Protein AF-0000000075214329 (afdb_homodimer)

Nearest PDB structures (foldseek):
  7zkg-assembly1_A  TM=9.129E-01  e=2.477E-25  Streptomyces griseofuscus
  1wzn-assembly1_A  TM=8.191E-01  e=3.933E-22  Pyrococcus horikoshii OT3
  6m83-assembly1_A-2  TM=8.795E-01  e=2.218E-19  Streptomyces fradiae
  4oqe-assembly1_A  TM=8.770E-01  e=2.386E-18  Streptomyces fradiae
  3bxo-assembly1_B  TM=8.509E-01  e=4.606E-19  Streptomyces venezuelae

InterPro domains:
  IPR029063 S-adenosyl-L-methionine-dependent methyltransferase superfamily [G3DSA:3.40.50.150] (4-224)
  IPR029063 S-adenosyl-L-methionine-dependent methyltransferase superfamily [SSF53335] (4-245)
  IPR041698 Methyltransferase domain 25 [PF13649] (41-136)

pLDDT: mean 93.02, std 8.93, range [44.44, 98.81]

Foldseek 3Di:
DPLVLVCLVCVCVVCVPVPLLLQLVLVVVLCVVLPNPQWEEEEEQCFLVSNVLNVVLVRHQYEYEHQDPSRVVNNVVVVVVRHDRYHYYHDQLLDDADPAAIQEYEYEDAVLQQDPDLSSSLSNLLRNLVRHDASHKYKYKHFALLCLQPPQAQDWDWDDDDFKIKIWGWHDPDSFKIKTKIWMWGHPPPGTDIRIDIGMTGHDHPVSSV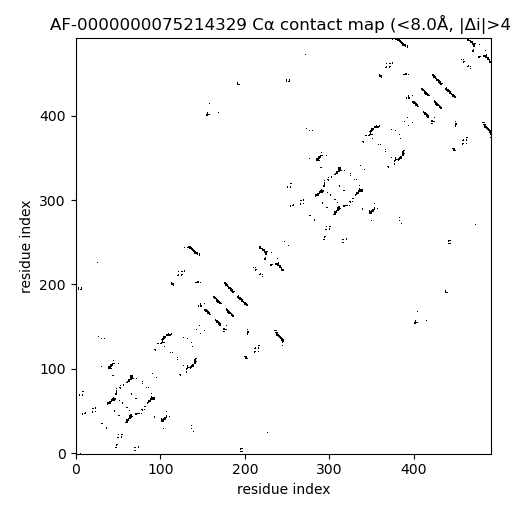VSNVVSQWDPKDKDAPSDRHHDDPNRGMMMIMTTHD/DPLVLVCLVCVCVVCVPVPLLLQLVLVVVLCVVLPNDQWEEEEEQCFLVSNVLNVVLVRHQYEYEHQDPSRVVNNVVVVVVRHDRYHYYHDQLLDDADPAAIQEYEYEDAVLQQDPDLSSSLSNLLRNLNRHDASHKYKYKHFALLCLQPPQAQDWDWDDDDFKIKIWGWHDPDSFKIKTKIWMWGHPPPGTDIRIDIGMTGHDHPVSSVVSNVVSQWDPKDKAAPSDRHHDDPNRGMMMIMTTHD

Organism: NCBI:txid290054

Secondary structure (DSSP, 8-state):
--HHHHHHHHHHHHTTTS-HHHHHHHHHHHHHHTT--S-EEEEET-TTSTTHHHHHHTT-EEEEEES-HHHHHHHHHHHHHH-S-EEEEE-BTTB---SS-EEEEEE-SSGGGG--SHHHHHHHHHHHHHHEEEEEEEEEEEE-HHIIIIIITT-EEEEE-SSEEEEEEEEE-SSSEEEEEEEEEEE-SSSEEEEEEEEEEE---HHHHHHHHHHTT-EEEEEEETTSSSPP-TT-SEEEEEEE--/--HHHHHHHHHHHHTTTS-HHHHHHHHHHHHHHTT--S-EEEEET-TTSTTHHHHHHTT-EEEEEES-HHHHHHHHHHHHHH-S-EEEEE-BTTB---SS-EEEEEE-SSGGGG--SHHHHHHHHHHHHHHEEEEEEEEEEEE-HHIIIIIITT-EEEEE-SSEEEEEEEEE-SSSEEEEEEEEEEE-SSSEEEEEEEEEEE---HHHHHHHHHHTT-EEEEEEETTSSSPP-TT-SEEEEEEE--

Structure (mmCIF, N/CA/C/O backbone):
data_AF-0000000075214329-model_v1
#
loop_
_entity.id
_entity.type
_entity.pdbx_description
1 polymer 'Ubiquinone/menaquinone biosynthesis C-methylase UbiE'
#
loop_
_atom_site.group_PDB
_atom_site.id
_atom_site.type_symbol
_atom_site.label_atom_id
_atom_site.label_alt_id
_atom_site.label_comp_id
_atom_site.label_asym_id
_atom_site.label_entity_id
_atom_site.label_seq_id
_atom_site.pdbx_PDB_ins_code
_atom_site.Cartn_x
_atom_site.Cartn_y
_atom_site.Cartn_z
_atom_site.occupancy
_atom_site.B_iso_or_equiv
_atom_site.auth_seq_id
_atom_site.auth_comp_id
_atom_site.auth_asym_id
_atom_site.auth_atom_id
_atom_site.pdbx_PDB_model_num
ATOM 1 N N . MET A 1 1 ? 22.156 -7.699 -14.664 1 44.44 1 MET A N 1
ATOM 2 C CA . MET A 1 1 ? 21.078 -8.68 -14.711 1 44.44 1 MET A CA 1
ATOM 3 C C . MET A 1 1 ? 19.75 -8.016 -15.047 1 44.44 1 MET A C 1
ATOM 5 O O . MET A 1 1 ? 19.453 -6.926 -14.555 1 44.44 1 MET A O 1
ATOM 9 N N . SER A 1 2 ? 19.078 -8.438 -15.977 1 48.72 2 SER A N 1
ATOM 10 C CA . SER A 1 2 ? 17.797 -7.836 -16.359 1 48.72 2 SER A CA 1
ATOM 11 C C . SER A 1 2 ? 16.828 -7.824 -15.18 1 48.72 2 SER A C 1
ATOM 13 O O . SER A 1 2 ? 16.969 -8.609 -14.242 1 48.72 2 SER A O 1
ATOM 15 N N . SER A 1 3 ? 15.938 -6.777 -15.117 1 51.56 3 SER A N 1
ATOM 16 C CA . SER A 1 3 ? 14.914 -6.656 -14.086 1 51.56 3 SER A CA 1
ATOM 17 C C . SER A 1 3 ? 14.211 -7.992 -13.844 1 51.56 3 SER A C 1
ATOM 19 O O . SER A 1 3 ? 13.953 -8.367 -12.703 1 51.56 3 SER A O 1
ATOM 21 N N . TYR A 1 4 ? 14.141 -8.688 -14.914 1 57.22 4 TYR A N 1
ATOM 22 C CA . TYR A 1 4 ? 13.438 -9.961 -14.812 1 57.22 4 TYR A CA 1
ATOM 23 C C . TYR A 1 4 ? 14.312 -11.023 -14.156 1 57.22 4 TYR A C 1
ATOM 25 O O . TYR A 1 4 ? 13.82 -11.844 -13.383 1 57.22 4 TYR A O 1
ATOM 33 N N . GLN A 1 5 ? 15.648 -11 -14.477 1 60.44 5 GLN A N 1
ATOM 34 C CA . GLN A 1 5 ? 16.562 -11.945 -13.859 1 60.44 5 GLN A CA 1
ATOM 35 C C . GLN A 1 5 ? 16.625 -11.758 -12.352 1 60.44 5 GLN A C 1
ATOM 37 O O . GLN A 1 5 ? 16.609 -12.727 -11.594 1 60.44 5 GLN A O 1
ATOM 42 N N . THR A 1 6 ? 16.641 -10.523 -12.047 1 63.34 6 THR A N 1
ATOM 43 C CA . THR A 1 6 ? 16.703 -10.219 -10.617 1 63.34 6 THR A CA 1
ATOM 44 C C . THR A 1 6 ? 15.422 -10.672 -9.914 1 63.34 6 THR A C 1
ATOM 46 O O . THR A 1 6 ? 15.477 -11.219 -8.812 1 63.34 6 THR A O 1
ATOM 49 N N . PHE A 1 7 ? 14.359 -10.523 -10.656 1 67 7 PHE A N 1
ATOM 50 C CA . PHE A 1 7 ? 13.102 -10.969 -10.07 1 67 7 PHE A CA 1
ATOM 51 C C . PHE A 1 7 ? 13.102 -12.477 -9.852 1 67 7 PHE A C 1
ATOM 53 O O . PHE A 1 7 ? 12.68 -12.953 -8.797 1 67 7 PHE A O 1
ATOM 60 N N . ALA A 1 8 ? 13.633 -13.133 -10.805 1 71.81 8 ALA A N 1
ATOM 61 C CA . ALA A 1 8 ? 13.656 -14.594 -10.711 1 71.81 8 ALA A CA 1
ATOM 62 C C . ALA A 1 8 ? 14.438 -15.047 -9.477 1 71.81 8 ALA A C 1
ATOM 64 O O . ALA A 1 8 ? 14.016 -15.969 -8.773 1 71.81 8 ALA A O 1
ATOM 65 N N . TYR A 1 9 ? 15.453 -14.336 -9.25 1 68.88 9 TYR A N 1
ATOM 66 C CA . TYR A 1 9 ? 16.312 -14.68 -8.117 1 68.88 9 TYR A CA 1
ATOM 67 C C . TYR A 1 9 ? 15.617 -14.344 -6.801 1 68.88 9 TYR A C 1
ATOM 69 O O . TYR A 1 9 ? 15.75 -15.094 -5.824 1 68.88 9 TYR A O 1
ATOM 77 N N . LEU A 1 10 ? 14.836 -13.281 -6.902 1 72.75 10 LEU A N 1
ATOM 78 C CA . LEU A 1 10 ? 14.234 -12.789 -5.668 1 72.75 10 LEU A CA 1
ATOM 79 C C . LEU A 1 10 ? 12.898 -13.469 -5.402 1 72.75 10 LEU A C 1
ATOM 81 O O . LEU A 1 10 ? 12.398 -13.438 -4.277 1 72.75 10 LEU A O 1
ATOM 85 N N . TYR A 1 11 ? 12.398 -14.102 -6.418 1 74.69 11 TYR A N 1
ATOM 86 C CA . TYR A 1 11 ? 11.078 -14.719 -6.359 1 74.69 11 TYR A CA 1
ATOM 87 C C . TYR A 1 11 ? 10.977 -15.664 -5.172 1 74.69 11 TYR A C 1
ATOM 89 O O . TYR A 1 11 ? 9.961 -15.672 -4.465 1 74.69 11 TYR A O 1
ATOM 97 N N . ASP A 1 12 ? 12.023 -16.344 -4.945 1 70.12 12 ASP A N 1
ATOM 98 C CA . ASP A 1 12 ? 12.016 -17.312 -3.854 1 70.12 12 ASP A CA 1
ATOM 99 C C . ASP A 1 12 ? 11.852 -16.625 -2.504 1 70.12 12 ASP A C 1
ATOM 101 O O . ASP A 1 12 ? 11.18 -17.141 -1.609 1 70.12 12 ASP A O 1
ATOM 105 N N . GLU A 1 13 ? 12.477 -15.508 -2.445 1 67.88 13 GLU A N 1
ATOM 106 C CA . GLU A 1 13 ? 12.344 -14.75 -1.203 1 67.88 13 GLU A CA 1
ATOM 107 C C . GLU A 1 13 ? 10.914 -14.258 -1.009 1 67.88 13 GLU A C 1
ATOM 109 O O . GLU A 1 13 ? 10.406 -14.242 0.113 1 67.88 13 GLU A O 1
ATOM 114 N N . LEU A 1 14 ? 10.281 -13.945 -2.117 1 71.12 14 LEU A N 1
ATOM 115 C CA . LEU A 1 14 ? 8.938 -13.383 -2.1 1 71.12 14 LEU A CA 1
ATOM 116 C C . LEU A 1 14 ? 7.898 -14.461 -1.791 1 71.12 14 LEU A C 1
ATOM 118 O O . LEU A 1 14 ? 6.809 -14.156 -1.307 1 71.12 14 LEU A O 1
ATOM 122 N N . THR A 1 15 ? 8.289 -15.703 -1.991 1 75.56 15 THR A N 1
ATOM 123 C CA . THR A 1 15 ? 7.301 -16.766 -1.896 1 75.56 15 THR A CA 1
ATOM 124 C C . THR A 1 15 ? 7.605 -17.688 -0.72 1 75.56 15 THR A C 1
ATOM 126 O O . THR A 1 15 ? 7.219 -18.859 -0.725 1 75.56 15 THR A O 1
ATOM 129 N N . GLN A 1 16 ? 8.328 -17.141 0.187 1 68.31 16 GLN A N 1
ATOM 130 C CA . GLN A 1 16 ? 8.695 -17.922 1.355 1 68.31 16 GLN A CA 1
ATOM 131 C C . GLN A 1 16 ? 7.465 -18.359 2.143 1 68.31 16 GLN A C 1
ATOM 133 O O . GLN A 1 16 ? 7.496 -19.359 2.854 1 68.31 16 GLN A O 1
ATOM 138 N N . ASN A 1 17 ? 6.406 -17.703 1.91 1 72.81 17 ASN A N 1
ATOM 139 C CA . ASN A 1 17 ? 5.215 -18 2.699 1 72.81 17 ASN A CA 1
ATOM 140 C C . ASN A 1 17 ? 4.238 -18.875 1.929 1 72.81 17 ASN A C 1
ATOM 142 O O . ASN A 1 17 ? 3.125 -19.141 2.395 1 72.81 17 ASN A O 1
ATOM 146 N N . VAL A 1 18 ? 4.492 -19.328 0.818 1 84.5 18 VAL A N 1
ATOM 147 C CA . VAL A 1 18 ? 3.623 -20.125 -0.048 1 84.5 18 VAL A CA 1
ATOM 148 C C . VAL A 1 18 ? 3.447 -21.516 0.536 1 84.5 18 VAL A C 1
ATOM 150 O O . VAL A 1 18 ? 2.447 -22.188 0.267 1 84.5 18 VAL A O 1
ATOM 153 N N . GLU A 1 19 ? 4.258 -22.062 1.438 1 88.31 19 GLU A N 1
ATOM 154 C CA . GLU A 1 19 ? 4.184 -23.406 2.031 1 88.31 19 GLU A CA 1
ATOM 155 C C . GLU A 1 19 ? 4.203 -24.484 0.959 1 88.31 19 GLU A C 1
ATOM 157 O O . GLU A 1 19 ? 3.309 -25.328 0.906 1 88.31 19 GLU A O 1
ATOM 162 N N . TYR A 1 20 ? 5.23 -24.641 0.209 1 94.06 20 TYR A N 1
ATOM 163 C CA . TYR A 1 20 ? 5.367 -25.5 -0.959 1 94.06 20 TYR A CA 1
ATOM 164 C C . TYR A 1 20 ? 5.176 -26.969 -0.582 1 94.06 20 TYR A C 1
ATOM 166 O O . TYR A 1 20 ? 4.516 -27.719 -1.303 1 94.06 20 TYR A O 1
ATOM 174 N N . GLU A 1 21 ? 5.738 -27.375 0.53 1 94.69 21 GLU A N 1
ATOM 175 C CA . GLU A 1 21 ? 5.613 -28.75 0.961 1 94.69 21 GLU A CA 1
ATOM 176 C C . GLU A 1 21 ? 4.156 -29.109 1.255 1 94.69 21 GLU A C 1
ATOM 178 O O . GLU A 1 21 ? 3.686 -30.188 0.875 1 94.69 21 GLU A O 1
ATOM 183 N N . LYS A 1 22 ? 3.553 -28.188 1.929 1 95.31 22 LYS A N 1
ATOM 184 C CA . LYS A 1 22 ? 2.145 -28.391 2.25 1 95.31 22 LYS A CA 1
ATOM 185 C C . LYS A 1 22 ? 1.299 -28.484 0.982 1 95.31 22 LYS A C 1
ATOM 187 O O . LYS A 1 22 ? 0.402 -29.328 0.885 1 95.31 22 LYS A O 1
ATOM 192 N N . ARG A 1 23 ? 1.553 -27.656 0.071 1 97.44 23 ARG A N 1
ATOM 193 C CA . ARG A 1 23 ? 0.831 -27.672 -1.198 1 97.44 23 ARG A CA 1
ATOM 194 C C . ARG A 1 23 ? 1.116 -28.938 -1.986 1 97.44 23 ARG A C 1
ATOM 196 O O . ARG A 1 23 ? 0.213 -29.516 -2.604 1 97.44 23 ARG A O 1
ATOM 203 N N . CYS A 1 24 ? 2.332 -29.359 -1.965 1 97.19 24 CYS A N 1
ATOM 204 C CA . CYS A 1 24 ? 2.695 -30.609 -2.623 1 97.19 24 CYS A CA 1
ATOM 205 C C . CYS A 1 24 ? 1.926 -31.781 -2.029 1 97.19 24 CYS A C 1
ATOM 207 O O . CYS A 1 24 ? 1.321 -32.562 -2.76 1 97.19 24 CYS A O 1
ATOM 209 N N . ASP A 1 25 ? 1.919 -31.828 -0.702 1 97.44 25 ASP A N 1
ATOM 210 C CA . ASP A 1 25 ? 1.206 -32.906 -0.03 1 97.44 25 ASP A CA 1
ATOM 211 C C . ASP A 1 25 ? -0.28 -32.906 -0.38 1 97.44 25 ASP A C 1
ATOM 213 O O . ASP A 1 25 ? -0.891 -33.938 -0.58 1 97.44 25 ASP A O 1
ATOM 217 N N . TYR A 1 26 ? -0.789 -31.75 -0.424 1 98.12 26 TYR A N 1
ATOM 218 C CA . TYR A 1 26 ? -2.193 -31.578 -0.77 1 98.12 26 TYR A CA 1
ATOM 219 C C . TYR A 1 26 ? -2.48 -32.094 -2.174 1 98.12 26 TYR A C 1
ATOM 221 O O . TYR A 1 26 ? -3.422 -32.875 -2.377 1 98.12 26 TYR A O 1
ATOM 229 N N . ILE A 1 27 ? -1.69 -31.766 -3.096 1 97.69 27 ILE A N 1
ATOM 230 C CA . ILE A 1 27 ? -1.867 -32.188 -4.484 1 97.69 27 ILE A CA 1
ATOM 231 C C . ILE A 1 27 ? -1.656 -33.688 -4.605 1 97.69 27 ILE A C 1
ATOM 233 O O . ILE A 1 27 ? -2.385 -34.375 -5.332 1 97.69 27 ILE A O 1
ATOM 237 N N . LEU A 1 28 ? -0.701 -34.219 -3.879 1 96.31 28 LEU A N 1
ATOM 238 C CA . LEU A 1 28 ? -0.406 -35.656 -3.92 1 96.31 28 LEU A CA 1
ATOM 239 C C . LEU A 1 28 ? -1.59 -36.469 -3.41 1 96.31 28 LEU A C 1
ATOM 241 O O . LEU A 1 28 ? -1.799 -37.594 -3.84 1 96.31 28 LEU A O 1
ATOM 245 N N . SER A 1 29 ? -2.314 -35.875 -2.514 1 96.75 29 SER A N 1
ATOM 246 C CA . SER A 1 29 ? -3.5 -36.562 -2.033 1 96.75 29 SER A CA 1
ATOM 247 C C . SER A 1 29 ? -4.473 -36.875 -3.172 1 96.75 29 SER A C 1
ATOM 249 O O . SER A 1 29 ? -5.16 -37.875 -3.168 1 96.75 29 SER A O 1
ATOM 251 N N . PHE A 1 30 ? -4.539 -35.969 -4.137 1 95.31 30 PHE A N 1
ATOM 252 C CA . PHE A 1 30 ? -5.391 -36.188 -5.301 1 95.31 30 PHE A CA 1
ATOM 253 C C . PHE A 1 30 ? -4.777 -37.219 -6.234 1 95.31 30 PHE A C 1
ATOM 255 O O . PHE A 1 30 ? -5.496 -38 -6.867 1 95.31 30 PHE A O 1
ATOM 262 N N . PHE A 1 31 ? -3.428 -37.219 -6.352 1 94.06 31 PHE A N 1
ATOM 263 C CA . PHE A 1 31 ? -2.75 -38.219 -7.148 1 94.06 31 PHE A CA 1
ATOM 264 C C . PHE A 1 31 ? -3.061 -39.625 -6.621 1 94.06 31 PHE A C 1
ATOM 266 O O . PHE A 1 31 ? -3.42 -40.531 -7.387 1 94.06 31 PHE A O 1
ATOM 273 N N . GLU A 1 32 ? -2.975 -39.719 -5.34 1 91.62 32 GLU A N 1
ATOM 274 C CA . GLU A 1 32 ? -3.207 -41 -4.688 1 91.62 32 GLU A CA 1
ATOM 275 C C . GLU A 1 32 ? -4.641 -41.5 -4.906 1 91.62 32 GLU A C 1
ATOM 277 O O . GLU A 1 32 ? -4.867 -42.656 -5.215 1 91.62 32 GLU A O 1
ATOM 282 N N . LYS A 1 33 ? -5.535 -40.594 -4.723 1 90.94 33 LYS A N 1
ATOM 283 C CA . LYS A 1 33 ? -6.953 -40.906 -4.879 1 90.94 33 LYS A CA 1
ATOM 284 C C . LYS A 1 33 ? -7.258 -41.375 -6.301 1 90.94 33 LYS A C 1
ATOM 286 O O . LYS A 1 33 ? -8.219 -42.094 -6.531 1 90.94 33 LYS A O 1
ATOM 291 N N . ASN A 1 34 ? -6.414 -40.969 -7.203 1 87.81 34 ASN A N 1
ATOM 292 C CA . ASN A 1 34 ? -6.656 -41.312 -8.602 1 87.81 34 ASN A CA 1
ATOM 293 C C . ASN A 1 34 ? -5.684 -42.375 -9.109 1 87.81 34 ASN A C 1
ATOM 295 O O . ASN A 1 34 ? -5.574 -42.594 -10.312 1 87.81 34 ASN A O 1
ATOM 299 N N . GLY A 1 35 ? -4.852 -42.906 -8.227 1 83.81 35 GLY A N 1
ATOM 300 C CA . GLY A 1 35 ? -3.998 -44.031 -8.539 1 83.81 35 GLY A CA 1
ATOM 301 C C . GLY A 1 35 ? -2.717 -43.656 -9.25 1 83.81 35 GLY A C 1
ATOM 302 O O . GLY A 1 35 ? -2.137 -44.469 -9.977 1 83.81 35 GLY A O 1
ATOM 303 N N . ILE A 1 36 ? -2.4 -42.469 -9.203 1 81.19 36 ILE A N 1
ATOM 304 C CA . ILE A 1 36 ? -1.152 -42 -9.797 1 81.19 36 ILE A CA 1
ATOM 305 C C . ILE A 1 36 ? -0.004 -42.219 -8.812 1 81.19 36 ILE A C 1
ATOM 307 O O . ILE A 1 36 ? 0.015 -41.625 -7.73 1 81.19 36 ILE A O 1
ATOM 311 N N . LYS A 1 37 ? 0.852 -43.125 -9.008 1 76.62 37 LYS A N 1
ATOM 312 C CA . LYS A 1 37 ? 2.002 -43.375 -8.141 1 76.62 37 LYS A CA 1
ATOM 313 C C . LYS A 1 37 ? 3.299 -43.406 -8.953 1 76.62 37 LYS A C 1
ATOM 315 O O . LYS A 1 37 ? 3.387 -44.094 -9.969 1 76.62 37 LYS A O 1
ATOM 320 N N . SER A 1 38 ? 4.184 -42.625 -8.484 1 64 38 SER A N 1
ATOM 321 C CA . SER A 1 38 ? 5.586 -42.656 -8.898 1 64 38 SER A CA 1
ATOM 322 C C . SER A 1 38 ? 5.723 -42.5 -10.406 1 64 38 SER A C 1
ATOM 324 O O . SER A 1 38 ? 6.297 -43.375 -11.07 1 64 38 SER A O 1
ATOM 326 N N . CYS A 1 39 ? 5.367 -41.406 -10.797 1 87.31 39 CYS A N 1
ATOM 327 C CA . CYS A 1 39 ? 5.277 -41.219 -12.234 1 87.31 39 CYS A CA 1
ATOM 328 C C . CYS A 1 39 ? 5.918 -39.875 -12.633 1 87.31 39 CYS A C 1
ATOM 330 O O . CYS A 1 39 ? 6.625 -39.281 -11.836 1 87.31 39 CYS A O 1
ATOM 332 N N . THR A 1 40 ? 5.93 -39.656 -13.922 1 94.56 40 THR A N 1
ATOM 333 C CA . THR A 1 40 ? 6.395 -38.375 -14.484 1 94.56 40 THR A CA 1
ATOM 334 C C . THR A 1 40 ? 5.316 -37.312 -14.367 1 94.56 40 THR A C 1
ATOM 336 O O . THR A 1 40 ? 4.16 -37.531 -14.719 1 94.56 40 THR A O 1
ATOM 339 N N . VAL A 1 41 ? 5.691 -36.188 -13.711 1 96.81 41 VAL A N 1
ATOM 340 C CA . VAL A 1 41 ? 4.793 -35.062 -13.516 1 96.81 41 VAL A CA 1
ATOM 341 C C . VAL A 1 41 ? 5.258 -33.875 -14.352 1 96.81 41 VAL A C 1
ATOM 343 O O . VAL A 1 41 ? 6.43 -33.469 -14.305 1 96.81 41 VAL A O 1
ATOM 346 N N . LEU A 1 42 ? 4.371 -33.375 -15.164 1 98.12 42 LEU A N 1
ATOM 347 C CA . LEU A 1 42 ? 4.617 -32.094 -15.844 1 98.12 42 LEU A CA 1
ATOM 348 C C . LEU A 1 42 ? 4.293 -30.922 -14.93 1 98.12 42 LEU A C 1
ATOM 350 O O . LEU A 1 42 ? 3.164 -30.797 -14.453 1 98.12 42 LEU A O 1
ATOM 354 N N . ASP A 1 43 ? 5.27 -30.156 -14.625 1 98.31 43 ASP A N 1
ATOM 355 C CA . ASP A 1 43 ? 5.09 -28.906 -13.898 1 98.31 43 ASP A CA 1
ATOM 356 C C . ASP A 1 43 ? 4.992 -27.719 -14.852 1 98.31 43 ASP A C 1
ATOM 358 O O . ASP A 1 43 ? 6.008 -27.141 -15.227 1 98.31 43 ASP A O 1
ATOM 362 N N . LEU A 1 44 ? 3.754 -27.406 -15.234 1 98.31 44 LEU A N 1
ATOM 363 C CA . LEU A 1 44 ? 3.457 -26.328 -16.188 1 98.31 44 LEU A CA 1
ATOM 364 C C . LEU A 1 44 ? 3.641 -24.969 -15.531 1 98.31 44 LEU A C 1
ATOM 366 O O . LEU A 1 44 ? 3.096 -24.703 -14.461 1 98.31 44 LEU A O 1
ATOM 370 N N . ALA A 1 45 ? 4.434 -24.062 -16.219 1 97.62 45 ALA A N 1
ATOM 371 C CA . ALA A 1 45 ? 4.824 -22.797 -15.625 1 97.62 45 ALA A CA 1
ATOM 372 C C . ALA A 1 45 ? 5.578 -23.016 -14.312 1 97.62 45 ALA A C 1
ATOM 374 O O . ALA A 1 45 ? 5.207 -22.469 -13.273 1 97.62 45 ALA A O 1
ATOM 375 N N . CYS A 1 46 ? 6.672 -23.688 -14.422 1 96.81 46 CYS A N 1
ATOM 376 C CA . CYS A 1 46 ? 7.348 -24.219 -13.234 1 96.81 46 CYS A CA 1
ATOM 377 C C . CYS A 1 46 ? 8.148 -23.125 -12.539 1 96.81 46 CYS A C 1
ATOM 379 O O . CYS A 1 46 ? 8.586 -23.297 -11.398 1 96.81 46 CYS A O 1
ATOM 381 N N . GLY A 1 47 ? 8.391 -21.984 -13.211 1 93.88 47 GLY A N 1
ATOM 382 C CA . GLY A 1 47 ? 9.18 -20.906 -12.625 1 93.88 47 GLY A CA 1
ATOM 383 C C . GLY A 1 47 ? 10.562 -21.359 -12.203 1 93.88 47 GLY A C 1
ATOM 384 O O . GLY A 1 47 ? 11.297 -21.953 -12.992 1 93.88 47 GLY A O 1
ATOM 385 N N . THR A 1 48 ? 10.883 -21.078 -10.977 1 91.38 48 THR A N 1
ATOM 386 C CA . THR A 1 48 ? 12.203 -21.422 -10.477 1 91.38 48 THR A CA 1
ATOM 387 C C . THR A 1 48 ? 12.234 -22.844 -9.938 1 91.38 48 THR A C 1
ATOM 389 O O . THR A 1 48 ? 13.18 -23.234 -9.25 1 91.38 48 THR A O 1
ATOM 392 N N . GLY A 1 49 ? 11.203 -23.531 -10.125 1 93.81 49 GLY A N 1
ATOM 393 C CA . GLY A 1 49 ? 11.156 -24.938 -9.758 1 93.81 49 GLY A CA 1
ATOM 394 C C . GLY A 1 49 ? 10.773 -25.156 -8.305 1 93.81 49 GLY A C 1
ATOM 395 O O . GLY A 1 49 ? 10.961 -26.25 -7.766 1 93.81 49 GLY A O 1
ATOM 396 N N . SER A 1 50 ? 10.195 -24.188 -7.676 1 92.5 50 SER A N 1
ATOM 397 C CA . SER A 1 50 ? 9.898 -24.266 -6.25 1 92.5 50 SER A CA 1
ATOM 398 C C . SER A 1 50 ? 8.859 -25.359 -5.969 1 92.5 50 SER A C 1
ATOM 400 O O . SER A 1 50 ? 8.992 -26.109 -5 1 92.5 50 SER A O 1
ATOM 402 N N . MET A 1 51 ? 7.906 -25.469 -6.809 1 95 51 MET A N 1
ATOM 403 C CA . MET A 1 51 ? 6.891 -26.5 -6.629 1 95 51 MET A CA 1
ATOM 404 C C . MET A 1 51 ? 7.41 -27.859 -7.094 1 95 51 MET A C 1
ATOM 406 O O . MET A 1 51 ? 6.969 -28.891 -6.598 1 95 51 MET A O 1
ATOM 410 N N . SER A 1 52 ? 8.359 -27.859 -8.008 1 96.25 52 SER A N 1
ATOM 411 C CA . SER A 1 52 ? 8.906 -29.094 -8.57 1 96.25 52 SER A CA 1
ATOM 412 C C . SER A 1 52 ? 9.727 -29.859 -7.535 1 96.25 52 SER A C 1
ATOM 414 O O . SER A 1 52 ? 9.695 -31.078 -7.488 1 96.25 52 SER A O 1
ATOM 416 N N . ILE A 1 53 ? 10.375 -29.156 -6.672 1 94.31 53 ILE A N 1
ATOM 417 C CA . ILE A 1 53 ? 11.391 -29.719 -5.781 1 94.31 53 ILE A CA 1
ATOM 418 C C . ILE A 1 53 ? 10.734 -30.688 -4.801 1 94.31 53 ILE A C 1
ATOM 420 O O . ILE A 1 53 ? 11.172 -31.828 -4.672 1 94.31 53 ILE A O 1
ATOM 424 N N . PRO A 1 54 ? 9.711 -30.25 -4.098 1 94.19 54 PRO A N 1
ATOM 425 C CA . PRO A 1 54 ? 9.117 -31.219 -3.17 1 94.19 54 PRO A CA 1
ATOM 426 C C . PRO A 1 54 ? 8.602 -32.469 -3.875 1 94.19 54 PRO A C 1
ATOM 428 O O . PRO A 1 54 ? 8.664 -33.562 -3.314 1 94.19 54 PRO A O 1
ATOM 431 N N . PHE A 1 55 ? 8.094 -32.406 -5.086 1 94.94 55 PHE A N 1
ATOM 432 C CA . PHE A 1 55 ? 7.66 -33.562 -5.84 1 94.94 55 PHE A CA 1
ATOM 433 C C . PHE A 1 55 ? 8.844 -34.469 -6.145 1 94.94 55 PHE A C 1
ATOM 435 O O . PHE A 1 55 ? 8.75 -35.688 -5.98 1 94.94 55 PHE A O 1
ATOM 442 N N . MET A 1 56 ? 9.883 -33.844 -6.594 1 94.38 56 MET A N 1
ATOM 443 C CA . MET A 1 56 ? 11.078 -34.594 -6.934 1 94.38 56 MET A CA 1
ATOM 444 C C . MET A 1 56 ? 11.625 -35.344 -5.711 1 94.38 56 MET A C 1
ATOM 446 O O . MET A 1 56 ? 12.023 -36.5 -5.805 1 94.38 56 MET A O 1
ATOM 450 N N . LYS A 1 57 ? 11.625 -34.688 -4.605 1 92.44 57 LYS A N 1
ATOM 451 C CA . LYS A 1 57 ? 12.117 -35.25 -3.361 1 92.44 57 LYS A CA 1
ATOM 452 C C . LYS A 1 57 ? 11.258 -36.469 -2.936 1 92.44 57 LYS A C 1
ATOM 454 O O . LYS A 1 57 ? 11.727 -37.344 -2.207 1 92.44 57 LYS A O 1
ATOM 459 N N . LYS A 1 58 ? 10.133 -36.5 -3.412 1 91.88 58 LYS A N 1
ATOM 460 C CA . LYS A 1 58 ? 9.219 -37.562 -3.053 1 91.88 58 LYS A CA 1
ATOM 461 C C . LYS A 1 58 ? 9.242 -38.688 -4.105 1 91.88 58 LYS A C 1
ATOM 463 O O . LYS A 1 58 ? 8.422 -39.594 -4.062 1 91.88 58 LYS A O 1
ATOM 468 N N . GLY A 1 59 ? 10.094 -38.531 -5.102 1 90.88 59 GLY A N 1
ATOM 469 C CA . GLY A 1 59 ? 10.367 -39.656 -5.996 1 90.88 59 GLY A CA 1
ATOM 470 C C . GLY A 1 59 ? 9.766 -39.469 -7.375 1 90.88 59 GLY A C 1
ATOM 471 O O . GLY A 1 59 ? 9.859 -40.375 -8.219 1 90.88 59 GLY A O 1
ATOM 472 N N . TYR A 1 60 ? 9.203 -38.375 -7.664 1 93.94 60 TYR A N 1
ATOM 473 C CA . TYR A 1 60 ? 8.602 -38.125 -8.969 1 93.94 60 TYR A CA 1
ATOM 474 C C . TYR A 1 60 ? 9.633 -37.625 -9.961 1 93.94 60 TYR A C 1
ATOM 476 O O . TYR A 1 60 ? 10.57 -36.906 -9.586 1 93.94 60 TYR A O 1
ATOM 484 N N . ASN A 1 61 ? 9.484 -38.094 -11.18 1 95.56 61 ASN A N 1
ATOM 485 C CA . ASN A 1 61 ? 10.211 -37.469 -12.281 1 95.56 61 ASN A CA 1
ATOM 486 C C . ASN A 1 61 ? 9.516 -36.188 -12.75 1 95.56 61 ASN A C 1
ATOM 488 O O . ASN A 1 61 ? 8.297 -36.188 -12.945 1 95.56 61 ASN A O 1
ATOM 492 N N . ILE A 1 62 ? 10.32 -35.156 -12.945 1 96.69 62 ILE A N 1
ATOM 493 C CA . ILE A 1 62 ? 9.695 -33.875 -13.219 1 96.69 62 ILE A CA 1
ATOM 494 C C . ILE A 1 62 ? 10.078 -33.406 -14.625 1 96.69 62 ILE A C 1
ATOM 496 O O . ILE A 1 62 ? 11.242 -33.469 -15.016 1 96.69 62 ILE A O 1
ATOM 500 N N . ILE A 1 63 ? 9.117 -33 -15.398 1 97.75 63 ILE A N 1
ATOM 501 C CA . ILE A 1 63 ? 9.32 -32.156 -16.562 1 97.75 63 ILE A CA 1
ATOM 502 C C . ILE A 1 63 ? 8.82 -30.734 -16.266 1 97.75 63 ILE A C 1
ATOM 504 O O . ILE A 1 63 ? 7.609 -30.5 -16.188 1 97.75 63 ILE A O 1
ATOM 508 N N . GLY A 1 64 ? 9.734 -29.859 -16.078 1 98.12 64 GLY A N 1
ATOM 509 C CA . GLY A 1 64 ? 9.359 -28.469 -15.867 1 98.12 64 GLY A CA 1
ATOM 510 C C . GLY A 1 64 ? 9.266 -27.688 -17.156 1 98.12 64 GLY A C 1
ATOM 511 O O . GLY A 1 64 ? 10.148 -27.781 -18.016 1 98.12 64 GLY A O 1
ATOM 512 N N . LEU A 1 65 ? 8.219 -26.953 -17.328 1 98.44 65 LEU A N 1
ATOM 513 C CA . LEU A 1 65 ? 8.031 -26.125 -18.516 1 98.44 65 LEU A CA 1
ATOM 514 C C . LEU A 1 65 ? 7.758 -24.688 -18.125 1 98.44 65 LEU A C 1
ATOM 516 O O . LEU A 1 65 ? 6.918 -24.406 -17.266 1 98.44 65 LEU A O 1
ATOM 520 N N . ASP A 1 66 ? 8.492 -23.781 -18.703 1 97.25 66 ASP A N 1
ATOM 521 C CA . ASP A 1 66 ? 8.297 -22.344 -18.5 1 97.25 66 ASP A CA 1
ATOM 522 C C . ASP A 1 66 ? 8.742 -21.562 -19.734 1 97.25 66 ASP A C 1
ATOM 524 O O . ASP A 1 66 ? 9.617 -22 -20.469 1 97.25 66 ASP A O 1
ATOM 528 N N . TYR A 1 67 ? 8.133 -20.391 -19.844 1 95.81 67 TYR A N 1
ATOM 529 C CA . TYR A 1 67 ? 8.453 -19.562 -21 1 95.81 67 TYR A CA 1
ATOM 530 C C . TYR A 1 67 ? 9.711 -18.75 -20.75 1 95.81 67 TYR A C 1
ATOM 532 O O . TYR A 1 67 ? 10.383 -18.328 -21.703 1 95.81 67 TYR A O 1
ATOM 540 N N . SER A 1 68 ? 10.031 -18.453 -19.531 1 91.94 68 SER A N 1
ATOM 541 C CA . SER A 1 68 ? 11.141 -17.594 -19.156 1 91.94 68 SER A CA 1
ATOM 542 C C . SER A 1 68 ? 12.445 -18.375 -19.047 1 91.94 68 SER A C 1
ATOM 544 O O . SER A 1 68 ? 12.586 -19.219 -18.156 1 91.94 68 SER A O 1
ATOM 546 N N . GLU A 1 69 ? 13.414 -17.984 -19.875 1 92.25 69 GLU A N 1
ATOM 547 C CA . GLU A 1 69 ? 14.727 -18.625 -19.812 1 92.25 69 GLU A CA 1
ATOM 548 C C . GLU A 1 69 ? 15.414 -18.344 -18.484 1 92.25 69 GLU A C 1
ATOM 550 O O . GLU A 1 69 ? 16.109 -19.219 -17.938 1 92.25 69 GLU A O 1
ATOM 555 N N . GLU A 1 70 ? 15.227 -17.188 -18 1 88.31 70 GLU A N 1
ATOM 556 C CA . GLU A 1 70 ? 15.836 -16.812 -16.734 1 88.31 70 GLU A CA 1
ATOM 557 C C . GLU A 1 70 ? 15.297 -17.656 -15.578 1 88.31 70 GLU A C 1
ATOM 559 O O . GLU A 1 70 ? 16.062 -18.094 -14.711 1 88.31 70 GLU A O 1
ATOM 564 N N . MET A 1 71 ? 14.016 -17.844 -15.555 1 91.19 71 MET A N 1
ATOM 565 C CA . MET A 1 71 ? 13.414 -18.703 -14.539 1 91.19 71 MET A CA 1
ATOM 566 C C . MET A 1 71 ? 13.945 -20.125 -14.648 1 91.19 71 MET A C 1
ATOM 568 O O . MET A 1 71 ? 14.297 -20.75 -13.641 1 91.19 71 MET A O 1
ATOM 572 N N . LEU A 1 72 ? 14.078 -20.594 -15.852 1 94.5 72 LEU A N 1
ATOM 573 C CA . LEU A 1 72 ? 14.508 -21.969 -16.078 1 94.5 72 LEU A CA 1
ATOM 574 C C . LEU A 1 72 ? 15.969 -22.156 -15.68 1 94.5 72 LEU A C 1
ATOM 576 O O . LEU A 1 72 ? 16.359 -23.219 -15.211 1 94.5 72 LEU A O 1
ATOM 580 N N . GLU A 1 73 ? 16.75 -21.141 -15.859 1 91.81 73 GLU A N 1
ATOM 581 C CA . GLU A 1 73 ? 18.141 -21.219 -15.43 1 91.81 73 GLU A CA 1
ATOM 582 C C . GLU A 1 73 ? 18.234 -21.422 -13.922 1 91.81 73 GLU A C 1
ATOM 584 O O . GLU A 1 73 ? 19.016 -22.25 -13.453 1 91.81 73 GLU A O 1
ATOM 589 N N . ILE A 1 74 ? 17.484 -20.703 -13.242 1 90.56 74 ILE A N 1
ATOM 590 C CA . ILE A 1 74 ? 17.453 -20.844 -11.797 1 90.56 74 ILE A CA 1
ATOM 591 C C . ILE A 1 74 ? 16.906 -22.219 -11.43 1 90.56 74 ILE A C 1
ATOM 593 O O . ILE A 1 74 ? 17.438 -22.906 -10.562 1 90.56 74 ILE A O 1
ATOM 597 N N . ALA A 1 75 ? 15.828 -22.594 -12.094 1 93.5 75 ALA A N 1
ATOM 598 C CA . ALA A 1 75 ? 15.219 -23.891 -11.836 1 93.5 75 ALA A CA 1
ATOM 599 C C . ALA A 1 75 ? 16.234 -25.016 -12.062 1 93.5 75 ALA A C 1
ATOM 601 O O . ALA A 1 75 ? 16.312 -25.953 -11.273 1 93.5 75 ALA A O 1
ATOM 602 N N . SER A 1 76 ? 16.969 -24.891 -13.109 1 94.81 76 SER A N 1
ATOM 603 C CA . SER A 1 76 ? 17.969 -25.906 -13.453 1 94.81 76 SER A CA 1
ATOM 604 C C . SER A 1 76 ? 18.969 -26.094 -12.32 1 94.81 76 SER A C 1
ATOM 606 O O . SER A 1 76 ? 19.266 -27.219 -11.93 1 94.81 76 SER A O 1
ATOM 608 N N . ASN A 1 77 ? 19.453 -25.047 -11.797 1 91.75 77 ASN A N 1
ATOM 609 C CA . ASN A 1 77 ? 20.422 -25.109 -10.703 1 91.75 77 ASN A CA 1
ATOM 610 C C . ASN A 1 77 ? 19.812 -25.703 -9.445 1 91.75 77 ASN A C 1
ATOM 612 O O . ASN A 1 77 ? 20.422 -26.562 -8.797 1 91.75 77 ASN A O 1
ATOM 616 N N . ARG A 1 78 ? 18.641 -25.344 -9.148 1 90.31 78 ARG A N 1
ATOM 617 C CA . ARG A 1 78 ? 17.969 -25.812 -7.941 1 90.31 78 ARG A CA 1
ATOM 618 C C . ARG A 1 78 ? 17.641 -27.297 -8.039 1 90.31 78 ARG A C 1
ATOM 620 O O . ARG A 1 78 ? 17.844 -28.047 -7.078 1 90.31 78 ARG A O 1
ATOM 627 N N . LEU A 1 79 ? 17.109 -27.641 -9.156 1 93.12 79 LEU A N 1
ATOM 628 C CA . LEU A 1 79 ? 16.703 -29.031 -9.344 1 93.12 79 LEU A CA 1
ATOM 629 C C . LEU A 1 79 ? 17.922 -29.953 -9.406 1 93.12 79 LEU A C 1
ATOM 631 O O . LEU A 1 79 ? 17.891 -31.062 -8.875 1 93.12 79 LEU A O 1
ATOM 635 N N . PHE A 1 80 ? 18.953 -29.438 -10 1 92.31 80 PHE A N 1
ATOM 636 C CA . PHE A 1 80 ? 20.188 -30.219 -10.07 1 92.31 80 PHE A CA 1
ATOM 637 C C . PHE A 1 80 ? 20.719 -30.5 -8.672 1 92.31 80 PHE A C 1
ATOM 639 O O . PHE A 1 80 ? 21.219 -31.594 -8.406 1 92.31 80 PHE A O 1
ATOM 646 N N . GLU A 1 81 ? 20.578 -29.547 -7.832 1 91.38 81 GLU A N 1
ATOM 647 C CA . GLU A 1 81 ? 21.031 -29.719 -6.453 1 91.38 81 GLU A CA 1
ATOM 648 C C . GLU A 1 81 ? 20.156 -30.703 -5.695 1 91.38 81 GLU A C 1
ATOM 650 O O . GLU A 1 81 ? 20.641 -31.406 -4.797 1 91.38 81 GLU A O 1
ATOM 655 N N . ALA A 1 82 ? 18.969 -30.734 -6.105 1 88.75 82 ALA A N 1
ATOM 656 C CA . ALA A 1 82 ? 18.016 -31.578 -5.402 1 88.75 82 ALA A CA 1
ATOM 657 C C . ALA A 1 82 ? 18.078 -33.031 -5.91 1 88.75 82 ALA A C 1
ATOM 659 O O . ALA A 1 82 ? 17.734 -33.969 -5.18 1 88.75 82 ALA A O 1
ATOM 660 N N . GLY A 1 83 ? 18.344 -33.156 -7.168 1 87.62 83 GLY A N 1
ATOM 661 C CA . GLY A 1 83 ? 18.406 -34.5 -7.75 1 87.62 83 GLY A CA 1
ATOM 662 C C . GLY A 1 83 ? 18.562 -34.469 -9.258 1 87.62 83 GLY A C 1
ATOM 663 O O . GLY A 1 83 ? 18.906 -33.438 -9.844 1 87.62 83 GLY A O 1
ATOM 664 N N . ASN A 1 84 ? 18.344 -35.688 -9.836 1 81.69 84 ASN A N 1
ATOM 665 C CA . ASN A 1 84 ? 18.625 -35.812 -11.266 1 81.69 84 ASN A CA 1
ATOM 666 C C . ASN A 1 84 ? 17.391 -36.219 -12.055 1 81.69 84 ASN A C 1
ATOM 668 O O . ASN A 1 84 ? 17.438 -36.312 -13.281 1 81.69 84 ASN A O 1
ATOM 672 N N . ASN A 1 85 ? 16.359 -36.344 -11.508 1 88.81 85 ASN A N 1
ATOM 673 C CA . ASN A 1 85 ? 15.164 -36.812 -12.195 1 88.81 85 ASN A CA 1
ATOM 674 C C . ASN A 1 85 ? 14.297 -35.656 -12.688 1 88.81 85 ASN A C 1
ATOM 676 O O . ASN A 1 85 ? 13.141 -35.531 -12.289 1 88.81 85 ASN A O 1
ATOM 680 N N . PHE A 1 86 ? 14.914 -34.875 -13.547 1 95.31 86 PHE A N 1
ATOM 681 C CA . PHE A 1 86 ? 14.117 -33.781 -14.062 1 95.31 86 PHE A CA 1
ATOM 682 C C . PHE A 1 86 ? 14.578 -33.375 -15.461 1 95.31 86 PHE A C 1
ATOM 684 O O . PHE A 1 86 ? 15.688 -33.75 -15.875 1 95.31 86 PHE A O 1
ATOM 691 N N . SER A 1 87 ? 13.781 -32.844 -16.234 1 96.44 87 SER A N 1
ATOM 692 C CA . SER A 1 87 ? 14.062 -32.125 -17.469 1 96.44 87 SER A CA 1
ATOM 693 C C . SER A 1 87 ? 13.32 -30.812 -17.547 1 96.44 87 SER A C 1
ATOM 695 O O . SER A 1 87 ? 12.281 -30.641 -16.906 1 96.44 87 SER A O 1
ATOM 697 N N . LEU A 1 88 ? 13.891 -29.891 -18.281 1 97.56 88 LEU A N 1
ATOM 698 C CA . LEU A 1 88 ? 13.289 -28.578 -18.422 1 97.56 88 LEU A CA 1
ATOM 699 C C . LEU A 1 88 ? 13.023 -28.25 -19.891 1 97.56 88 LEU A C 1
ATOM 701 O O . LEU A 1 88 ? 13.836 -28.578 -20.75 1 97.56 88 LEU A O 1
ATOM 705 N N . LEU A 1 89 ? 11.93 -27.656 -20.094 1 97.62 89 LEU A N 1
ATOM 706 C CA . LEU A 1 89 ? 11.5 -27.281 -21.438 1 97.62 89 LEU A CA 1
ATOM 707 C C . LEU A 1 89 ? 11.07 -25.828 -21.484 1 97.62 89 LEU A C 1
ATOM 709 O O . LEU A 1 89 ? 10.258 -25.375 -20.672 1 97.62 89 LEU A O 1
ATOM 713 N N . LYS A 1 90 ? 11.641 -25.062 -22.438 1 97.69 90 LYS A N 1
ATOM 714 C CA . LYS A 1 90 ? 11.195 -23.688 -22.656 1 97.69 90 LYS A CA 1
ATOM 715 C C . LYS A 1 90 ? 10.055 -23.641 -23.656 1 97.69 90 LYS A C 1
ATOM 717 O O . LYS A 1 90 ? 10.25 -23.953 -24.844 1 97.69 90 LYS A O 1
ATOM 722 N N . ALA A 1 91 ? 8.906 -23.25 -23.188 1 97.5 91 ALA A N 1
ATOM 723 C CA . ALA A 1 91 ? 7.742 -23.141 -24.078 1 97.5 91 ALA A CA 1
ATOM 724 C C . ALA A 1 91 ? 6.633 -22.328 -23.406 1 97.5 91 ALA A C 1
ATOM 726 O O . ALA A 1 91 ? 6.66 -22.094 -22.203 1 97.5 91 ALA A O 1
ATOM 727 N N . LYS A 1 92 ? 5.723 -21.859 -24.234 1 96.81 92 LYS A N 1
ATOM 728 C CA . LYS A 1 92 ? 4.473 -21.281 -23.734 1 96.81 92 LYS A CA 1
ATOM 729 C C . LYS A 1 92 ? 3.469 -22.391 -23.406 1 96.81 92 LYS A C 1
ATOM 731 O O . LYS A 1 92 ? 3.363 -23.391 -24.125 1 96.81 92 LYS A O 1
ATOM 736 N N . MET A 1 93 ? 2.775 -22.172 -22.344 1 97.38 93 MET A N 1
ATOM 737 C CA . MET A 1 93 ? 1.863 -23.219 -21.906 1 97.38 93 MET A CA 1
ATOM 738 C C . MET A 1 93 ? 0.754 -23.438 -22.938 1 97.38 93 MET A C 1
ATOM 740 O O . MET A 1 93 ? 0.189 -24.531 -23.016 1 97.38 93 MET A O 1
ATOM 744 N N . GLN A 1 94 ? 0.512 -22.328 -23.734 1 97.62 94 GLN A N 1
ATOM 745 C CA . GLN A 1 94 ? -0.537 -22.469 -24.75 1 97.62 94 GLN A CA 1
ATOM 746 C C . GLN A 1 94 ? 0.032 -22.984 -26.062 1 97.62 94 GLN A C 1
ATOM 748 O O . GLN A 1 94 ? -0.708 -23.172 -27.031 1 97.62 94 GLN A O 1
ATOM 753 N N . GLU A 1 95 ? 1.341 -23.172 -26.109 1 97.38 95 GLU A N 1
ATOM 754 C CA . GLU A 1 95 ? 2.012 -23.641 -27.312 1 97.38 95 GLU A CA 1
ATOM 755 C C . GLU A 1 95 ? 3.121 -24.625 -26.984 1 97.38 95 GLU A C 1
ATOM 757 O O . GLU A 1 95 ? 4.305 -24.312 -27.125 1 97.38 95 GLU A O 1
ATOM 762 N N . PHE A 1 96 ? 2.77 -25.828 -26.641 1 97.69 96 PHE A N 1
ATOM 763 C CA . PHE A 1 96 ? 3.795 -26.828 -26.375 1 97.69 96 PHE A CA 1
ATOM 764 C C . PHE A 1 96 ? 3.299 -28.219 -26.75 1 97.69 96 PHE A C 1
ATOM 766 O O . PHE A 1 96 ? 2.098 -28.438 -26.922 1 97.69 96 PHE A O 1
ATOM 773 N N . GLU A 1 97 ? 4.273 -29.078 -26.984 1 96.31 97 GLU A N 1
ATOM 774 C CA . GLU A 1 97 ? 4.051 -30.5 -27.188 1 96.31 97 GLU A CA 1
ATOM 775 C C . GLU A 1 97 ? 5.133 -31.344 -26.516 1 96.31 97 GLU A C 1
ATOM 777 O O . GLU A 1 97 ? 6.309 -30.969 -26.531 1 96.31 97 GLU A O 1
ATOM 782 N N . LEU A 1 98 ? 4.656 -32.375 -25.938 1 96.69 98 LEU A N 1
ATOM 783 C CA . LEU A 1 98 ? 5.625 -33.281 -25.328 1 96.69 98 LEU A CA 1
ATOM 784 C C . LEU A 1 98 ? 5.891 -34.5 -26.234 1 96.69 98 LEU A C 1
ATOM 786 O O . LEU A 1 98 ? 4.977 -35 -26.906 1 96.69 98 LEU A O 1
ATOM 790 N N . SER A 1 99 ? 7.098 -34.969 -26.219 1 93.38 99 SER A N 1
ATOM 791 C CA . SER A 1 99 ? 7.453 -36.156 -26.984 1 93.38 99 SER A CA 1
ATOM 792 C C . SER A 1 99 ? 6.844 -37.406 -26.391 1 93.38 99 SER A C 1
ATOM 794 O O . SER A 1 99 ? 6.492 -38.344 -27.109 1 93.38 99 SER A O 1
ATOM 796 N N . GLU A 1 100 ? 6.801 -37.5 -25.109 1 94.69 100 GLU A N 1
ATOM 797 C CA . GLU A 1 100 ? 6.184 -38.594 -24.359 1 94.69 100 GLU A CA 1
ATOM 798 C C . GLU A 1 100 ? 5.117 -38.094 -23.406 1 94.69 100 GLU A C 1
ATOM 800 O O . GLU A 1 100 ? 5.293 -37.031 -22.781 1 94.69 100 GLU A O 1
ATOM 805 N N . LYS A 1 101 ? 4.105 -38.875 -23.328 1 95.94 101 LYS A N 1
ATOM 806 C CA . LYS A 1 101 ? 3.014 -38.5 -22.438 1 95.94 101 LYS A CA 1
ATOM 807 C C . LYS A 1 101 ? 3.398 -38.688 -20.969 1 95.94 101 LYS A C 1
ATOM 809 O O . LYS A 1 101 ? 4.32 -39.438 -20.656 1 95.94 101 LYS A O 1
ATOM 814 N N . VAL A 1 102 ? 2.68 -38.031 -20.094 1 96.69 102 VAL A N 1
ATOM 815 C CA . VAL A 1 102 ? 2.969 -38.062 -18.656 1 96.69 102 VAL A CA 1
ATOM 816 C C . VAL A 1 102 ? 1.727 -38.531 -17.891 1 96.69 102 VAL A C 1
ATOM 818 O O . VAL A 1 102 ? 0.631 -38.594 -18.453 1 96.69 102 VAL A O 1
ATOM 821 N N . ASP A 1 103 ? 1.94 -38.781 -16.609 1 94.56 103 ASP A N 1
ATOM 822 C CA . ASP A 1 103 ? 0.853 -39.344 -15.789 1 94.56 103 ASP A CA 1
ATOM 823 C C . ASP A 1 103 ? 0.083 -38.219 -15.094 1 94.56 103 ASP A C 1
ATOM 825 O O . ASP A 1 103 ? -1.081 -38.375 -14.727 1 94.56 103 ASP A O 1
ATOM 829 N N . ALA A 1 104 ? 0.776 -37.125 -14.852 1 97 104 ALA A N 1
ATOM 830 C CA . ALA A 1 104 ? 0.128 -36.031 -14.156 1 97 104 ALA A CA 1
ATOM 831 C C . ALA A 1 104 ? 0.706 -34.688 -14.594 1 97 104 ALA A C 1
ATOM 833 O O . ALA A 1 104 ? 1.844 -34.625 -15.07 1 97 104 ALA A O 1
ATOM 834 N N . CYS A 1 105 ? -0.108 -33.688 -14.477 1 97.94 105 CYS A N 1
ATOM 835 C CA . CYS A 1 105 ? 0.3 -32.312 -14.719 1 97.94 105 CYS A CA 1
ATOM 836 C C . CYS A 1 105 ? -0.155 -31.391 -13.586 1 97.94 105 CYS A C 1
ATOM 838 O O . CYS A 1 105 ? -1.273 -31.516 -13.086 1 97.94 105 CYS A O 1
ATOM 840 N N . ILE A 1 106 ? 0.753 -30.531 -13.156 1 98.5 106 ILE A N 1
ATOM 841 C CA . ILE A 1 106 ? 0.392 -29.5 -12.188 1 98.5 106 ILE A CA 1
ATOM 842 C C . ILE A 1 106 ? 0.664 -28.125 -12.781 1 98.5 106 ILE A C 1
ATOM 844 O O . ILE A 1 106 ? 1.533 -27.969 -13.641 1 98.5 106 ILE A O 1
ATOM 848 N N . CYS A 1 107 ? -0.061 -27.172 -12.383 1 98.69 107 CYS A N 1
ATOM 849 C CA . CYS A 1 107 ? 0.096 -25.75 -12.711 1 98.69 107 CYS A CA 1
ATOM 850 C C . CYS A 1 107 ? -0.301 -24.875 -11.531 1 98.69 107 CYS A C 1
ATOM 852 O O . CYS A 1 107 ? -1.479 -24.562 -11.359 1 98.69 107 CYS A O 1
ATOM 854 N N . CYS A 1 108 ? 0.715 -24.438 -10.836 1 97.12 108 CYS A N 1
ATOM 855 C CA . CYS A 1 108 ? 0.45 -23.891 -9.516 1 97.12 108 CYS A CA 1
ATOM 856 C C . CYS A 1 108 ? 0.751 -22.391 -9.477 1 97.12 108 CYS A C 1
ATOM 858 O O . CYS A 1 108 ? 1.373 -21.859 -10.391 1 97.12 108 CYS A O 1
ATOM 860 N N . LEU A 1 109 ? 0.244 -21.797 -8.414 1 94.56 109 LEU A N 1
ATOM 861 C CA . LEU A 1 109 ? 0.499 -20.406 -8.039 1 94.56 109 LEU A CA 1
ATOM 862 C C . LEU A 1 109 ? -0.07 -19.453 -9.086 1 94.56 109 LEU A C 1
ATOM 864 O O . LEU A 1 109 ? 0.637 -18.562 -9.57 1 94.56 109 LEU A O 1
ATOM 868 N N . ASP A 1 110 ? -1.283 -19.766 -9.453 1 96.5 110 ASP A N 1
ATOM 869 C CA . ASP A 1 110 ? -2.188 -18.922 -10.227 1 96.5 110 ASP A CA 1
ATOM 870 C C . ASP A 1 110 ? -1.619 -18.641 -11.617 1 96.5 110 ASP A C 1
ATOM 872 O O . ASP A 1 110 ? -1.849 -17.562 -12.18 1 96.5 110 ASP A O 1
ATOM 876 N N . SER A 1 111 ? -0.893 -19.562 -12.172 1 97.69 111 SER A N 1
ATOM 877 C CA . SER A 1 111 ? -0.265 -19.359 -13.477 1 97.69 111 SER A CA 1
ATOM 878 C C . SER A 1 111 ? -1.31 -19.219 -14.578 1 97.69 111 SER A C 1
ATOM 880 O O . SER A 1 111 ? -1.104 -18.484 -15.547 1 97.69 111 SER A O 1
ATOM 882 N N . ILE A 1 112 ? -2.447 -19.922 -14.484 1 98.44 112 ILE A N 1
ATOM 883 C CA . ILE A 1 112 ? -3.51 -19.828 -15.477 1 98.44 112 ILE A CA 1
ATOM 884 C C . ILE A 1 112 ? -4.031 -18.391 -15.547 1 98.44 112 ILE A C 1
ATOM 886 O O . ILE A 1 112 ? -4.426 -17.922 -16.625 1 98.44 112 ILE A O 1
ATOM 890 N N . ASN A 1 113 ? -4 -17.703 -14.438 1 98.44 113 ASN A N 1
ATOM 891 C CA . ASN A 1 113 ? -4.496 -16.328 -14.391 1 98.44 113 ASN A CA 1
ATOM 892 C C . ASN A 1 113 ? -3.643 -15.398 -15.242 1 98.44 113 ASN A C 1
ATOM 894 O O . ASN A 1 113 ? -4.059 -14.281 -15.547 1 98.44 113 ASN A O 1
ATOM 898 N N . HIS A 1 114 ? -2.467 -15.812 -15.625 1 97.38 114 HIS A N 1
ATOM 899 C CA . HIS A 1 114 ? -1.587 -14.992 -16.453 1 97.38 114 HIS A CA 1
ATOM 900 C C . HIS A 1 114 ? -1.984 -15.055 -17.922 1 97.38 114 HIS A C 1
ATOM 902 O O . HIS A 1 114 ? -1.479 -14.289 -18.734 1 97.38 114 HIS A O 1
ATOM 908 N N . LEU A 1 115 ? -2.844 -15.977 -18.25 1 97.31 115 LEU A N 1
ATOM 909 C CA . LEU A 1 115 ? -3.41 -16.031 -19.594 1 97.31 115 LEU A CA 1
ATOM 910 C C . LEU A 1 115 ? -4.574 -15.055 -19.719 1 97.31 115 LEU A C 1
ATOM 912 O O . LEU A 1 115 ? -5.609 -15.219 -19.078 1 97.31 115 LEU A O 1
ATOM 916 N N . ASN A 1 116 ? -4.516 -14.133 -20.609 1 93.38 116 ASN A N 1
ATOM 917 C CA . ASN A 1 116 ? -5.43 -12.992 -20.578 1 93.38 116 ASN A CA 1
ATOM 918 C C . ASN A 1 116 ? -6.566 -13.164 -21.578 1 93.38 116 ASN A C 1
ATOM 920 O O . ASN A 1 116 ? -7.328 -12.227 -21.828 1 93.38 116 ASN A O 1
ATOM 924 N N . ASN A 1 117 ? -6.586 -14.336 -22.156 1 94.12 117 ASN A N 1
ATOM 925 C CA . ASN A 1 117 ? -7.719 -14.562 -23.047 1 94.12 117 ASN A CA 1
ATOM 926 C C . ASN A 1 117 ? -8.141 -16.031 -23.062 1 94.12 117 ASN A C 1
ATOM 928 O O . ASN A 1 117 ? -7.336 -16.906 -22.766 1 94.12 117 ASN A O 1
ATOM 932 N N . ILE A 1 118 ? -9.328 -16.156 -23.609 1 95.44 118 ILE A N 1
ATOM 933 C CA . ILE A 1 118 ? -10 -17.453 -23.547 1 95.44 118 ILE A CA 1
ATOM 934 C C . ILE A 1 118 ? -9.297 -18.438 -24.469 1 95.44 118 ILE A C 1
ATOM 936 O O . ILE A 1 118 ? -9.164 -19.625 -24.141 1 95.44 118 ILE A O 1
ATOM 940 N N . ASP A 1 119 ? -8.867 -18.031 -25.594 1 97.5 119 ASP A N 1
ATOM 941 C CA . ASP A 1 119 ? -8.219 -18.906 -26.562 1 97.5 119 ASP A CA 1
ATOM 942 C C . ASP A 1 119 ? -6.953 -19.531 -25.969 1 97.5 119 ASP A C 1
ATOM 944 O O . ASP A 1 119 ? -6.691 -20.719 -26.172 1 97.5 119 ASP A O 1
ATOM 948 N N . ASP A 1 120 ? -6.242 -18.719 -25.328 1 98.12 120 ASP A N 1
ATOM 949 C CA . ASP A 1 120 ? -5.004 -19.203 -24.719 1 98.12 120 ASP A CA 1
ATOM 950 C C . ASP A 1 120 ? -5.293 -20.219 -23.609 1 98.12 120 ASP A C 1
ATOM 952 O O . ASP A 1 120 ? -4.578 -21.203 -23.469 1 98.12 120 ASP A O 1
ATOM 956 N N . VAL A 1 121 ? -6.301 -19.969 -22.828 1 98.56 121 VAL A N 1
ATOM 957 C CA . VAL A 1 121 ? -6.668 -20.891 -21.75 1 98.56 121 VAL A CA 1
ATOM 958 C C . VAL A 1 121 ? -7.094 -22.234 -22.344 1 98.56 121 VAL A C 1
ATOM 960 O O . VAL A 1 121 ? -6.602 -23.281 -21.938 1 98.56 121 VAL A O 1
ATOM 963 N N . GLN A 1 122 ? -7.887 -22.141 -23.312 1 98.38 122 GLN A N 1
ATOM 964 C CA . GLN A 1 122 ? -8.383 -23.359 -23.938 1 98.38 122 GLN A CA 1
ATOM 965 C C . GLN A 1 122 ? -7.25 -24.125 -24.609 1 98.38 122 GLN A C 1
ATOM 967 O O . GLN A 1 122 ? -7.191 -25.359 -24.531 1 98.38 122 GLN A O 1
ATOM 972 N N . ALA A 1 123 ? -6.398 -23.422 -25.297 1 98.56 123 ALA A N 1
ATOM 973 C CA . ALA A 1 123 ? -5.246 -24.062 -25.922 1 98.56 123 ALA A CA 1
ATOM 974 C C . ALA A 1 123 ? -4.375 -24.766 -24.875 1 98.56 123 ALA A C 1
ATOM 976 O O . ALA A 1 123 ? -3.885 -25.875 -25.109 1 98.56 123 ALA A O 1
ATOM 977 N N . THR A 1 124 ? -4.168 -24.078 -23.766 1 98.81 124 THR A N 1
ATOM 978 C CA . THR A 1 124 ? -3.379 -24.656 -22.688 1 98.81 124 THR A CA 1
ATOM 979 C C . THR A 1 124 ? -4.016 -25.953 -22.172 1 98.81 124 THR A C 1
ATOM 981 O O . THR A 1 124 ? -3.338 -26.969 -22.047 1 98.81 124 THR A O 1
ATOM 984 N N . PHE A 1 125 ? -5.316 -25.922 -21.906 1 98.75 125 PHE A N 1
ATOM 985 C CA . PHE A 1 125 ? -6.016 -27.109 -21.406 1 98.75 125 PHE A CA 1
ATOM 986 C C . PHE A 1 125 ? -5.93 -28.25 -22.422 1 98.75 125 PHE A C 1
ATOM 988 O O . PHE A 1 125 ? -5.723 -29.406 -22.047 1 98.75 125 PHE A O 1
ATOM 995 N N . LYS A 1 126 ? -6.035 -27.906 -23.688 1 98.38 126 LYS A N 1
ATOM 996 C CA . LYS A 1 126 ? -5.938 -28.906 -24.75 1 98.38 126 LYS A CA 1
ATOM 997 C C . LYS A 1 126 ? -4.539 -29.516 -24.797 1 98.38 126 LYS A C 1
ATOM 999 O O . LYS A 1 126 ? -4.391 -30.734 -24.906 1 98.38 126 LYS A O 1
ATOM 1004 N N . ASN A 1 127 ? -3.58 -28.672 -24.734 1 98.62 127 ASN A N 1
ATOM 1005 C CA . ASN A 1 127 ? -2.203 -29.156 -24.734 1 98.62 127 ASN A CA 1
ATOM 1006 C C . ASN A 1 127 ? -1.933 -30.078 -23.547 1 98.62 127 ASN A C 1
ATOM 1008 O O . ASN A 1 127 ? -1.258 -31.094 -23.703 1 98.62 127 ASN A O 1
ATOM 1012 N N . VAL A 1 128 ? -2.42 -29.719 -22.406 1 98.62 128 VAL A N 1
ATOM 1013 C CA . VAL A 1 128 ? -2.246 -30.562 -21.219 1 98.62 128 VAL A CA 1
ATOM 1014 C C . VAL A 1 128 ? -2.945 -31.891 -21.438 1 98.62 128 VAL A C 1
ATOM 1016 O O . VAL A 1 128 ? -2.363 -32.969 -21.172 1 98.62 128 VAL A O 1
ATOM 1019 N N . TYR A 1 129 ? -4.172 -31.812 -21.891 1 98.25 129 TYR A N 1
ATOM 1020 C CA . TYR A 1 129 ? -4.926 -33.031 -22.141 1 98.25 129 TYR A CA 1
ATOM 1021 C C . TYR A 1 129 ? -4.156 -33.969 -23.078 1 98.25 129 TYR A C 1
ATOM 1023 O O . TYR A 1 129 ? -4.02 -35.156 -22.797 1 98.25 129 TYR A O 1
ATOM 1031 N N . ASP A 1 130 ? -3.641 -33.406 -24.141 1 97.81 130 ASP A N 1
ATOM 1032 C CA . ASP A 1 130 ? -2.928 -34.188 -25.156 1 97.81 130 ASP A CA 1
ATOM 1033 C C . ASP A 1 130 ? -1.63 -34.75 -24.594 1 97.81 130 ASP A C 1
ATOM 1035 O O . ASP A 1 130 ? -1.105 -35.75 -25.109 1 97.81 130 ASP A O 1
ATOM 1039 N N . SER A 1 131 ? -1.149 -34.188 -23.562 1 97.75 131 SER A N 1
ATOM 1040 C CA . SER A 1 131 ? 0.138 -34.594 -22.984 1 97.75 131 SER A CA 1
ATOM 1041 C C . SER A 1 131 ? -0.033 -35.656 -21.906 1 97.75 131 SER A C 1
ATOM 1043 O O . SER A 1 131 ? 0.947 -36.25 -21.453 1 97.75 131 SER A O 1
ATOM 1045 N N . LEU A 1 132 ? -1.227 -35.875 -21.5 1 96.81 132 LEU A N 1
ATOM 1046 C CA . LEU A 1 132 ? -1.49 -36.781 -20.406 1 96.81 132 LEU A CA 1
ATOM 1047 C C . LEU A 1 132 ? -1.753 -38.188 -20.953 1 96.81 132 LEU A C 1
ATOM 1049 O O . LEU A 1 132 ? -2.389 -38.375 -21.984 1 96.81 132 LEU A O 1
ATOM 1053 N N . ASN A 1 133 ? -1.305 -39.219 -20.281 1 95.31 133 ASN A N 1
ATOM 1054 C CA . ASN A 1 133 ? -1.75 -40.594 -20.484 1 95.31 133 ASN A CA 1
ATOM 1055 C C . ASN A 1 133 ? -3.225 -40.781 -20.125 1 95.31 133 ASN A C 1
ATOM 1057 O O . ASN A 1 133 ? -3.797 -39.938 -19.422 1 95.31 133 ASN A O 1
ATOM 1061 N N . ASN A 1 134 ? -3.76 -41.875 -20.688 1 93.62 134 ASN A N 1
ATOM 1062 C CA . ASN A 1 134 ? -5.086 -42.25 -20.188 1 93.62 134 ASN A CA 1
ATOM 1063 C C . ASN A 1 134 ? -5.094 -42.438 -18.688 1 93.62 134 ASN A C 1
ATOM 1065 O O . ASN A 1 134 ? -4.164 -43.031 -18.125 1 93.62 134 ASN A O 1
ATOM 1069 N N . ASN A 1 135 ? -6.09 -41.875 -18.047 1 92.31 135 ASN A N 1
ATOM 1070 C CA . ASN A 1 135 ? -6.266 -41.875 -16.594 1 92.31 135 ASN A CA 1
ATOM 1071 C C . ASN A 1 135 ? -5.332 -40.906 -15.914 1 92.31 135 ASN A C 1
ATOM 1073 O O . ASN A 1 135 ? -5.148 -40.938 -14.695 1 92.31 135 ASN A O 1
ATOM 1077 N N . GLY A 1 136 ? -4.668 -40.094 -16.703 1 95.19 136 GLY A N 1
ATOM 1078 C CA . GLY A 1 136 ? -3.838 -39.031 -16.141 1 95.19 136 GLY A CA 1
ATOM 1079 C C . GLY A 1 136 ? -4.641 -37.969 -15.438 1 95.19 136 GLY A C 1
ATOM 1080 O O . GLY A 1 136 ? -5.852 -37.844 -15.633 1 95.19 136 GLY A O 1
ATOM 1081 N N . VAL A 1 137 ? -3.977 -37.188 -14.547 1 96.12 137 VAL A N 1
ATOM 1082 C CA . VAL A 1 137 ? -4.656 -36.188 -13.727 1 96.12 137 VAL A CA 1
ATOM 1083 C C . VAL A 1 137 ? -4.016 -34.812 -13.953 1 96.12 137 VAL A C 1
ATOM 1085 O O . VAL A 1 137 ? -2.795 -34.719 -14.102 1 96.12 137 VAL A O 1
ATOM 1088 N N . PHE A 1 138 ? -4.797 -33.812 -14.023 1 98 138 PHE A N 1
ATOM 1089 C CA . PHE A 1 138 ? -4.383 -32.438 -14.086 1 98 138 PHE A CA 1
ATOM 1090 C C . PHE A 1 138 ? -4.875 -31.656 -12.867 1 98 138 PHE A C 1
ATOM 1092 O O . PHE A 1 138 ? -6.082 -31.578 -12.625 1 98 138 PHE A O 1
ATOM 1099 N N . VAL A 1 139 ? -3.955 -31.125 -12.047 1 98.44 139 VAL A N 1
ATOM 1100 C CA . VAL A 1 139 ? -4.293 -30.312 -10.883 1 98.44 139 VAL A CA 1
ATOM 1101 C C . VAL A 1 139 ? -3.711 -28.906 -11.031 1 98.44 139 VAL A C 1
ATOM 1103 O O . VAL A 1 139 ? -2.512 -28.75 -11.266 1 98.44 139 VAL A O 1
ATOM 1106 N N . PHE A 1 140 ? -4.527 -27.922 -10.961 1 98.75 140 PHE A N 1
ATOM 1107 C CA . PHE A 1 140 ? -4.039 -26.547 -11.016 1 98.75 140 PHE A CA 1
ATOM 1108 C C . PHE A 1 140 ? -4.84 -25.641 -10.086 1 98.75 140 PHE A C 1
ATOM 1110 O O . PHE A 1 140 ? -5.938 -26 -9.656 1 98.75 140 PHE A O 1
ATOM 1117 N N . ASP A 1 141 ? -4.203 -24.516 -9.727 1 98.69 141 ASP A N 1
ATOM 1118 C CA . ASP A 1 141 ? -4.91 -23.547 -8.898 1 98.69 141 ASP A CA 1
ATOM 1119 C C . ASP A 1 141 ? -5.078 -22.219 -9.633 1 98.69 141 ASP A C 1
ATOM 1121 O O . ASP A 1 141 ? -4.371 -21.938 -10.602 1 98.69 141 ASP A O 1
ATOM 1125 N N . VAL A 1 142 ? -6.086 -21.438 -9.164 1 98.69 142 VAL A N 1
ATOM 1126 C CA . VAL A 1 142 ? -6.328 -20.109 -9.719 1 98.69 142 VAL A CA 1
ATOM 1127 C C . VAL A 1 142 ? -6.746 -19.156 -8.602 1 98.69 142 VAL A C 1
ATOM 1129 O O . VAL A 1 142 ? -7.387 -19.578 -7.629 1 98.69 142 VAL A O 1
ATOM 1132 N N . ASN A 1 143 ? -6.32 -17.938 -8.75 1 98.31 143 ASN A N 1
ATOM 1133 C CA . ASN A 1 143 ? -6.992 -16.875 -8 1 98.31 143 ASN A CA 1
ATOM 1134 C C . ASN A 1 143 ? -8.414 -16.641 -8.508 1 98.31 143 ASN A C 1
ATOM 1136 O O . ASN A 1 143 ? -8.656 -16.672 -9.719 1 98.31 143 ASN A O 1
ATOM 1140 N N . THR A 1 144 ? -9.328 -16.375 -7.645 1 98.5 144 THR A N 1
ATOM 1141 C CA . THR A 1 144 ? -10.742 -16.281 -8 1 98.5 144 THR A CA 1
ATOM 1142 C C . THR A 1 144 ? -11.102 -14.875 -8.438 1 98.5 144 THR A C 1
ATOM 1144 O O . THR A 1 144 ? -10.328 -13.938 -8.234 1 98.5 144 THR A O 1
ATOM 1147 N N . VAL A 1 145 ? -12.305 -14.82 -9.016 1 98.25 145 VAL A N 1
ATOM 1148 C CA . VAL A 1 145 ? -12.852 -13.523 -9.375 1 98.25 145 VAL A CA 1
ATOM 1149 C C . VAL A 1 145 ? -13.055 -12.68 -8.117 1 98.25 145 VAL A C 1
ATOM 1151 O O . VAL A 1 145 ? -12.766 -11.477 -8.117 1 98.25 145 VAL A O 1
ATOM 1154 N N . TYR A 1 146 ? -13.508 -13.305 -7.02 1 97.81 146 TYR A N 1
ATOM 1155 C CA . TYR A 1 146 ? -13.664 -12.625 -5.742 1 97.81 146 TYR A CA 1
ATOM 1156 C C . TYR A 1 146 ? -12.344 -12 -5.289 1 97.81 146 TYR A C 1
ATOM 1158 O O . TYR A 1 146 ? -12.312 -10.844 -4.883 1 97.81 146 TYR A O 1
ATOM 1166 N N . LYS A 1 147 ? -11.305 -12.719 -5.328 1 98.06 147 LYS A N 1
ATOM 1167 C CA . LYS A 1 147 ? -10 -12.219 -4.902 1 98.06 147 LYS A CA 1
ATOM 1168 C C . LYS A 1 147 ? -9.586 -11 -5.719 1 98.06 147 LYS A C 1
ATOM 1170 O O . LYS A 1 147 ? -9.125 -10 -5.16 1 98.06 147 LYS A O 1
ATOM 1175 N N . HIS A 1 148 ? -9.734 -11.133 -7.055 1 98.06 148 HIS A N 1
ATOM 1176 C CA . HIS A 1 148 ? -9.32 -10.031 -7.922 1 98.06 148 HIS A CA 1
ATOM 1177 C C . HIS A 1 148 ? -10.164 -8.789 -7.668 1 98.06 148 HIS A C 1
ATOM 1179 O O . HIS A 1 148 ? -9.633 -7.676 -7.625 1 98.06 148 HIS A O 1
ATOM 1185 N N . ASN A 1 149 ? -11.453 -9 -7.449 1 96.94 149 ASN A N 1
ATOM 1186 C CA . ASN A 1 149 ? -12.391 -7.883 -7.398 1 96.94 149 ASN A CA 1
ATOM 1187 C C . ASN A 1 149 ? -12.445 -7.258 -6.008 1 96.94 149 ASN A C 1
ATOM 1189 O O . ASN A 1 149 ? -12.695 -6.059 -5.871 1 96.94 149 ASN A O 1
ATOM 1193 N N . GLU A 1 150 ? -12.266 -8.094 -4.965 1 95.62 150 GLU A N 1
ATOM 1194 C CA . GLU A 1 150 ? -12.547 -7.617 -3.617 1 95.62 150 GLU A CA 1
ATOM 1195 C C . GLU A 1 150 ? -11.273 -7.52 -2.785 1 95.62 150 GLU A C 1
ATOM 1197 O O . GLU A 1 150 ? -11.172 -6.688 -1.882 1 95.62 150 GLU A O 1
ATOM 1202 N N . VAL A 1 151 ? -10.406 -8.398 -3.021 1 95.81 151 VAL A N 1
ATOM 1203 C CA . VAL A 1 151 ? -9.219 -8.461 -2.174 1 95.81 151 VAL A CA 1
ATOM 1204 C C . VAL A 1 151 ? -8.086 -7.664 -2.816 1 95.81 151 VAL A C 1
ATOM 1206 O O . VAL A 1 151 ? -7.562 -6.719 -2.219 1 95.81 151 VAL A O 1
ATOM 1209 N N . LEU A 1 152 ? -7.672 -8.047 -4.086 1 96.94 152 LEU A N 1
ATOM 1210 C CA . LEU A 1 152 ? -6.633 -7.285 -4.777 1 96.94 152 LEU A CA 1
ATOM 1211 C C . LEU A 1 152 ? -7.145 -5.906 -5.176 1 96.94 152 LEU A C 1
ATOM 1213 O O . LEU A 1 152 ? -6.676 -4.891 -4.652 1 96.94 152 LEU A O 1
ATOM 1217 N N . ALA A 1 153 ? -8.125 -5.891 -6.125 1 95.75 153 ALA A N 1
ATOM 1218 C CA . ALA A 1 153 ? -8.781 -4.629 -6.461 1 95.75 153 ALA A CA 1
ATOM 1219 C C . ALA A 1 153 ? -7.766 -3.502 -6.605 1 95.75 153 ALA A C 1
ATOM 1221 O O . ALA A 1 153 ? -6.793 -3.625 -7.352 1 95.75 153 ALA A O 1
ATOM 1222 N N . ASP A 1 154 ? -7.871 -2.436 -5.914 1 95.81 154 ASP A N 1
ATOM 1223 C CA . ASP A 1 154 ? -6.934 -1.319 -5.945 1 95.81 154 ASP A CA 1
ATOM 1224 C C . ASP A 1 154 ? -6.074 -1.292 -4.684 1 95.81 154 ASP A C 1
ATOM 1226 O O . ASP A 1 154 ? -5.496 -0.258 -4.34 1 95.81 154 ASP A O 1
ATOM 1230 N N . ASN A 1 155 ? -6.082 -2.426 -4.008 1 95.44 155 ASN A N 1
ATOM 1231 C CA . ASN A 1 155 ? -5.406 -2.445 -2.715 1 95.44 155 ASN A CA 1
ATOM 1232 C C . ASN A 1 155 ? -3.906 -2.676 -2.869 1 95.44 155 ASN A C 1
ATOM 1234 O O . ASN A 1 155 ? -3.457 -3.209 -3.885 1 95.44 155 ASN A O 1
ATOM 1238 N N . THR A 1 156 ? -3.191 -2.229 -1.903 1 97.06 156 THR A N 1
ATOM 1239 C CA . THR A 1 156 ? -1.744 -2.393 -1.824 1 97.06 156 THR A CA 1
ATOM 1240 C C . THR A 1 156 ? -1.358 -3.189 -0.582 1 97.06 156 THR A C 1
ATOM 1242 O O . THR A 1 156 ? -1.924 -2.984 0.494 1 97.06 156 THR A O 1
ATOM 1245 N N . PHE A 1 157 ? -0.464 -4.09 -0.777 1 93.5 157 PHE A N 1
ATOM 1246 C CA . PHE A 1 157 ? 0.085 -4.875 0.323 1 93.5 157 PHE A CA 1
ATOM 1247 C C . PHE A 1 157 ? 1.584 -4.633 0.464 1 93.5 157 PHE A C 1
ATOM 1249 O O . PHE A 1 157 ? 2.277 -4.402 -0.529 1 93.5 157 PHE A O 1
ATOM 1256 N N . VAL A 1 158 ? 2.047 -4.641 1.696 1 94.94 158 VAL A N 1
ATOM 1257 C CA . VAL A 1 158 ? 3.465 -4.41 1.956 1 94.94 158 VAL A CA 1
ATOM 1258 C C . VAL A 1 158 ? 4.02 -5.535 2.828 1 94.94 158 VAL A C 1
ATOM 1260 O O . VAL A 1 158 ? 3.355 -5.992 3.762 1 94.94 158 VAL A O 1
ATOM 1263 N N . PHE A 1 159 ? 5.172 -5.957 2.486 1 90.19 159 PHE A N 1
ATOM 1264 C CA . PHE A 1 159 ? 5.926 -6.926 3.271 1 90.19 159 PHE A CA 1
ATOM 1265 C C . PHE A 1 159 ? 7.289 -6.367 3.662 1 90.19 159 PHE A C 1
ATOM 1267 O O . PHE A 1 159 ? 8.164 -6.188 2.807 1 90.19 159 PHE A O 1
ATOM 1274 N N . ASP A 1 160 ? 7.449 -6.023 4.859 1 92.38 160 ASP A N 1
ATOM 1275 C CA . ASP A 1 160 ? 8.688 -5.484 5.422 1 92.38 160 ASP A CA 1
ATOM 1276 C C . ASP A 1 160 ? 9.492 -6.578 6.117 1 92.38 160 ASP A C 1
ATOM 1278 O O . ASP A 1 160 ? 9.242 -6.895 7.281 1 92.38 160 ASP A O 1
ATOM 1282 N N . GLU A 1 161 ? 10.461 -7.109 5.449 1 87.5 161 GLU A N 1
ATOM 1283 C CA . GLU A 1 161 ? 11.289 -8.203 5.953 1 87.5 161 GLU A CA 1
ATOM 1284 C C . GLU A 1 161 ? 12.703 -7.727 6.273 1 87.5 161 GLU A C 1
ATOM 1286 O O . GLU A 1 161 ? 13.055 -6.582 5.988 1 87.5 161 GLU A O 1
ATOM 1291 N N . ASP A 1 162 ? 13.492 -8.539 6.871 1 87.44 162 ASP A N 1
ATOM 1292 C CA . ASP A 1 162 ? 14.828 -8.148 7.316 1 87.44 162 ASP A CA 1
ATOM 1293 C C . ASP A 1 162 ? 15.711 -7.758 6.133 1 87.44 162 ASP A C 1
ATOM 1295 O O . ASP A 1 162 ? 16.469 -6.789 6.207 1 87.44 162 ASP A O 1
ATOM 1299 N N . ASP A 1 163 ? 15.602 -8.469 5.059 1 87.75 163 ASP A N 1
ATOM 1300 C CA . ASP A 1 163 ? 16.562 -8.281 3.984 1 87.75 163 ASP A CA 1
ATOM 1301 C C . ASP A 1 163 ? 15.898 -7.715 2.734 1 87.75 163 ASP A C 1
ATOM 1303 O O . ASP A 1 163 ? 16.562 -7.434 1.737 1 87.75 163 ASP A O 1
ATOM 1307 N N . TYR A 1 164 ? 14.617 -7.535 2.83 1 88.81 164 TYR A N 1
ATOM 1308 C CA . TYR A 1 164 ? 13.961 -6.945 1.666 1 88.81 164 TYR A CA 1
ATOM 1309 C C . TYR A 1 164 ? 12.648 -6.273 2.059 1 88.81 164 TYR A C 1
ATOM 1311 O O . TYR A 1 164 ? 12.102 -6.551 3.127 1 88.81 164 TYR A O 1
ATOM 1319 N N . TYR A 1 165 ? 12.219 -5.297 1.276 1 93.38 165 TYR A N 1
ATOM 1320 C CA . TYR A 1 165 ? 10.945 -4.598 1.351 1 93.38 165 TYR A CA 1
ATOM 1321 C C . TYR A 1 165 ? 10.164 -4.738 0.047 1 93.38 165 TYR A C 1
ATOM 1323 O O . TYR A 1 165 ? 10.648 -4.352 -1.019 1 93.38 165 TYR A O 1
ATOM 1331 N N . LEU A 1 166 ? 8.969 -5.391 0.162 1 92.44 166 LEU A N 1
ATOM 1332 C CA . LEU A 1 166 ? 8.18 -5.641 -1.04 1 92.44 166 LEU A CA 1
ATOM 1333 C C . LEU A 1 166 ? 6.879 -4.844 -1.015 1 92.44 166 LEU A C 1
ATOM 1335 O O . LEU A 1 166 ? 6.156 -4.855 -0.016 1 92.44 166 LEU A O 1
ATOM 1339 N N . VAL A 1 167 ? 6.652 -4.176 -2.061 1 95.69 167 VAL A N 1
ATOM 1340 C CA . VAL A 1 167 ? 5.375 -3.51 -2.283 1 95.69 167 VAL A CA 1
ATOM 1341 C C . VAL A 1 167 ? 4.605 -4.227 -3.391 1 95.69 167 VAL A C 1
ATOM 1343 O O . VAL A 1 167 ? 5.082 -4.32 -4.523 1 95.69 167 VAL A O 1
ATOM 1346 N N . TRP A 1 168 ? 3.471 -4.746 -2.98 1 94 168 TRP A N 1
ATOM 1347 C CA . TRP A 1 168 ? 2.521 -5.367 -3.9 1 94 168 TRP A CA 1
ATOM 1348 C C . TRP A 1 168 ? 1.318 -4.461 -4.137 1 94 168 TRP A C 1
ATOM 1350 O O . TRP A 1 168 ? 0.344 -4.504 -3.379 1 94 168 TRP A O 1
ATOM 1360 N N . ASP A 1 169 ? 1.471 -3.709 -5.219 1 96.81 169 ASP A N 1
ATOM 1361 C CA . ASP A 1 169 ? 0.432 -2.738 -5.559 1 96.81 169 ASP A CA 1
ATOM 1362 C C . ASP A 1 169 ? -0.477 -3.271 -6.664 1 96.81 169 ASP A C 1
ATOM 1364 O O . ASP A 1 169 ? -0.009 -3.918 -7.602 1 96.81 169 ASP A O 1
ATOM 1368 N N . ASN A 1 170 ? -1.768 -3.072 -6.492 1 97.44 170 ASN A N 1
ATOM 1369 C CA . ASN A 1 170 ? -2.729 -3.547 -7.48 1 97.44 170 ASN A CA 1
ATOM 1370 C C . ASN A 1 170 ? -3.586 -2.406 -8.023 1 97.44 170 ASN A C 1
ATOM 1372 O O . ASN A 1 170 ? -3.912 -1.469 -7.293 1 97.44 170 ASN A O 1
ATOM 1376 N N . GLU A 1 171 ? -3.881 -2.48 -9.242 1 97.56 171 GLU A N 1
ATOM 1377 C CA . GLU A 1 171 ? -4.828 -1.597 -9.914 1 97.56 171 GLU A CA 1
ATOM 1378 C C . GLU A 1 171 ? -5.914 -2.395 -10.633 1 97.56 171 GLU A C 1
ATOM 1380 O O . GLU A 1 171 ? -5.617 -3.191 -11.523 1 97.56 171 GLU A O 1
ATOM 1385 N N . ALA A 1 172 ? -7.125 -2.141 -10.281 1 97.62 172 ALA A N 1
ATOM 1386 C CA . ALA A 1 172 ? -8.227 -2.803 -10.977 1 97.62 172 ALA A CA 1
ATOM 1387 C C . ALA A 1 172 ? -8.359 -2.289 -12.406 1 97.62 172 ALA A C 1
ATOM 1389 O O . ALA A 1 172 ? -8.523 -1.088 -12.633 1 97.62 172 ALA A O 1
ATOM 1390 N N . VAL A 1 173 ? -8.234 -3.137 -13.383 1 97.38 173 VAL A N 1
ATOM 1391 C CA . VAL A 1 173 ? -8.43 -2.809 -14.797 1 97.38 173 VAL A CA 1
ATOM 1392 C C . VAL A 1 173 ? -9.906 -2.939 -15.156 1 97.38 173 VAL A C 1
ATOM 1394 O O . VAL A 1 173 ? -10.461 -2.09 -15.859 1 97.38 173 VAL A O 1
ATOM 1397 N N . ASP A 1 174 ? -10.508 -3.994 -14.727 1 96.12 174 ASP A N 1
ATOM 1398 C CA . ASP A 1 174 ? -11.945 -4.258 -14.82 1 96.12 174 ASP A CA 1
ATOM 1399 C C . ASP A 1 174 ? -12.398 -5.207 -13.719 1 96.12 174 ASP A C 1
ATOM 1401 O O . ASP A 1 174 ? -11.734 -5.332 -12.68 1 96.12 174 ASP A O 1
ATOM 1405 N N . ASP A 1 175 ? -13.531 -5.844 -13.938 1 94.94 175 ASP A N 1
ATOM 1406 C CA . ASP A 1 175 ? -14.148 -6.602 -12.852 1 94.94 175 ASP A CA 1
ATOM 1407 C C . ASP A 1 175 ? -13.414 -7.922 -12.617 1 94.94 175 ASP A C 1
ATOM 1409 O O . ASP A 1 175 ? -13.656 -8.609 -11.625 1 94.94 175 ASP A O 1
ATOM 1413 N N . ARG A 1 176 ? -12.492 -8.336 -13.469 1 95.88 176 ARG A N 1
ATOM 1414 C CA . ARG A 1 176 ? -11.828 -9.617 -13.258 1 95.88 176 ARG A CA 1
ATOM 1415 C C . ARG A 1 176 ? -10.32 -9.5 -13.469 1 95.88 176 ARG A C 1
ATOM 1417 O O . ARG A 1 176 ? -9.562 -10.391 -13.102 1 95.88 176 ARG A O 1
ATOM 1424 N N . THR A 1 177 ? -9.922 -8.383 -14.086 1 98 177 THR A N 1
ATOM 1425 C CA . THR A 1 177 ? -8.508 -8.211 -14.422 1 98 177 THR A CA 1
ATOM 1426 C C . THR A 1 177 ? -7.863 -7.16 -13.516 1 98 177 THR A C 1
ATOM 1428 O O . THR A 1 177 ? -8.438 -6.098 -13.281 1 98 177 THR A O 1
ATOM 1431 N N . VAL A 1 178 ? -6.703 -7.508 -12.992 1 98.12 178 VAL A N 1
ATOM 1432 C CA . VAL A 1 178 ? -5.926 -6.582 -12.172 1 98.12 178 VAL A CA 1
ATOM 1433 C C . VAL A 1 178 ? -4.527 -6.418 -12.766 1 98.12 178 VAL A C 1
ATOM 1435 O O . VAL A 1 178 ? -3.957 -7.375 -13.297 1 98.12 178 VAL A O 1
ATOM 1438 N N . ARG A 1 179 ? -4.074 -5.223 -12.805 1 98.12 179 ARG A N 1
ATOM 1439 C CA . ARG A 1 179 ? -2.658 -4.949 -13.039 1 98.12 179 ARG A CA 1
ATOM 1440 C C . ARG A 1 179 ? -1.876 -4.965 -11.727 1 98.12 179 ARG A C 1
ATOM 1442 O O . ARG A 1 179 ? -2.248 -4.285 -10.773 1 98.12 179 ARG A O 1
ATOM 1449 N N . ILE A 1 180 ? -0.87 -5.781 -11.641 1 95.31 180 ILE A N 1
ATOM 1450 C CA . ILE A 1 180 ? -0.068 -5.953 -10.438 1 95.31 180 ILE A CA 1
ATOM 1451 C C . ILE A 1 180 ? 1.298 -5.301 -10.625 1 95.31 180 ILE A C 1
ATOM 1453 O O . ILE A 1 180 ? 1.985 -5.555 -11.617 1 95.31 180 ILE A O 1
ATOM 1457 N N . LEU A 1 181 ? 1.632 -4.398 -9.805 1 95.31 181 LEU A N 1
ATOM 1458 C CA . LEU A 1 181 ? 2.934 -3.742 -9.758 1 95.31 181 LEU A CA 1
ATOM 1459 C C . LEU A 1 181 ? 3.719 -4.172 -8.523 1 95.31 181 LEU A C 1
ATOM 1461 O O . LEU A 1 181 ? 3.303 -3.9 -7.395 1 95.31 181 LEU A O 1
ATOM 1465 N N . LEU A 1 182 ? 4.852 -4.809 -8.734 1 92.31 182 LEU A N 1
ATOM 1466 C CA . LEU A 1 182 ? 5.711 -5.25 -7.645 1 92.31 182 LEU A CA 1
ATOM 1467 C C . LEU A 1 182 ? 6.992 -4.43 -7.594 1 92.31 182 LEU A C 1
ATOM 1469 O O . LEU A 1 182 ? 7.699 -4.305 -8.594 1 92.31 182 LEU A O 1
ATOM 1473 N N . ASP A 1 183 ? 7.23 -3.803 -6.523 1 93.94 183 ASP A N 1
ATOM 1474 C CA . ASP A 1 183 ? 8.5 -3.131 -6.25 1 93.94 183 ASP A CA 1
ATOM 1475 C C . ASP A 1 183 ? 9.203 -3.756 -5.051 1 93.94 183 ASP A C 1
ATOM 1477 O O . ASP A 1 183 ? 8.656 -3.779 -3.945 1 93.94 183 ASP A O 1
ATOM 1481 N N . MET A 1 184 ? 10.391 -4.227 -5.32 1 91.81 184 MET A N 1
ATOM 1482 C CA . MET A 1 184 ? 11.18 -4.859 -4.27 1 91.81 184 MET A CA 1
ATOM 1483 C C . MET A 1 184 ? 12.453 -4.07 -3.992 1 91.81 184 MET A C 1
ATOM 1485 O O . MET A 1 184 ? 13.172 -3.699 -4.922 1 91.81 184 MET A O 1
ATOM 1489 N N . PHE A 1 185 ? 12.656 -3.74 -2.811 1 94.12 185 PHE A N 1
ATOM 1490 C CA . PHE A 1 185 ? 13.891 -3.119 -2.35 1 94.12 185 PHE A CA 1
ATOM 1491 C C . PHE A 1 185 ? 14.727 -4.105 -1.544 1 94.12 185 PHE A C 1
ATOM 1493 O O . PHE A 1 185 ? 14.367 -4.465 -0.423 1 94.12 185 PHE A O 1
ATOM 1500 N N . LEU A 1 186 ? 15.828 -4.516 -2.123 1 90.88 186 LEU A N 1
ATOM 1501 C CA . LEU A 1 186 ? 16.703 -5.52 -1.516 1 90.88 186 LEU A CA 1
ATOM 1502 C C . LEU A 1 186 ? 17.875 -4.855 -0.81 1 90.88 186 LEU A C 1
ATOM 1504 O O . LEU A 1 186 ? 18.625 -4.082 -1.421 1 90.88 186 LEU A O 1
ATOM 1508 N N . PHE A 1 187 ? 18.016 -5.16 0.439 1 92.81 187 PHE A N 1
ATOM 1509 C CA . PHE A 1 187 ? 19.156 -4.641 1.186 1 92.81 187 PHE A CA 1
ATOM 1510 C C . PHE A 1 187 ? 20.453 -5.238 0.672 1 92.81 187 PHE A C 1
ATOM 1512 O O . PHE A 1 187 ? 20.594 -6.461 0.581 1 92.81 187 PHE A O 1
ATOM 1519 N N . ASN A 1 188 ? 21.391 -4.434 0.309 1 92.38 188 ASN A N 1
ATOM 1520 C CA . ASN A 1 188 ? 22.641 -4.93 -0.28 1 92.38 188 ASN A CA 1
ATOM 1521 C C . ASN A 1 188 ? 23.812 -4.797 0.686 1 92.38 188 ASN A C 1
ATOM 1523 O O . ASN A 1 188 ? 24.969 -4.844 0.271 1 92.38 188 ASN A O 1
ATOM 1527 N N . GLY A 1 189 ? 23.547 -4.609 1.93 1 92.56 189 GLY A N 1
ATOM 1528 C CA . GLY A 1 189 ? 24.578 -4.453 2.949 1 92.56 189 GLY A CA 1
ATOM 1529 C C . GLY A 1 189 ? 24.75 -3.014 3.393 1 92.56 189 GLY A C 1
ATOM 1530 O O . GLY A 1 189 ? 25.234 -2.756 4.5 1 92.56 189 GLY A O 1
ATOM 1531 N N . GLU A 1 190 ? 24.469 -2.084 2.621 1 92.88 190 GLU A N 1
ATOM 1532 C CA . GLU A 1 190 ? 24.625 -0.665 2.926 1 92.88 190 GLU A CA 1
ATOM 1533 C C . GLU A 1 190 ? 23.344 0.11 2.613 1 92.88 190 GLU A C 1
ATOM 1535 O O . GLU A 1 190 ? 22.938 0.974 3.389 1 92.88 190 GLU A O 1
ATOM 1540 N N . ASN A 1 191 ? 22.875 -0.149 1.493 1 95.94 191 ASN A N 1
ATOM 1541 C CA . ASN A 1 191 ? 21.641 0.466 0.985 1 95.94 191 ASN A CA 1
ATOM 1542 C C . ASN A 1 191 ? 20.781 -0.546 0.244 1 95.94 191 ASN A C 1
ATOM 1544 O O . ASN A 1 191 ? 20.875 -1.75 0.487 1 95.94 191 ASN A O 1
ATOM 1548 N N . TYR A 1 192 ? 19.766 -0.006 -0.485 1 95.12 192 TYR A N 1
ATOM 1549 C CA . TYR A 1 192 ? 18.812 -0.919 -1.099 1 95.12 192 TYR A CA 1
ATOM 1550 C C . TYR A 1 192 ? 18.875 -0.833 -2.619 1 95.12 192 TYR A C 1
ATOM 1552 O O . TYR A 1 192 ? 18.984 0.259 -3.182 1 95.12 192 TYR A O 1
ATOM 1560 N N . ASP A 1 193 ? 18.844 -1.982 -3.232 1 92.88 193 ASP A N 1
ATOM 1561 C CA . ASP A 1 193 ? 18.641 -2.061 -4.676 1 92.88 193 ASP A CA 1
ATOM 1562 C C . ASP A 1 193 ? 17.172 -2.297 -5.02 1 92.88 193 ASP A C 1
ATOM 1564 O O . ASP A 1 193 ? 16.516 -3.127 -4.395 1 92.88 193 ASP A O 1
ATOM 1568 N N . ARG A 1 194 ? 16.688 -1.497 -5.992 1 92.94 194 ARG A N 1
ATOM 1569 C CA . ARG A 1 194 ? 15.281 -1.621 -6.363 1 92.94 194 ARG A CA 1
ATOM 1570 C C . ARG A 1 194 ? 15.109 -2.516 -7.586 1 92.94 194 ARG A C 1
ATOM 1572 O O . ARG A 1 194 ? 15.883 -2.414 -8.547 1 92.94 194 ARG A O 1
ATOM 1579 N N . PHE A 1 195 ? 14.156 -3.416 -7.516 1 88 195 PHE A N 1
ATOM 1580 C CA . PHE A 1 195 ? 13.688 -4.219 -8.641 1 88 195 PHE A CA 1
ATOM 1581 C C . PHE A 1 195 ? 12.18 -4.078 -8.812 1 88 195 PHE A C 1
ATOM 1583 O O . PHE A 1 195 ? 11.43 -4.094 -7.832 1 88 195 PHE A O 1
ATOM 1590 N N . SER A 1 196 ? 11.773 -3.875 -10.016 1 90.69 196 SER A N 1
ATOM 1591 C CA . SER A 1 196 ? 10.352 -3.684 -10.273 1 90.69 196 SER A CA 1
ATOM 1592 C C . SER A 1 196 ? 9.844 -4.637 -11.352 1 90.69 196 SER A C 1
ATOM 1594 O O . SER A 1 196 ? 10.578 -4.961 -12.289 1 90.69 196 SER A O 1
ATOM 1596 N N . GLU A 1 197 ? 8.672 -5.133 -11.18 1 87.56 197 GLU A N 1
ATOM 1597 C CA . GLU A 1 197 ? 7.961 -5.957 -12.148 1 87.56 197 GLU A CA 1
ATOM 1598 C C . GLU A 1 197 ? 6.504 -5.527 -12.281 1 87.56 197 GLU A C 1
ATOM 1600 O O . GLU A 1 197 ? 5.906 -5.031 -11.32 1 87.56 197 GLU A O 1
ATOM 1605 N N . GLU A 1 198 ? 6.023 -5.637 -13.438 1 92.56 198 GLU A N 1
ATOM 1606 C CA . GLU A 1 198 ? 4.621 -5.34 -13.695 1 92.56 198 GLU A CA 1
ATOM 1607 C C . GLU A 1 198 ? 4.004 -6.359 -14.648 1 92.56 198 GLU A C 1
ATOM 1609 O O . GLU A 1 198 ? 4.629 -6.758 -15.633 1 92.56 198 GLU A O 1
ATOM 1614 N N . PHE A 1 199 ? 2.836 -6.816 -14.281 1 92.56 199 PHE A N 1
ATOM 1615 C CA . PHE A 1 199 ? 2.104 -7.73 -15.148 1 92.56 199 PHE A CA 1
ATOM 1616 C C . PHE A 1 199 ? 0.609 -7.672 -14.859 1 92.56 199 PHE A C 1
ATOM 1618 O O . PHE A 1 199 ? 0.186 -7.07 -13.875 1 92.56 199 PHE A O 1
ATOM 1625 N N . GLU A 1 200 ? -0.186 -8.305 -15.75 1 96.69 200 GLU A N 1
ATOM 1626 C CA . GLU A 1 200 ? -1.632 -8.383 -15.57 1 96.69 200 GLU A CA 1
ATOM 1627 C C . GLU A 1 200 ? -2.08 -9.82 -15.328 1 96.69 200 GLU A C 1
ATOM 1629 O O . GLU A 1 200 ? -1.519 -10.758 -15.898 1 96.69 200 GLU A O 1
ATOM 1634 N N . GLU A 1 201 ? -3.045 -9.977 -14.477 1 97.62 201 GLU A N 1
ATOM 1635 C CA . GLU A 1 201 ? -3.73 -11.25 -14.273 1 97.62 201 GLU A CA 1
ATOM 1636 C C . GLU A 1 201 ? -5.227 -11.117 -14.539 1 97.62 201 GLU A C 1
ATOM 1638 O O . GLU A 1 201 ? -5.836 -10.102 -14.203 1 97.62 201 GLU A O 1
ATOM 1643 N N . THR A 1 202 ? -5.762 -12.148 -15.109 1 98.44 202 THR A N 1
ATOM 1644 C CA . THR A 1 202 ? -7.199 -12.227 -15.344 1 98.44 202 THR A CA 1
ATOM 1645 C C . THR A 1 202 ? -7.797 -13.438 -14.648 1 98.44 202 THR A C 1
ATOM 1647 O O . THR A 1 202 ? -7.301 -14.562 -14.797 1 98.44 202 THR A O 1
ATOM 1650 N N . ALA A 1 203 ? -8.867 -13.172 -13.875 1 98.38 203 ALA A N 1
ATOM 1651 C CA . ALA A 1 203 ? -9.562 -14.266 -13.203 1 98.38 203 ALA A CA 1
ATOM 1652 C C . ALA A 1 203 ? -10.727 -14.773 -14.039 1 98.38 203 ALA A C 1
ATOM 1654 O O . ALA A 1 203 ? -11.391 -14 -14.734 1 98.38 203 ALA A O 1
ATOM 1655 N N . TYR A 1 204 ? -10.961 -16.016 -13.992 1 98.44 204 TYR A N 1
ATOM 1656 C CA . TYR A 1 204 ? -12.055 -16.688 -14.703 1 98.44 204 TYR A CA 1
ATOM 1657 C C . TYR A 1 204 ? -12.977 -17.406 -13.727 1 98.44 204 TYR A C 1
ATOM 1659 O O . TYR A 1 204 ? -12.523 -17.906 -12.688 1 98.44 204 TYR A O 1
ATOM 1667 N N . SER A 1 205 ? -14.242 -17.469 -14.047 1 97.88 205 SER A N 1
ATOM 1668 C CA . SER A 1 205 ? -15.195 -18.141 -13.156 1 97.88 205 SER A CA 1
ATOM 1669 C C . SER A 1 205 ? -15.008 -19.641 -13.172 1 97.88 205 SER A C 1
ATOM 1671 O O . SER A 1 205 ? -14.438 -20.203 -14.117 1 97.88 205 SER A O 1
ATOM 1673 N N . VAL A 1 206 ? -15.539 -20.266 -12.102 1 98.31 206 VAL A N 1
ATOM 1674 C CA . VAL A 1 206 ? -15.508 -21.719 -12.016 1 98.31 206 VAL A CA 1
ATOM 1675 C C . VAL A 1 206 ? -16.234 -22.328 -13.211 1 98.31 206 VAL A C 1
ATOM 1677 O O . VAL A 1 206 ? -15.781 -23.297 -13.797 1 98.31 206 VAL A O 1
ATOM 1680 N N . GLU A 1 207 ? -17.328 -21.734 -13.609 1 98 207 GLU A N 1
ATOM 1681 C CA . GLU A 1 207 ? -18.125 -22.219 -14.727 1 98 207 GLU A CA 1
ATOM 1682 C C . GLU A 1 207 ? -17.344 -22.125 -16.047 1 98 207 GLU A C 1
ATOM 1684 O O . GLU A 1 207 ? -17.359 -23.062 -16.844 1 98 207 GLU A O 1
ATOM 1689 N N . GLU A 1 208 ? -16.75 -21.062 -16.266 1 98.31 208 GLU A N 1
ATOM 1690 C CA . GLU A 1 208 ? -15.945 -20.875 -17.469 1 98.31 208 GLU A CA 1
ATOM 1691 C C . GLU A 1 208 ? -14.836 -21.922 -17.562 1 98.31 208 GLU A C 1
ATOM 1693 O O . GLU A 1 208 ? -14.719 -22.625 -18.562 1 98.31 208 GLU A O 1
ATOM 1698 N N . LEU A 1 209 ? -14.078 -22.016 -16.531 1 98.69 209 LEU A N 1
ATOM 1699 C CA . LEU A 1 209 ? -12.953 -22.938 -16.516 1 98.69 209 LEU A CA 1
ATOM 1700 C C . LEU A 1 209 ? -13.422 -24.375 -16.688 1 98.69 209 LEU A C 1
ATOM 1702 O O . LEU A 1 209 ? -12.82 -25.141 -17.453 1 98.69 209 LEU A O 1
ATOM 1706 N N . SER A 1 210 ? -14.5 -24.719 -16 1 98.44 210 SER A N 1
ATOM 1707 C CA . SER A 1 210 ? -15.039 -26.078 -16.109 1 98.44 210 SER A CA 1
ATOM 1708 C C . SER A 1 210 ? -15.492 -26.359 -17.547 1 98.44 210 SER A C 1
ATOM 1710 O O . SER A 1 210 ? -15.25 -27.453 -18.062 1 98.44 210 SER A O 1
ATOM 1712 N N . THR A 1 211 ? -16.109 -25.391 -18.141 1 98.31 211 THR A N 1
ATOM 1713 C CA . THR A 1 211 ? -16.578 -25.547 -19.516 1 98.31 211 THR A CA 1
ATOM 1714 C C . THR A 1 211 ? -15.398 -25.75 -20.469 1 98.31 211 THR A C 1
ATOM 1716 O O . THR A 1 211 ? -15.438 -26.641 -21.328 1 98.31 211 THR A O 1
ATOM 1719 N N . TRP A 1 212 ? -14.383 -24.984 -20.328 1 98.5 212 TRP A N 1
ATOM 1720 C CA . TRP A 1 212 ? -13.227 -25.062 -21.219 1 98.5 212 TRP A CA 1
ATOM 1721 C C . TRP A 1 212 ? -12.453 -26.359 -21 1 98.5 212 TRP A C 1
ATOM 1723 O O . TRP A 1 212 ? -11.898 -26.922 -21.953 1 98.5 212 TRP A O 1
ATOM 1733 N N . LEU A 1 213 ? -12.406 -26.812 -19.766 1 98.69 213 LEU A N 1
ATOM 1734 C CA . LEU A 1 213 ? -11.82 -28.109 -19.469 1 98.69 213 LEU A CA 1
ATOM 1735 C C . LEU A 1 213 ? -12.594 -29.234 -20.156 1 98.69 213 LEU A C 1
ATOM 1737 O O . LEU A 1 213 ? -12 -30.125 -20.781 1 98.69 213 LEU A O 1
ATOM 1741 N N . LYS A 1 214 ? -13.906 -29.172 -20.078 1 98 214 LYS A N 1
ATOM 1742 C CA . LYS A 1 214 ? -14.75 -30.172 -20.719 1 98 214 LYS A CA 1
ATOM 1743 C C . LYS A 1 214 ? -14.562 -30.156 -22.234 1 98 214 LYS A C 1
ATOM 1745 O O . LYS A 1 214 ? -14.492 -31.203 -22.875 1 98 214 LYS A O 1
ATOM 1750 N N . ASN A 1 215 ? -14.484 -29 -22.75 1 97.69 215 ASN A N 1
ATOM 1751 C CA . ASN A 1 215 ? -14.273 -28.844 -24.172 1 97.69 215 ASN A CA 1
ATOM 1752 C C . ASN A 1 215 ? -12.961 -29.484 -24.609 1 97.69 215 ASN A C 1
ATOM 1754 O O . ASN A 1 215 ? -12.82 -29.906 -25.766 1 97.69 215 ASN A O 1
ATOM 1758 N N . SER A 1 216 ? -12.031 -29.531 -23.734 1 97.56 216 SER A N 1
ATOM 1759 C CA . SER A 1 216 ? -10.719 -30.094 -24.047 1 97.56 216 SER A CA 1
ATOM 1760 C C . SER A 1 216 ? -10.703 -31.609 -23.859 1 97.56 216 SER A C 1
ATOM 1762 O O . SER A 1 216 ? -9.711 -32.281 -24.172 1 97.56 216 SER A O 1
ATOM 1764 N N . GLY A 1 217 ? -11.711 -32.156 -23.219 1 97.56 217 GLY A N 1
ATOM 1765 C CA . GLY A 1 217 ? -11.836 -33.594 -23.109 1 97.56 217 GLY A CA 1
ATOM 1766 C C . GLY A 1 217 ? -11.812 -34.094 -21.688 1 97.56 217 GLY A C 1
ATOM 1767 O O . GLY A 1 217 ? -12.078 -35.281 -21.438 1 97.56 217 GLY A O 1
ATOM 1768 N N . PHE A 1 218 ? -11.578 -33.25 -20.734 1 98.06 218 PHE A N 1
ATOM 1769 C CA . PHE A 1 218 ? -11.508 -33.688 -19.344 1 98.06 218 PHE A CA 1
ATOM 1770 C C . PHE A 1 218 ? -12.891 -34.031 -18.812 1 98.06 218 PHE A C 1
ATOM 1772 O O . PHE A 1 218 ? -13.891 -33.438 -19.234 1 98.06 218 PHE A O 1
ATOM 1779 N N . VAL A 1 219 ? -12.805 -35 -17.906 1 92.81 219 VAL A N 1
ATOM 1780 C CA . VAL A 1 219 ? -14.047 -35.375 -17.25 1 92.81 219 VAL A CA 1
ATOM 1781 C C . VAL A 1 219 ? -13.844 -35.438 -15.734 1 92.81 219 VAL A C 1
ATOM 1783 O O . VAL A 1 219 ? -12.719 -35.25 -15.25 1 92.81 219 VAL A O 1
ATOM 1786 N N . ASN A 1 220 ? -14.922 -35.531 -14.922 1 90.56 220 ASN A N 1
ATOM 1787 C CA . ASN A 1 220 ? -14.875 -35.625 -13.461 1 90.56 220 ASN A CA 1
ATOM 1788 C C . ASN A 1 220 ? -14.117 -34.438 -12.852 1 90.56 220 ASN A C 1
ATOM 1790 O O . ASN A 1 220 ? -13.18 -34.625 -12.07 1 90.56 220 ASN A O 1
ATOM 1794 N N . ILE A 1 221 ? -14.508 -33.312 -13.328 1 97 221 ILE A N 1
ATOM 1795 C CA . ILE A 1 221 ? -13.859 -32.094 -12.852 1 97 221 ILE A CA 1
ATOM 1796 C C . ILE A 1 221 ? -14.352 -31.766 -11.445 1 97 221 ILE A C 1
ATOM 1798 O O . ILE A 1 221 ? -15.547 -31.562 -11.234 1 97 221 ILE A O 1
ATOM 1802 N N . LYS A 1 222 ? -13.414 -31.734 -10.477 1 97.69 222 LYS A N 1
ATOM 1803 C CA . LYS A 1 222 ? -13.703 -31.344 -9.102 1 97.69 222 LYS A CA 1
ATOM 1804 C C . LYS A 1 222 ? -12.984 -30.047 -8.742 1 97.69 222 LYS A C 1
ATOM 1806 O O . LYS A 1 222 ? -11.852 -29.812 -9.164 1 97.69 222 LYS A O 1
ATOM 1811 N N . VAL A 1 223 ? -13.672 -29.25 -7.969 1 98.62 223 VAL A N 1
ATOM 1812 C CA . VAL A 1 223 ? -13.125 -27.953 -7.566 1 98.62 223 VAL A CA 1
ATOM 1813 C C . VAL A 1 223 ? -13.172 -27.828 -6.047 1 98.62 223 VAL A C 1
ATOM 1815 O O . VAL A 1 223 ? -14.188 -28.125 -5.422 1 98.62 223 VAL A O 1
ATOM 1818 N N . TYR A 1 224 ? -12.016 -27.391 -5.477 1 98.56 224 TYR A N 1
ATOM 1819 C CA . TYR A 1 224 ? -11.906 -27.312 -4.023 1 98.56 224 TYR A CA 1
ATOM 1820 C C . TYR A 1 224 ? -11.391 -25.938 -3.59 1 98.56 224 TYR A C 1
ATOM 1822 O O . TYR A 1 224 ? -10.594 -25.312 -4.301 1 98.56 224 TYR A O 1
ATOM 1830 N N . ASP A 1 225 ? -11.828 -25.531 -2.375 1 98.31 225 ASP A N 1
ATOM 1831 C CA . ASP A 1 225 ? -11.227 -24.375 -1.714 1 98.31 225 ASP A CA 1
ATOM 1832 C C . ASP A 1 225 ? -9.781 -24.672 -1.322 1 98.31 225 ASP A C 1
ATOM 1834 O O . ASP A 1 225 ? -9.43 -25.812 -1.026 1 98.31 225 ASP A O 1
ATOM 1838 N N . GLU A 1 226 ? -9.008 -23.672 -1.299 1 96.69 226 GLU A N 1
ATOM 1839 C CA . GLU A 1 226 ? -7.562 -23.797 -1.142 1 96.69 226 GLU A CA 1
ATOM 1840 C C . GLU A 1 226 ? -7.215 -24.641 0.085 1 96.69 226 GLU A C 1
ATOM 1842 O O . GLU A 1 226 ? -7.645 -24.328 1.198 1 96.69 226 GLU A O 1
ATOM 1847 N N . LEU A 1 227 ? -6.402 -25.641 -0.223 1 96.62 227 LEU A N 1
ATOM 1848 C CA . LEU A 1 227 ? -5.789 -26.516 0.777 1 96.62 227 LEU A CA 1
ATOM 1849 C C . LEU A 1 227 ? -6.848 -27.125 1.683 1 96.62 227 LEU A C 1
ATOM 1851 O O . LEU A 1 227 ? -6.668 -27.203 2.9 1 96.62 227 LEU A O 1
ATOM 1855 N N . SER A 1 228 ? -7.883 -27.484 1.119 1 97.31 228 SER A N 1
ATOM 1856 C CA . SER A 1 228 ? -8.992 -28.156 1.773 1 97.31 228 SER A CA 1
ATOM 1857 C C . SER A 1 228 ? -9.719 -29.094 0.805 1 97.31 228 SER A C 1
ATOM 1859 O O . SER A 1 228 ? -9.305 -29.234 -0.349 1 97.31 228 SER A O 1
ATOM 1861 N N . TYR A 1 229 ? -10.727 -29.781 1.303 1 97.38 229 TYR A N 1
ATOM 1862 C CA . TYR A 1 229 ? -11.57 -30.625 0.457 1 97.38 229 TYR A CA 1
ATOM 1863 C C . TYR A 1 229 ? -12.992 -30.094 0.403 1 97.38 229 TYR A C 1
ATOM 1865 O O . TYR A 1 229 ? -13.922 -30.812 0.037 1 97.38 229 TYR A O 1
ATOM 1873 N N . ASP A 1 230 ? -13.078 -28.812 0.785 1 97.69 230 ASP A N 1
ATOM 1874 C CA . ASP A 1 230 ? -14.383 -28.172 0.795 1 97.69 230 ASP A CA 1
ATOM 1875 C C . ASP A 1 230 ? -14.727 -27.609 -0.582 1 97.69 230 ASP A C 1
ATOM 1877 O O . ASP A 1 230 ? -13.836 -27.234 -1.352 1 97.69 230 ASP A O 1
ATOM 1881 N N . GLU A 1 231 ? -15.977 -27.531 -0.818 1 97.44 231 GLU A N 1
ATOM 1882 C CA . GLU A 1 231 ? -16.438 -26.859 -2.031 1 97.44 231 GLU A CA 1
ATOM 1883 C C . GLU A 1 231 ? -16.141 -25.359 -1.992 1 97.44 231 GLU A C 1
ATOM 1885 O O . GLU A 1 231 ? -16.016 -24.781 -0.915 1 97.44 231 GLU A O 1
ATOM 1890 N N . PRO A 1 232 ? -15.992 -24.766 -3.188 1 97.81 232 PRO A N 1
ATOM 1891 C CA . PRO A 1 232 ? -15.758 -23.312 -3.24 1 97.81 232 PRO A CA 1
ATOM 1892 C C . PRO A 1 232 ? -16.859 -22.516 -2.551 1 97.81 232 PRO A C 1
ATOM 1894 O O . PRO A 1 232 ? -18.031 -22.875 -2.639 1 97.81 232 PRO A O 1
ATOM 1897 N N . LYS A 1 233 ? -16.469 -21.391 -1.821 1 96.75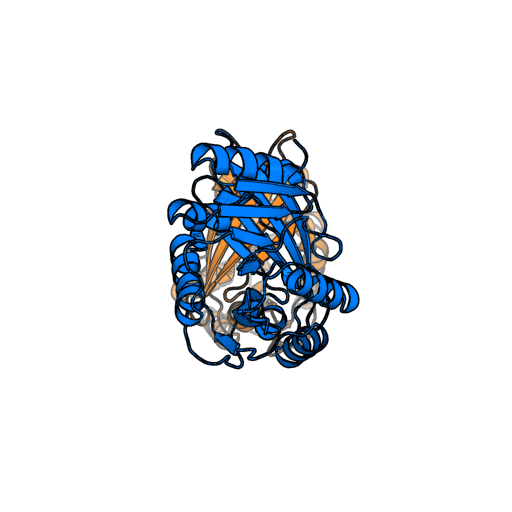 233 LYS A N 1
ATOM 1898 C CA . LYS A 1 233 ? -17.375 -20.391 -1.27 1 96.75 233 LYS A CA 1
ATOM 1899 C C . LYS A 1 233 ? -17.344 -19.109 -2.09 1 96.75 233 LYS A C 1
ATOM 1901 O O . LYS A 1 233 ? -16.469 -18.938 -2.951 1 96.75 233 LYS A O 1
ATOM 1906 N N . ASN A 1 234 ? -18.234 -18.266 -1.79 1 96.56 234 ASN A N 1
ATOM 1907 C CA . ASN A 1 234 ? -18.312 -17.016 -2.529 1 96.56 234 ASN A CA 1
ATOM 1908 C C . ASN A 1 234 ? -17.094 -16.141 -2.293 1 96.56 234 ASN A C 1
ATOM 1910 O O . ASN A 1 234 ? -16.734 -15.328 -3.143 1 96.56 234 ASN A O 1
ATOM 1914 N N . ASP A 1 235 ? -16.484 -16.344 -1.194 1 96.88 235 ASP A N 1
ATOM 1915 C CA . ASP A 1 235 ? -15.352 -15.5 -0.858 1 96.88 235 ASP A CA 1
ATOM 1916 C C . ASP A 1 235 ? -14.047 -16.297 -0.887 1 96.88 235 ASP A C 1
ATOM 1918 O O . ASP A 1 235 ? -13.047 -15.883 -0.298 1 96.88 235 ASP A O 1
ATOM 1922 N N . SER A 1 236 ? -14.109 -17.469 -1.528 1 98.19 236 SER A N 1
ATOM 1923 C CA . SER A 1 236 ? -12.852 -18.203 -1.724 1 98.19 236 SER A CA 1
ATOM 1924 C C . SER A 1 236 ? -11.867 -17.375 -2.547 1 98.19 236 SER A C 1
ATOM 1926 O O . SER A 1 236 ? -12.227 -16.812 -3.578 1 98.19 236 SER A O 1
ATOM 1928 N N . GLU A 1 237 ? -10.648 -17.391 -2.127 1 97.94 237 GLU A N 1
ATOM 1929 C CA . GLU A 1 237 ? -9.656 -16.547 -2.791 1 97.94 237 GLU A CA 1
ATOM 1930 C C . GLU A 1 237 ? -8.828 -17.359 -3.787 1 97.94 237 GLU A C 1
ATOM 1932 O O . GLU A 1 237 ? -8.312 -16.812 -4.762 1 97.94 237 GLU A O 1
ATOM 1937 N N . ARG A 1 238 ? -8.641 -18.578 -3.537 1 98.19 238 ARG A N 1
ATOM 1938 C CA . ARG A 1 238 ? -7.91 -19.5 -4.395 1 98.19 238 ARG A CA 1
ATOM 1939 C C . ARG A 1 238 ? -8.617 -20.859 -4.473 1 98.19 238 ARG A C 1
ATOM 1941 O O . ARG A 1 238 ? -9.117 -21.359 -3.465 1 98.19 238 ARG A O 1
ATOM 1948 N N . LEU A 1 239 ? -8.711 -21.359 -5.645 1 98.81 239 LEU A N 1
ATOM 1949 C CA . LEU A 1 239 ? -9.367 -22.641 -5.867 1 98.81 239 LEU A CA 1
ATOM 1950 C C . LEU A 1 239 ? -8.414 -23.625 -6.539 1 98.81 239 LEU A C 1
ATOM 1952 O O . LEU A 1 239 ? -7.539 -23.234 -7.305 1 98.81 239 LEU A O 1
ATOM 1956 N N . TYR A 1 240 ? -8.578 -24.875 -6.258 1 98.75 240 TYR A N 1
ATOM 1957 C CA . TYR A 1 240 ? -7.871 -25.953 -6.926 1 98.75 240 TYR A CA 1
ATOM 1958 C C . TYR A 1 240 ? -8.812 -26.766 -7.812 1 98.75 240 TYR A C 1
ATOM 1960 O O . TYR A 1 240 ? -9.914 -27.125 -7.387 1 98.75 240 TYR A O 1
ATOM 1968 N N . PHE A 1 241 ? -8.445 -27 -9 1 98.75 241 PHE A N 1
ATOM 1969 C CA . PHE A 1 241 ? -9.148 -27.859 -9.938 1 98.75 241 PHE A CA 1
ATOM 1970 C C . PHE A 1 241 ? -8.438 -29.203 -10.086 1 98.75 241 PHE A C 1
ATOM 1972 O O . PHE A 1 241 ? -7.219 -29.25 -10.242 1 98.75 241 PHE A O 1
ATOM 1979 N N . VAL A 1 242 ? -9.195 -30.25 -9.984 1 98.06 242 VAL A N 1
ATOM 1980 C CA . VAL A 1 242 ? -8.711 -31.609 -10.188 1 98.06 242 VAL A CA 1
ATOM 1981 C C . VAL A 1 242 ? -9.477 -32.281 -11.336 1 98.06 242 VAL A C 1
ATOM 1983 O O . VAL A 1 242 ? -10.688 -32.469 -11.25 1 98.06 242 VAL A O 1
ATOM 1986 N N . CYS A 1 243 ? -8.773 -32.562 -12.398 1 97.19 243 CYS A N 1
ATOM 1987 C CA . CYS A 1 243 ? -9.359 -33.062 -13.633 1 97.19 243 CYS A CA 1
ATOM 1988 C C . CYS A 1 243 ? -8.719 -34.375 -14.055 1 97.19 243 CYS A C 1
ATOM 1990 O O . CYS A 1 243 ? -7.512 -34.562 -13.875 1 97.19 243 CYS A O 1
ATOM 1992 N N . LYS A 1 244 ? -9.523 -35.219 -14.695 1 95.38 244 LYS A N 1
ATOM 1993 C CA . LYS A 1 244 ? -9.016 -36.5 -15.125 1 95.38 244 LYS A CA 1
ATOM 1994 C C . LYS A 1 244 ? -9.227 -36.719 -16.625 1 95.38 244 LYS A C 1
ATOM 1996 O O . LYS A 1 244 ? -10.242 -36.281 -17.188 1 95.38 244 LYS A O 1
ATOM 2001 N N . LYS A 1 245 ? -8.211 -37.281 -17.188 1 94.5 245 LYS A N 1
ATOM 2002 C CA . LYS A 1 245 ? -8.352 -37.781 -18.547 1 94.5 245 LYS A CA 1
ATOM 2003 C C . LYS A 1 245 ? -8.828 -39.25 -18.547 1 94.5 245 LYS A C 1
ATOM 2005 O O . LYS A 1 245 ? -8.273 -40.062 -17.828 1 94.5 245 LYS A O 1
ATOM 2010 N N . VAL A 1 246 ? -9.898 -39.5 -19.281 1 87.56 246 VAL A N 1
ATOM 2011 C CA . VAL A 1 246 ? -10.359 -40.875 -19.422 1 87.56 246 VAL A CA 1
ATOM 2012 C C . VAL A 1 246 ? -10.117 -41.375 -20.844 1 87.56 246 VAL A C 1
ATOM 2014 O O . VAL A 1 246 ? -10.141 -40.562 -21.797 1 87.56 246 VAL A O 1
ATOM 2017 N N . MET B 1 1 ? 22.75 11.305 10.227 1 44.44 1 MET B N 1
ATOM 2018 C CA . MET B 1 1 ? 21.531 12.07 10.484 1 44.44 1 MET B CA 1
ATOM 2019 C C . MET B 1 1 ? 20.453 11.172 11.062 1 44.44 1 MET B C 1
ATOM 2021 O O . MET B 1 1 ? 20.266 10.039 10.617 1 44.44 1 MET B O 1
ATOM 2025 N N . SER B 1 2 ? 19.906 11.461 12.109 1 48.59 2 SER B N 1
ATOM 2026 C CA . SER B 1 2 ? 18.859 10.641 12.711 1 48.59 2 SER B CA 1
ATOM 2027 C C . SER B 1 2 ? 17.703 10.422 11.734 1 48.59 2 SER B C 1
ATOM 2029 O O . SER B 1 2 ? 17.516 11.203 10.797 1 48.59 2 SER B O 1
ATOM 2031 N N . SER B 1 3 ? 17.031 9.242 11.82 1 51.38 3 SER B N 1
ATOM 2032 C CA . SER B 1 3 ? 15.875 8.906 10.992 1 51.38 3 SER B CA 1
ATOM 2033 C C . SER B 1 3 ? 14.906 10.078 10.914 1 51.38 3 SER B C 1
ATOM 2035 O O . SER B 1 3 ? 14.367 10.375 9.836 1 51.38 3 SER B O 1
ATOM 2037 N N . TYR B 1 4 ? 14.891 10.773 11.977 1 57.03 4 TYR B N 1
ATOM 2038 C CA . TYR B 1 4 ? 13.953 11.891 12.039 1 57.03 4 TYR B CA 1
ATOM 2039 C C . TYR B 1 4 ? 14.477 13.078 11.242 1 57.03 4 TYR B C 1
ATOM 2041 O O . TYR B 1 4 ? 13.703 13.781 10.578 1 57.03 4 TYR B O 1
ATOM 2049 N N . GLN B 1 5 ? 15.828 13.305 11.312 1 60.25 5 GLN B N 1
ATOM 2050 C CA . GLN B 1 5 ? 16.422 14.398 10.547 1 60.25 5 GLN B CA 1
ATOM 2051 C C . GLN B 1 5 ? 16.234 14.195 9.047 1 60.25 5 GLN B C 1
ATOM 2053 O O . GLN B 1 5 ? 15.891 15.133 8.32 1 60.25 5 GLN B O 1
ATOM 2058 N N . THR B 1 6 ? 16.422 12.984 8.727 1 63.38 6 THR B N 1
ATOM 2059 C CA . THR B 1 6 ? 16.281 12.656 7.312 1 63.38 6 THR B CA 1
ATOM 2060 C C . THR B 1 6 ? 14.836 12.852 6.859 1 63.38 6 THR B C 1
ATOM 2062 O O . THR B 1 6 ? 14.586 13.375 5.77 1 63.38 6 THR B O 1
ATOM 2065 N N . PHE B 1 7 ? 13.977 12.523 7.773 1 67.06 7 PHE B N 1
ATOM 2066 C CA . PHE B 1 7 ? 12.57 12.703 7.438 1 67.06 7 PHE B CA 1
ATOM 2067 C C . PHE B 1 7 ? 12.25 14.18 7.246 1 67.06 7 PHE B C 1
ATOM 2069 O O . PHE B 1 7 ? 11.547 14.547 6.305 1 67.06 7 PHE B O 1
ATOM 2076 N N . ALA B 1 8 ? 12.82 14.945 8.094 1 71.75 8 ALA B N 1
ATOM 2077 C CA . ALA B 1 8 ? 12.555 16.375 8.008 1 71.75 8 ALA B CA 1
ATOM 2078 C C . ALA B 1 8 ? 12.984 16.938 6.66 1 71.75 8 ALA B C 1
ATOM 2080 O O . ALA B 1 8 ? 12.281 17.75 6.059 1 71.75 8 ALA B O 1
ATOM 2081 N N . TYR B 1 9 ? 14.055 16.422 6.242 1 69 9 TYR B N 1
ATOM 2082 C CA . TYR B 1 9 ? 14.594 16.891 4.969 1 69 9 TYR B CA 1
ATOM 2083 C C . TYR B 1 9 ? 13.742 16.391 3.803 1 69 9 TYR B C 1
ATOM 2085 O O . TYR B 1 9 ? 13.539 17.125 2.828 1 69 9 TYR B O 1
ATOM 2093 N N . LEU B 1 10 ? 13.211 15.203 4.047 1 72.94 10 LEU B N 1
ATOM 2094 C CA . LEU B 1 10 ? 12.484 14.578 2.949 1 72.94 10 LEU B CA 1
ATOM 2095 C C . LEU B 1 10 ? 11.016 15 2.951 1 72.94 10 LEU B C 1
ATOM 2097 O O . LEU B 1 10 ? 10.328 14.859 1.94 1 72.94 10 LEU B O 1
ATOM 2101 N N . TYR B 1 11 ? 10.617 15.562 4.039 1 74.81 11 TYR B N 1
ATOM 2102 C CA . TYR B 1 11 ? 9.219 15.938 4.238 1 74.81 11 TYR B CA 1
ATOM 2103 C C . TYR B 1 11 ? 8.727 16.828 3.109 1 74.81 11 TYR B C 1
ATOM 2105 O O . TYR B 1 11 ? 7.621 16.656 2.602 1 74.81 11 TYR B O 1
ATOM 2113 N N . ASP B 1 12 ? 9.578 17.688 2.715 1 70.44 12 ASP B N 1
ATOM 2114 C CA . ASP B 1 12 ? 9.195 18.625 1.663 1 70.44 12 ASP B CA 1
ATOM 2115 C C . ASP B 1 12 ? 8.922 17.891 0.352 1 70.44 12 ASP B C 1
ATOM 2117 O O . ASP B 1 12 ? 8.008 18.266 -0.394 1 70.44 12 ASP B O 1
ATOM 2121 N N . GLU B 1 13 ? 9.711 16.906 0.164 1 67.94 13 GLU B N 1
ATOM 2122 C CA . GLU B 1 13 ? 9.492 16.109 -1.046 1 67.94 13 GLU B CA 1
ATOM 2123 C C . GLU B 1 13 ? 8.164 15.359 -0.983 1 67.94 13 GLU B C 1
ATOM 2125 O O . GLU B 1 13 ? 7.469 15.234 -1.992 1 67.94 13 GLU B O 1
ATOM 2130 N N . LEU B 1 14 ? 7.809 14.961 0.216 1 71.56 14 LEU B N 1
ATOM 2131 C CA . LEU B 1 1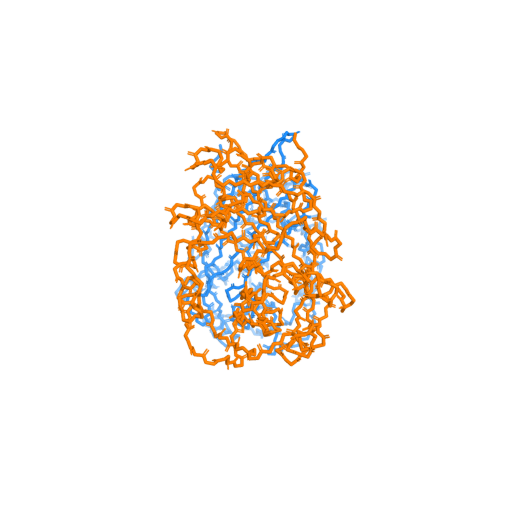4 ? 6.609 14.164 0.436 1 71.56 14 LEU B CA 1
ATOM 2132 C C . LEU B 1 14 ? 5.355 15.023 0.346 1 71.56 14 LEU B C 1
ATOM 2134 O O . LEU B 1 14 ? 4.266 14.523 0.066 1 71.56 14 LEU B O 1
ATOM 2138 N N . THR B 1 15 ? 5.539 16.328 0.494 1 75.62 15 THR B N 1
ATOM 2139 C CA . THR B 1 15 ? 4.367 17.188 0.604 1 75.62 15 THR B CA 1
ATOM 2140 C C . THR B 1 15 ? 4.273 18.125 -0.593 1 75.62 15 THR B C 1
ATOM 2142 O O . THR B 1 15 ? 3.684 19.203 -0.499 1 75.62 15 THR B O 1
ATOM 2145 N N . GLN B 1 16 ? 4.906 17.688 -1.628 1 68.56 16 GLN B N 1
ATOM 2146 C CA . GLN B 1 16 ? 4.902 18.516 -2.832 1 68.56 16 GLN B CA 1
ATOM 2147 C C . GLN B 1 16 ? 3.486 18.688 -3.369 1 68.56 16 GLN B C 1
ATOM 2149 O O . GLN B 1 16 ? 3.199 19.672 -4.059 1 68.56 16 GLN B O 1
ATOM 2154 N N . ASN B 1 17 ? 2.621 17.875 -2.953 1 72.94 17 ASN B N 1
ATOM 2155 C CA . ASN B 1 17 ? 1.271 17.938 -3.502 1 72.94 17 ASN B CA 1
ATOM 2156 C C . ASN B 1 17 ? 0.307 18.625 -2.539 1 72.94 17 ASN B C 1
ATOM 2158 O O . ASN B 1 17 ? -0.903 18.641 -2.775 1 72.94 17 ASN B O 1
ATOM 2162 N N . VAL B 1 18 ? 0.705 19.156 -1.512 1 84.94 18 VAL B N 1
ATOM 2163 C CA . VAL B 1 18 ? -0.116 19.781 -0.479 1 84.94 18 VAL B CA 1
ATOM 2164 C C . VAL B 1 18 ? -0.662 21.109 -0.989 1 84.94 18 VAL B C 1
ATOM 2166 O O . VAL B 1 18 ? -1.693 21.578 -0.511 1 84.94 18 VAL B O 1
ATOM 2169 N N . GLU B 1 19 ? -0.166 21.797 -2.01 1 88.06 19 GLU B N 1
ATOM 2170 C CA . GLU B 1 19 ? -0.601 23.078 -2.555 1 88.06 19 GLU B CA 1
ATOM 2171 C C . GLU B 1 19 ? -0.587 24.172 -1.484 1 88.06 19 GLU B C 1
ATOM 2173 O O . GLU B 1 19 ? -1.6 24.844 -1.255 1 88.06 19 GLU B O 1
ATOM 2178 N N . TYR B 1 20 ? 0.513 24.516 -0.955 1 94.25 20 TYR B N 1
ATOM 2179 C CA . TYR B 1 20 ? 0.702 25.406 0.181 1 94.25 20 TYR B CA 1
ATOM 2180 C C . TYR B 1 20 ? 0.17 26.797 -0.13 1 94.25 20 TYR B C 1
ATOM 2182 O O . TYR B 1 20 ? -0.47 27.438 0.715 1 94.25 20 TYR B O 1
ATOM 2190 N N . GLU B 1 21 ? 0.431 27.281 -1.326 1 94.81 21 GLU B N 1
ATOM 2191 C CA . GLU B 1 21 ? -0.035 28.609 -1.704 1 94.81 21 GLU B CA 1
ATOM 2192 C C . GLU B 1 21 ? -1.56 28.688 -1.709 1 94.81 21 GLU B C 1
ATOM 2194 O O . GLU B 1 21 ? -2.143 29.656 -1.234 1 94.81 21 GLU B O 1
ATOM 2199 N N . LYS B 1 22 ? -2.098 27.641 -2.266 1 95.5 22 LYS B N 1
ATOM 2200 C CA . LYS B 1 22 ? -3.557 27.578 -2.311 1 95.5 22 LYS B CA 1
ATOM 2201 C C . LYS B 1 22 ? -4.148 27.531 -0.904 1 95.5 22 LYS B C 1
ATOM 2203 O O . LYS B 1 22 ? -5.152 28.188 -0.628 1 95.5 22 LYS B O 1
ATOM 2208 N N . ARG B 1 23 ? -3.572 26.797 -0.058 1 97.5 23 ARG B N 1
ATOM 2209 C CA . ARG B 1 23 ? -4.027 26.688 1.325 1 97.5 23 ARG B CA 1
ATOM 2210 C C . ARG B 1 23 ? -3.844 28.016 2.062 1 97.5 23 ARG B C 1
ATOM 2212 O O . ARG B 1 23 ? -4.703 28.422 2.85 1 97.5 23 ARG B O 1
ATOM 2219 N N . CYS B 1 24 ? -2.754 28.656 1.809 1 97.19 24 CYS B N 1
ATOM 2220 C CA . CYS B 1 24 ? -2.512 29.969 2.404 1 97.19 24 CYS B CA 1
ATOM 2221 C C . CYS B 1 24 ? -3.586 30.969 1.983 1 97.19 24 CYS B C 1
ATOM 2223 O O . CYS B 1 24 ? -4.172 31.641 2.828 1 97.19 24 CYS B O 1
ATOM 2225 N N . ASP B 1 25 ? -3.865 30.984 0.684 1 97.44 25 ASP B N 1
ATOM 2226 C CA . ASP B 1 25 ? -4.883 31.891 0.174 1 97.44 25 ASP B CA 1
ATOM 2227 C C . ASP B 1 25 ? -6.246 31.609 0.799 1 97.44 25 ASP B C 1
ATOM 2229 O O . ASP B 1 25 ? -6.996 32.531 1.123 1 97.44 25 ASP B O 1
ATOM 2233 N N . TYR B 1 26 ? -6.512 30.391 0.923 1 98.19 26 TYR B N 1
ATOM 2234 C CA . TYR B 1 26 ? -7.77 29.953 1.526 1 98.19 26 TYR B CA 1
ATOM 2235 C C . TYR B 1 26 ? -7.875 30.453 2.967 1 98.19 26 TYR B C 1
ATOM 2237 O O . TYR B 1 26 ? -8.891 31.031 3.355 1 98.19 26 TYR B O 1
ATOM 2245 N N . ILE B 1 27 ? -6.875 30.297 3.711 1 97.69 27 ILE B N 1
ATOM 2246 C CA . ILE B 1 27 ? -6.855 30.703 5.113 1 97.69 27 ILE B CA 1
ATOM 2247 C C . ILE B 1 27 ? -6.914 32.219 5.215 1 97.69 27 ILE B C 1
ATOM 2249 O O . ILE B 1 27 ? -7.609 32.781 6.074 1 97.69 27 ILE B O 1
ATOM 2253 N N . LEU B 1 28 ? -6.238 32.906 4.336 1 96.31 28 LEU B N 1
ATOM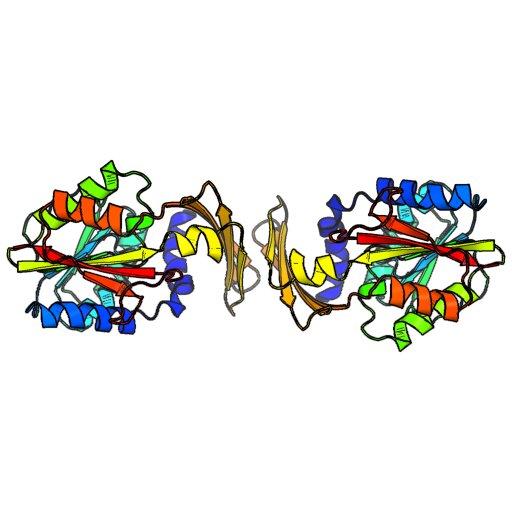 2254 C CA . LEU B 1 28 ? -6.211 34.375 4.344 1 96.31 28 LEU B CA 1
ATOM 2255 C C . LEU B 1 28 ? -7.602 34.938 4.078 1 96.31 28 LEU B C 1
ATOM 2257 O O . LEU B 1 28 ? -7.938 36.031 4.559 1 96.31 28 LEU B O 1
ATOM 2261 N N . SER B 1 29 ? -8.375 34.188 3.318 1 96.81 29 SER B N 1
ATOM 2262 C CA . SER B 1 29 ? -9.742 34.656 3.082 1 96.81 29 SER B CA 1
ATOM 2263 C C . SER B 1 29 ? -10.516 34.781 4.391 1 96.81 29 SER B C 1
ATOM 2265 O O . SER B 1 29 ? -11.367 35.656 4.531 1 96.81 29 SER B O 1
ATOM 2267 N N . PHE B 1 30 ? -10.219 33.906 5.34 1 95.44 30 PHE B N 1
ATOM 2268 C CA . PHE B 1 30 ? -10.859 33.969 6.645 1 95.44 30 PHE B CA 1
ATOM 2269 C C . PHE B 1 30 ? -10.289 35.125 7.461 1 95.44 30 PHE B C 1
ATOM 2271 O O . PHE B 1 30 ? -11.008 35.781 8.234 1 95.44 30 PHE B O 1
ATOM 2278 N N . PHE B 1 31 ? -8.969 35.375 7.301 1 94.12 31 PHE B N 1
ATOM 2279 C CA . PHE B 1 31 ? -8.352 36.531 7.969 1 94.12 31 PHE B CA 1
ATOM 2280 C C . PHE B 1 31 ? -9.016 37.812 7.531 1 94.12 31 PHE B C 1
ATOM 2282 O O . PHE B 1 31 ? -9.391 38.656 8.367 1 94.12 31 PHE B O 1
ATOM 2289 N N . GLU B 1 32 ? -9.203 37.906 6.281 1 91.81 32 GLU B N 1
ATOM 2290 C CA . GLU B 1 32 ? -9.797 39.125 5.707 1 91.81 32 GLU B CA 1
ATOM 2291 C C . GLU B 1 32 ? -11.227 39.312 6.195 1 91.81 32 GLU B C 1
ATOM 2293 O O . GLU B 1 32 ? -11.617 40.438 6.559 1 91.81 32 GLU B O 1
ATOM 2298 N N . LYS B 1 33 ? -11.938 38.281 6.172 1 90.38 33 LYS B N 1
ATOM 2299 C CA . LYS B 1 33 ? -13.336 38.312 6.594 1 90.38 33 LYS B CA 1
ATOM 2300 C C . LYS B 1 33 ? -13.453 38.75 8.055 1 90.38 33 LYS B C 1
ATOM 2302 O O . LYS B 1 33 ? -14.477 39.281 8.477 1 90.38 33 LYS B O 1
ATOM 2307 N N . ASN B 1 34 ? -12.398 38.531 8.766 1 87.88 34 ASN B N 1
ATOM 2308 C CA . ASN B 1 34 ? -12.438 38.844 10.195 1 87.88 34 ASN B CA 1
ATOM 2309 C C . ASN B 1 34 ? -11.602 40.062 10.523 1 87.88 34 ASN B C 1
ATOM 2311 O O . ASN B 1 34 ? -11.312 40.344 11.688 1 87.88 34 ASN B O 1
ATOM 2315 N N . GLY B 1 35 ? -11.078 40.719 9.516 1 83.94 35 GLY B N 1
ATOM 2316 C CA . GLY B 1 35 ? -10.422 42 9.68 1 83.94 35 GLY B CA 1
ATOM 2317 C C . GLY B 1 35 ? -8.977 41.875 10.125 1 83.94 35 GLY B C 1
ATOM 2318 O O . GLY B 1 35 ? -8.43 42.812 10.734 1 83.94 35 GLY B O 1
ATOM 2319 N N . ILE B 1 36 ? -8.461 40.781 10.008 1 81.31 36 ILE B N 1
ATOM 2320 C CA . ILE B 1 36 ? -7.059 40.594 10.344 1 81.31 36 ILE B CA 1
ATOM 2321 C C . ILE B 1 36 ? -6.18 41 9.18 1 81.31 36 ILE B C 1
ATOM 2323 O O . ILE B 1 36 ? -6.242 40.438 8.094 1 81.31 36 ILE B O 1
ATOM 2327 N N . LYS B 1 37 ? -5.566 42.094 9.266 1 75.62 37 LYS B N 1
ATOM 2328 C CA . LYS B 1 37 ? -4.66 42.562 8.227 1 75.62 37 LYS B CA 1
ATOM 2329 C C . LYS B 1 37 ? -3.258 42.781 8.789 1 75.62 37 LYS B C 1
ATOM 2331 O O . LYS B 1 37 ? -3.094 43.406 9.836 1 75.62 37 LYS B O 1
ATOM 2336 N N . SER B 1 38 ? -2.279 42.25 8.117 1 63.94 38 SER B N 1
ATOM 2337 C CA . SER B 1 38 ? -0.847 42.5 8.266 1 63.94 38 SER B CA 1
ATOM 2338 C C . SER B 1 38 ? -0.427 42.406 9.734 1 63.94 38 SER B C 1
ATOM 2340 O O . SER B 1 38 ? -0.076 43.406 10.344 1 63.94 38 SER B O 1
ATOM 2342 N N . CYS B 1 39 ? -0.39 41.25 10.125 1 87.19 39 CYS B N 1
ATOM 2343 C CA . CYS B 1 39 ? -0.2 41.031 11.555 1 87.19 39 CYS B CA 1
ATOM 2344 C C . CYS B 1 39 ? 0.749 39.844 11.797 1 87.19 39 CYS B C 1
ATOM 2346 O O . CYS B 1 39 ? 1.382 39.344 10.859 1 87.19 39 CYS B O 1
ATOM 2348 N N . THR B 1 40 ? 1.065 39.656 13.031 1 94.5 40 THR B N 1
ATOM 2349 C CA . THR B 1 40 ? 1.852 38.5 13.477 1 94.5 40 THR B CA 1
ATOM 2350 C C . THR B 1 40 ? 0.988 37.25 13.547 1 94.5 40 THR B C 1
ATOM 2352 O O . THR B 1 40 ? -0.105 37.281 14.117 1 94.5 40 THR B O 1
ATOM 2355 N N . VAL B 1 41 ? 1.431 36.188 12.805 1 96.88 41 VAL B N 1
ATOM 2356 C CA . VAL B 1 41 ? 0.737 34.906 12.766 1 96.88 41 VAL B CA 1
ATOM 2357 C C . VAL B 1 41 ? 1.567 33.875 13.484 1 96.88 41 VAL B C 1
ATOM 2359 O O . VAL B 1 41 ? 2.758 33.688 13.203 1 96.88 41 VAL B O 1
ATOM 2362 N N . LEU B 1 42 ? 0.96 33.25 14.445 1 98.12 42 LEU B N 1
ATOM 2363 C CA . LEU B 1 42 ? 1.562 32.062 15.047 1 98.12 42 LEU B CA 1
ATOM 2364 C C . LEU B 1 42 ? 1.296 30.812 14.188 1 98.12 42 LEU B C 1
ATOM 2366 O O . LEU B 1 42 ? 0.141 30.469 13.93 1 98.12 42 LEU B O 1
ATOM 2370 N N . ASP B 1 43 ? 2.328 30.234 13.695 1 98.31 43 ASP B N 1
ATOM 2371 C CA . ASP B 1 43 ? 2.25 28.953 12.984 1 98.31 43 ASP B CA 1
ATOM 2372 C C . ASP B 1 43 ? 2.557 27.797 13.922 1 98.31 43 ASP B C 1
ATOM 2374 O O . ASP B 1 43 ? 3.717 27.406 14.086 1 98.31 43 ASP B O 1
ATOM 2378 N N . LEU B 1 44 ? 1.493 27.25 14.516 1 98.31 44 LEU B N 1
ATOM 2379 C CA . LEU B 1 44 ? 1.582 26.172 15.484 1 98.31 44 LEU B CA 1
ATOM 2380 C C . LEU B 1 44 ? 1.893 24.844 14.797 1 98.31 44 LEU B C 1
ATOM 2382 O O . LEU B 1 44 ? 1.211 24.469 13.836 1 98.31 44 LEU B O 1
ATOM 2386 N N . ALA B 1 45 ? 2.959 24.125 15.305 1 97.62 45 ALA B N 1
ATOM 2387 C CA . ALA B 1 45 ? 3.461 22.938 14.625 1 97.62 45 ALA B CA 1
ATOM 2388 C C . ALA B 1 45 ? 3.896 23.266 13.195 1 97.62 45 ALA B C 1
ATOM 2390 O O . ALA B 1 45 ? 3.447 22.625 12.242 1 97.62 45 ALA B O 1
ATOM 2391 N N . CYS B 1 46 ? 4.844 24.125 13.102 1 96.81 46 CYS B N 1
ATOM 2392 C CA . CYS B 1 46 ? 5.168 24.734 11.82 1 96.81 46 CYS B CA 1
ATOM 2393 C C . CYS B 1 46 ? 6.016 23.797 10.969 1 96.81 46 CYS B C 1
ATOM 2395 O O . CYS B 1 46 ? 6.191 24.031 9.773 1 96.81 46 CYS B O 1
ATOM 2397 N N . GLY B 1 47 ? 6.586 22.75 11.57 1 93.81 47 GLY B N 1
ATOM 2398 C CA . GLY B 1 47 ? 7.438 21.828 10.828 1 93.81 47 GLY B CA 1
ATOM 2399 C C . GLY B 1 47 ? 8.609 22.516 10.156 1 93.81 47 GLY B C 1
ATOM 2400 O O . GLY B 1 47 ? 9.352 23.266 10.805 1 93.81 47 GLY B O 1
ATOM 2401 N N . THR B 1 48 ? 8.742 22.281 8.891 1 91.38 48 THR B N 1
ATOM 2402 C CA . THR B 1 48 ? 9.859 22.844 8.156 1 91.38 48 THR B CA 1
ATOM 2403 C C . THR B 1 48 ? 9.516 24.25 7.645 1 91.38 48 THR B C 1
ATOM 2405 O O . THR B 1 48 ? 10.227 24.797 6.797 1 91.38 48 THR B O 1
ATOM 2408 N N . GLY B 1 49 ? 8.43 24.734 8.039 1 93.88 49 GLY B N 1
ATOM 2409 C CA . GLY B 1 49 ? 8.055 26.094 7.707 1 93.88 49 GLY B CA 1
ATOM 2410 C C . GLY B 1 49 ? 7.371 26.219 6.359 1 93.88 49 GLY B C 1
ATOM 2411 O O . GLY B 1 49 ? 7.25 27.312 5.816 1 93.88 49 GLY B O 1
ATOM 2412 N N . SER B 1 50 ? 6.883 25.141 5.832 1 92.56 50 SER B N 1
ATOM 2413 C CA . SER B 1 50 ? 6.305 25.141 4.492 1 92.56 50 SER B CA 1
ATOM 2414 C C . SER B 1 50 ? 5.055 26.016 4.43 1 92.56 50 SER B C 1
ATOM 2416 O O . SER B 1 50 ? 4.855 26.75 3.467 1 92.56 50 SER B O 1
ATOM 2418 N N . MET B 1 51 ? 4.262 25.953 5.445 1 95.06 51 MET B N 1
ATOM 2419 C CA . MET B 1 51 ? 3.059 26.781 5.48 1 95.06 51 MET B CA 1
ATOM 2420 C C . MET B 1 51 ? 3.395 28.219 5.859 1 95.06 51 MET B C 1
ATOM 2422 O O . MET B 1 51 ? 2.684 29.141 5.473 1 95.06 51 MET B O 1
ATOM 2426 N N . SER B 1 52 ? 4.484 28.422 6.574 1 96.31 52 SER B N 1
ATOM 2427 C CA . SER B 1 52 ? 4.895 29.734 7.039 1 96.31 52 SER B CA 1
ATOM 2428 C C . SER B 1 52 ? 5.348 30.625 5.875 1 96.31 52 SER B C 1
ATOM 2430 O O . SER B 1 52 ? 5.078 31.828 5.859 1 96.31 52 SER B O 1
ATOM 2432 N N . ILE B 1 53 ? 5.926 30.047 4.891 1 94.38 53 ILE B N 1
ATOM 2433 C CA . ILE B 1 53 ? 6.629 30.75 3.83 1 94.38 53 ILE B CA 1
ATOM 2434 C C . ILE B 1 53 ? 5.633 31.578 3.008 1 94.38 53 ILE B C 1
ATOM 2436 O O . ILE B 1 53 ? 5.816 32.781 2.814 1 94.38 53 ILE B O 1
ATOM 2440 N N . PRO B 1 54 ? 4.59 30.938 2.5 1 94.38 54 PRO B N 1
ATOM 2441 C CA . PRO B 1 54 ? 3.658 31.75 1.721 1 94.38 54 PRO B CA 1
ATOM 2442 C C . PRO B 1 54 ? 3.061 32.906 2.531 1 94.38 54 PRO B C 1
ATOM 2444 O O . PRO B 1 54 ? 2.805 33.969 1.985 1 94.38 54 PRO B O 1
ATOM 2447 N N . PHE B 1 55 ? 2.82 32.75 3.818 1 95 55 PHE B N 1
ATOM 2448 C CA . PHE B 1 55 ? 2.326 33.844 4.66 1 95 55 PHE B CA 1
ATOM 2449 C C . PHE B 1 55 ? 3.352 34.969 4.754 1 95 55 PHE B C 1
ATOM 2451 O O . PHE B 1 55 ? 3.002 36.156 4.633 1 95 55 PHE B O 1
ATOM 2458 N N . MET B 1 56 ? 4.559 34.531 4.977 1 94.56 56 MET B N 1
ATOM 2459 C CA . MET B 1 56 ? 5.629 35.531 5.098 1 94.56 56 MET B CA 1
ATOM 2460 C C . MET B 1 56 ? 5.785 36.312 3.807 1 94.56 56 MET B C 1
ATOM 2462 O O . MET B 1 56 ? 5.977 37.531 3.844 1 94.56 56 MET B O 1
ATOM 2466 N N . LYS B 1 57 ? 5.707 35.656 2.723 1 92.62 57 LYS B N 1
ATOM 2467 C CA . LYS B 1 57 ? 5.836 36.312 1.416 1 92.62 57 LYS B CA 1
ATOM 2468 C C . LYS B 1 57 ? 4.707 37.312 1.181 1 92.62 57 LYS B C 1
ATOM 2470 O O . LYS B 1 57 ? 4.859 38.25 0.397 1 92.62 57 LYS B O 1
ATOM 2475 N N . LYS B 1 58 ? 3.699 37.125 1.852 1 92 58 LYS B N 1
ATOM 2476 C CA . LYS B 1 58 ? 2.551 38 1.689 1 92 58 LYS B CA 1
ATOM 2477 C C . LYS B 1 58 ? 2.562 39.125 2.736 1 92 58 LYS B C 1
ATOM 2479 O O . LYS B 1 58 ? 1.595 39.875 2.861 1 92 58 LYS B O 1
ATOM 2484 N N . GLY B 1 59 ? 3.598 39.156 3.561 1 91.12 59 GLY B N 1
ATOM 2485 C CA . GLY B 1 59 ? 3.826 40.312 4.406 1 91.12 59 GLY B CA 1
ATOM 2486 C C . GLY B 1 59 ? 3.535 40.062 5.871 1 91.12 59 GLY B C 1
ATOM 2487 O O . GLY B 1 59 ? 3.625 40.969 6.699 1 91.12 59 GLY B O 1
ATOM 2488 N N . TYR B 1 60 ? 3.25 38.875 6.242 1 94.19 60 TYR B N 1
ATOM 2489 C CA . TYR B 1 60 ? 2.959 38.562 7.637 1 94.19 60 TYR B CA 1
ATOM 2490 C C . TYR B 1 60 ? 4.238 38.281 8.406 1 94.19 60 TYR B C 1
ATOM 2492 O O . TYR B 1 60 ? 5.195 37.719 7.852 1 94.19 60 TYR B O 1
ATOM 2500 N N . ASN B 1 61 ? 4.258 38.75 9.633 1 95.69 61 ASN B N 1
ATOM 2501 C CA . ASN B 1 61 ? 5.281 38.281 10.57 1 95.69 61 ASN B CA 1
ATOM 2502 C C . ASN B 1 61 ? 4.938 36.906 11.141 1 95.69 61 ASN B C 1
ATOM 2504 O O . ASN B 1 61 ? 3.799 36.656 11.562 1 95.69 61 ASN B O 1
ATOM 2508 N N . ILE B 1 62 ? 5.945 36.031 11.164 1 96.75 62 ILE B N 1
ATOM 2509 C CA . ILE B 1 62 ? 5.641 34.656 11.531 1 96.75 62 ILE B CA 1
ATOM 2510 C C . ILE B 1 62 ? 6.359 34.312 12.828 1 96.75 62 ILE B C 1
ATOM 2512 O O . ILE B 1 62 ? 7.543 34.594 12.992 1 96.75 62 ILE B O 1
ATOM 2516 N N . ILE B 1 63 ? 5.652 33.75 13.766 1 97.81 63 ILE B N 1
ATOM 2517 C CA . ILE B 1 63 ? 6.234 32.969 14.852 1 97.81 63 ILE B CA 1
ATOM 2518 C C . ILE B 1 63 ? 5.957 31.484 14.633 1 97.81 63 ILE B C 1
ATOM 2520 O O . ILE B 1 63 ? 4.82 31.031 14.781 1 97.81 63 ILE B O 1
ATOM 2524 N N . GLY B 1 64 ? 6.965 30.797 14.25 1 98.12 64 GLY B N 1
ATOM 2525 C CA . GLY B 1 64 ? 6.824 29.359 14.094 1 98.12 64 GLY B CA 1
ATOM 2526 C C . GLY B 1 64 ? 7.125 28.594 15.367 1 98.12 64 GLY B C 1
ATOM 2527 O O . GLY B 1 64 ? 8.117 28.859 16.047 1 98.12 64 GLY B O 1
ATOM 2528 N N . LEU B 1 65 ? 6.281 27.688 15.742 1 98.44 65 LEU B N 1
ATOM 2529 C CA . LEU B 1 65 ? 6.469 26.859 16.922 1 98.44 65 LEU B CA 1
ATOM 2530 C C . LEU B 1 65 ? 6.402 25.391 16.578 1 98.44 65 LEU B C 1
ATOM 2532 O O . LEU B 1 65 ? 5.477 24.953 15.883 1 98.44 65 LEU B O 1
ATOM 2536 N N . ASP B 1 66 ? 7.375 24.656 16.984 1 97.25 66 ASP B N 1
ATOM 2537 C CA . ASP B 1 66 ? 7.41 23.203 16.797 1 97.25 66 ASP B CA 1
ATOM 2538 C C . ASP B 1 66 ? 8.219 22.531 17.906 1 97.25 66 ASP B C 1
ATOM 2540 O O . ASP B 1 66 ? 9.117 23.141 18.484 1 97.25 66 ASP B O 1
ATOM 2544 N N . TYR B 1 67 ? 7.867 21.266 18.1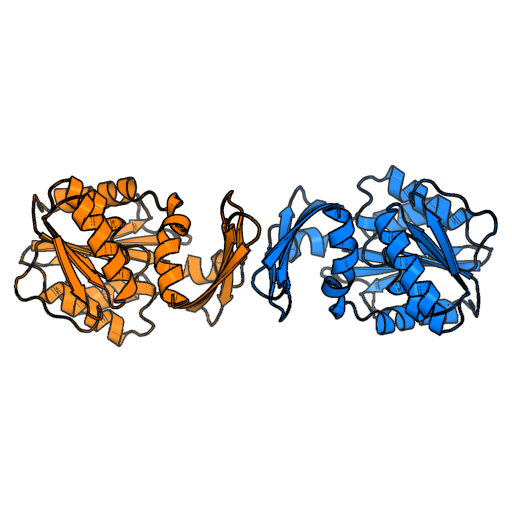25 1 95.81 67 TYR B N 1
ATOM 2545 C CA . TYR B 1 67 ? 8.547 20.531 19.188 1 95.81 67 TYR B CA 1
ATOM 2546 C C . TYR B 1 67 ? 9.875 19.969 18.703 1 95.81 67 TYR B C 1
ATOM 2548 O O . TYR B 1 67 ? 10.773 19.703 19.5 1 95.81 67 TYR B O 1
ATOM 2556 N N . SER B 1 68 ? 10 19.719 17.422 1 92.06 68 SER B N 1
ATOM 2557 C CA . SER B 1 68 ? 11.172 19.062 16.844 1 92.06 68 SER B CA 1
ATOM 2558 C C . SER B 1 68 ? 12.25 20.078 16.484 1 92.06 68 SER B C 1
ATOM 2560 O O . SER B 1 68 ? 12.07 20.922 15.602 1 92.06 68 SER B O 1
ATOM 2562 N N . GLU B 1 69 ? 13.43 19.891 17.125 1 92.12 69 GLU B N 1
ATOM 2563 C CA . GLU B 1 69 ? 14.562 20.766 16.828 1 92.12 69 GLU B CA 1
ATOM 2564 C C . GLU B 1 69 ? 15.023 20.594 15.375 1 92.12 69 GLU B C 1
ATOM 2566 O O . GLU B 1 69 ? 15.422 21.562 14.734 1 92.12 69 GLU B O 1
ATOM 2571 N N . GLU B 1 70 ? 14.977 19.422 14.93 1 88.38 70 GLU B N 1
ATOM 2572 C CA . GLU B 1 70 ? 15.398 19.141 13.562 1 88.38 70 GLU B CA 1
ATOM 2573 C C . GLU B 1 70 ? 14.5 19.844 12.547 1 88.38 70 GLU B C 1
ATOM 2575 O O . GLU B 1 70 ? 14.992 20.391 11.562 1 88.38 70 GLU B O 1
ATOM 2580 N N . MET B 1 71 ? 13.227 19.781 12.766 1 91.12 71 MET B N 1
ATOM 2581 C CA . MET B 1 71 ? 12.297 20.5 11.898 1 91.12 71 MET B CA 1
ATOM 2582 C C . MET B 1 71 ? 12.57 22 11.922 1 91.12 71 MET B C 1
ATOM 2584 O O . MET B 1 71 ? 12.594 22.641 10.867 1 91.12 71 MET B O 1
ATOM 2588 N N . LEU B 1 72 ? 12.828 22.5 13.086 1 94.5 72 LEU B N 1
ATOM 2589 C CA . LEU B 1 72 ? 13.031 23.938 13.25 1 94.5 72 LEU B CA 1
ATOM 2590 C C . LEU B 1 72 ? 14.328 24.375 12.586 1 94.5 72 LEU B C 1
ATOM 2592 O O . LEU B 1 72 ? 14.414 25.5 12.07 1 94.5 72 LEU B O 1
ATOM 2596 N N . GLU B 1 73 ? 15.312 23.531 12.594 1 91.88 73 GLU B N 1
ATOM 2597 C CA . GLU B 1 73 ? 16.562 23.859 11.906 1 91.88 73 GLU B CA 1
ATOM 2598 C C . GLU B 1 73 ? 16.328 24.047 10.406 1 91.88 73 GLU B C 1
ATOM 2600 O O . GLU B 1 73 ? 16.844 24.984 9.812 1 91.88 73 GLU B O 1
ATOM 2605 N N . ILE B 1 74 ? 15.609 23.188 9.875 1 90.56 74 ILE B N 1
ATOM 2606 C CA . ILE B 1 74 ? 15.281 23.297 8.453 1 90.56 74 ILE B CA 1
ATOM 2607 C C . ILE B 1 74 ? 14.422 24.531 8.219 1 90.56 74 ILE B C 1
ATOM 2609 O O . ILE B 1 74 ? 14.648 25.281 7.273 1 90.56 74 ILE B O 1
ATOM 2613 N N . ALA B 1 75 ? 13.438 24.719 9.078 1 93.5 75 ALA B N 1
ATOM 2614 C CA . ALA B 1 75 ? 12.562 25.875 8.961 1 93.5 75 ALA B CA 1
ATOM 2615 C C . ALA B 1 75 ? 13.367 27.172 9.016 1 93.5 75 ALA B C 1
ATOM 2617 O O . ALA B 1 75 ? 13.117 28.094 8.234 1 93.5 75 ALA B O 1
ATOM 2618 N N . SER B 1 76 ? 14.305 27.203 9.891 1 94.88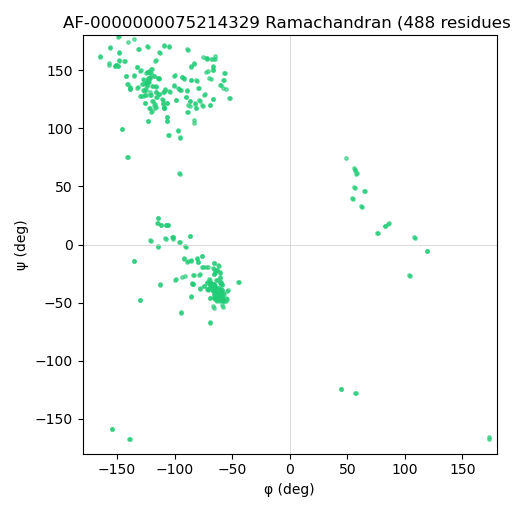 76 SER B N 1
ATOM 2619 C CA . SER B 1 76 ? 15.141 28.391 10.055 1 94.88 76 SER B CA 1
ATOM 2620 C C . SER B 1 76 ? 15.859 28.75 8.758 1 94.88 76 SER B C 1
ATOM 2622 O O . SER B 1 76 ? 15.852 29.906 8.336 1 94.88 76 SER B O 1
ATOM 2624 N N . ASN B 1 77 ? 16.422 27.797 8.141 1 91.75 77 ASN B N 1
ATOM 2625 C CA . ASN B 1 77 ? 17.141 28.016 6.891 1 91.75 77 ASN B CA 1
ATOM 2626 C C . ASN B 1 77 ? 16.203 28.469 5.773 1 91.75 77 ASN B C 1
ATOM 2628 O O . ASN B 1 77 ? 16.5 29.406 5.035 1 91.75 77 ASN B O 1
ATOM 2632 N N . ARG B 1 78 ? 15.086 27.891 5.691 1 90.38 78 ARG B N 1
ATOM 2633 C CA . ARG B 1 78 ? 14.125 28.188 4.641 1 90.38 78 ARG B CA 1
ATOM 2634 C C . ARG B 1 78 ? 13.539 29.594 4.82 1 90.38 78 ARG B C 1
ATOM 2636 O O . ARG B 1 78 ? 13.414 30.344 3.854 1 90.38 78 ARG B O 1
ATOM 2643 N N . LEU B 1 79 ? 13.18 29.844 6.035 1 93.31 79 LEU B N 1
ATOM 2644 C CA . LEU B 1 79 ? 12.562 31.141 6.316 1 93.31 79 LEU B CA 1
ATOM 2645 C C . LEU B 1 79 ? 13.578 32.281 6.164 1 93.31 79 LEU B C 1
ATOM 2647 O O . LEU B 1 79 ? 13.242 33.344 5.68 1 93.31 79 LEU B O 1
ATOM 2651 N N . PHE B 1 80 ? 14.773 31.969 6.547 1 92.44 80 PHE B N 1
ATOM 2652 C CA . PHE B 1 80 ? 15.828 32.969 6.391 1 92.44 80 PHE B CA 1
ATOM 2653 C C . PHE B 1 80 ? 16.031 33.312 4.922 1 92.44 80 PHE B C 1
ATOM 2655 O O . PHE B 1 80 ? 16.25 34.5 4.586 1 92.44 80 PHE B O 1
ATOM 2662 N N . GLU B 1 81 ? 15.922 32.344 4.109 1 91.5 81 GLU B N 1
ATOM 2663 C CA . GLU B 1 81 ? 16.062 32.562 2.674 1 91.5 81 GLU B CA 1
ATOM 2664 C C . GLU B 1 81 ? 14.883 33.375 2.117 1 91.5 81 GLU B C 1
ATOM 2666 O O . GLU B 1 81 ? 15.039 34.125 1.152 1 91.5 81 GLU B O 1
ATOM 2671 N N . ALA B 1 82 ? 13.805 33.188 2.736 1 88.88 82 ALA B N 1
ATOM 2672 C CA . ALA B 1 82 ? 12.586 33.812 2.248 1 88.88 82 ALA B CA 1
ATOM 2673 C C . ALA B 1 82 ? 12.477 35.25 2.758 1 88.88 82 ALA B C 1
ATOM 2675 O O . ALA B 1 82 ? 11.836 36.094 2.123 1 88.88 82 ALA B O 1
ATOM 2676 N N . GLY B 1 83 ? 12.961 35.469 3.951 1 87.81 83 GLY B N 1
ATOM 2677 C CA . GLY B 1 83 ? 12.891 36.812 4.531 1 87.81 83 GLY B CA 1
ATOM 2678 C C . GLY B 1 83 ? 13.336 36.844 5.98 1 87.81 83 GLY B C 1
ATOM 2679 O O . GLY B 1 83 ? 13.977 35.906 6.469 1 87.81 83 GLY B O 1
ATOM 2680 N N . ASN B 1 84 ? 12.992 38 6.617 1 82 84 ASN B N 1
ATOM 2681 C CA . ASN B 1 84 ? 13.523 38.188 7.965 1 82 84 ASN B CA 1
ATOM 2682 C C . ASN B 1 84 ? 12.398 38.375 8.984 1 82 84 ASN B C 1
ATOM 2684 O O . ASN B 1 84 ? 12.664 38.5 10.18 1 82 84 ASN B O 1
ATOM 2688 N N . ASN B 1 85 ? 11.273 38.281 8.633 1 89.06 85 ASN B N 1
ATOM 2689 C CA . ASN B 1 85 ? 10.172 38.562 9.547 1 89.06 85 ASN B CA 1
ATOM 2690 C C . ASN B 1 85 ? 9.641 37.25 10.18 1 89.06 85 ASN B C 1
ATOM 2692 O O . ASN B 1 85 ? 8.477 36.906 10.008 1 89.06 85 ASN B O 1
ATOM 2696 N N . PHE B 1 86 ? 10.539 36.625 10.883 1 95.38 86 PHE B N 1
ATOM 2697 C CA . PHE B 1 86 ? 10.07 35.406 11.523 1 95.38 86 PHE B CA 1
ATOM 2698 C C . PHE B 1 86 ? 10.859 35.125 12.797 1 95.38 86 PHE B C 1
ATOM 2700 O O . PHE B 1 86 ? 11.938 35.688 13 1 95.38 86 PHE B O 1
ATOM 2707 N N . SER B 1 87 ? 10.336 34.469 13.695 1 96.56 87 SER B N 1
ATOM 2708 C CA . SER B 1 87 ? 10.977 33.844 14.852 1 96.56 87 SER B CA 1
ATOM 2709 C C . SER B 1 87 ? 10.523 32.406 15.047 1 96.56 87 SER B C 1
ATOM 2711 O O . SER B 1 87 ? 9.43 32.031 14.609 1 96.56 87 SER B O 1
ATOM 2713 N N . LEU B 1 88 ? 11.383 31.641 15.648 1 97.62 88 LEU B N 1
ATOM 2714 C CA . LEU B 1 88 ? 11.07 30.234 15.875 1 97.62 88 LEU B CA 1
ATOM 2715 C C . LEU B 1 88 ? 11.148 29.891 17.359 1 97.62 88 LEU B C 1
ATOM 2717 O O . LEU B 1 88 ? 12.023 30.391 18.078 1 97.62 88 LEU B O 1
ATOM 2721 N N . LEU B 1 89 ? 10.25 29.125 17.766 1 97.62 89 LEU B N 1
ATOM 2722 C CA . LEU B 1 89 ? 10.156 28.703 19.156 1 97.62 89 LEU B CA 1
ATOM 2723 C C . LEU B 1 89 ? 10.031 27.188 19.266 1 97.62 89 LEU B C 1
ATOM 2725 O O . LEU B 1 89 ? 9.172 26.578 18.609 1 97.62 89 LEU B O 1
ATOM 2729 N N . LYS B 1 90 ? 10.883 26.562 20.062 1 97.69 90 LYS B N 1
ATOM 2730 C CA . LYS B 1 90 ? 10.75 25.141 20.344 1 97.69 90 LYS B CA 1
ATOM 2731 C C . LYS B 1 90 ? 9.844 24.906 21.547 1 97.69 90 LYS B C 1
ATOM 2733 O O . LYS B 1 90 ? 10.195 25.266 22.672 1 97.69 90 LYS B O 1
ATOM 2738 N N . ALA B 1 91 ? 8.719 24.297 21.281 1 97.5 91 ALA B N 1
ATOM 2739 C CA . ALA B 1 91 ? 7.789 23.984 22.375 1 97.5 91 ALA B CA 1
ATOM 2740 C C . ALA B 1 91 ? 6.742 22.969 21.922 1 97.5 91 ALA B C 1
ATOM 2742 O O . ALA B 1 91 ? 6.578 22.734 20.719 1 97.5 91 ALA B O 1
ATOM 2743 N N . LYS B 1 92 ? 6.117 22.344 22.906 1 96.88 92 LYS B N 1
ATOM 2744 C CA . LYS B 1 92 ? 4.922 21.547 22.641 1 96.88 92 LYS B CA 1
ATOM 2745 C C . LYS B 1 92 ? 3.686 22.438 22.516 1 96.88 92 LYS B C 1
ATOM 2747 O O . LYS B 1 92 ? 3.541 23.406 23.25 1 96.88 92 LYS B O 1
ATOM 2752 N N . MET B 1 93 ? 2.85 22.078 21.594 1 97.5 93 MET B N 1
ATOM 2753 C CA . MET B 1 93 ? 1.695 22.938 21.359 1 97.5 93 MET B CA 1
ATOM 2754 C C . MET B 1 93 ? 0.776 22.953 22.578 1 97.5 93 MET B C 1
ATOM 2756 O O . MET B 1 93 ? 0.041 23.922 22.797 1 97.5 93 MET B O 1
ATOM 2760 N N . GLN B 1 94 ? 0.908 21.828 23.406 1 97.62 94 GLN B N 1
ATOM 2761 C CA . GLN B 1 94 ? 0.063 21.797 24.594 1 97.62 94 GLN B CA 1
ATOM 2762 C C . GLN B 1 94 ? 0.768 22.422 25.797 1 97.62 94 GLN B C 1
ATOM 2764 O O . GLN B 1 94 ? 0.204 22.484 26.891 1 97.62 94 GLN B O 1
ATOM 2769 N N . GLU B 1 95 ? 2 22.859 25.578 1 97.38 95 GLU B N 1
ATOM 2770 C CA . GLU B 1 95 ? 2.791 23.469 26.656 1 97.38 95 GLU B CA 1
ATOM 2771 C C . GLU B 1 95 ? 3.613 24.641 26.141 1 97.38 95 GLU B C 1
ATOM 2773 O O . GLU B 1 95 ? 4.84 24.562 26.062 1 97.38 95 GLU B O 1
ATOM 2778 N N . PHE B 1 96 ? 2.99 25.75 25.891 1 97.69 96 PHE B N 1
ATOM 2779 C CA . PHE B 1 96 ? 3.742 26.922 25.453 1 97.69 96 PHE B CA 1
ATOM 2780 C C . PHE B 1 96 ? 3.074 28.203 25.938 1 97.69 96 PHE B C 1
ATOM 2782 O O . PHE B 1 96 ? 1.909 28.188 26.344 1 97.69 96 PHE B O 1
ATOM 2789 N N . GLU B 1 97 ? 3.887 29.234 25.984 1 96.31 97 GLU B N 1
ATOM 2790 C CA . GLU B 1 97 ? 3.447 30.594 26.266 1 96.31 97 GLU B CA 1
ATOM 2791 C C . GLU B 1 97 ? 4.207 31.609 25.406 1 96.31 97 GLU B C 1
ATOM 2793 O O . GLU B 1 97 ? 5.414 31.469 25.188 1 96.31 97 GLU B O 1
ATOM 2798 N N . LEU B 1 98 ? 3.445 32.531 24.938 1 96.69 98 LEU B N 1
ATOM 2799 C CA . LEU B 1 98 ? 4.09 33.594 24.188 1 96.69 98 LEU B CA 1
ATOM 2800 C C . LEU B 1 98 ? 4.289 34.844 25.047 1 96.69 98 LEU B C 1
ATOM 2802 O O . LEU B 1 98 ? 3.441 35.156 25.875 1 96.69 98 LEU B O 1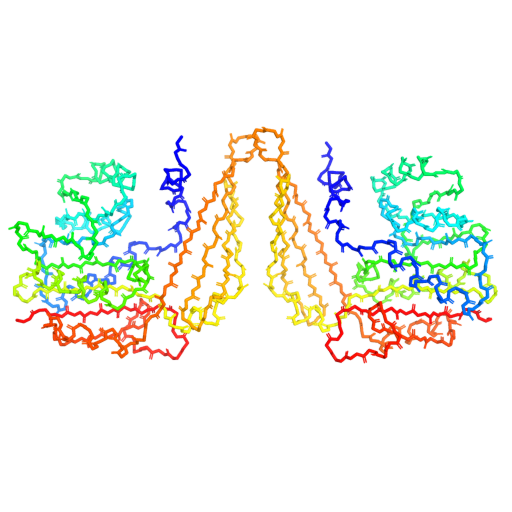
ATOM 2806 N N . SER B 1 99 ? 5.363 35.531 24.812 1 93.38 99 SER B N 1
ATOM 2807 C CA . SER B 1 99 ? 5.625 36.781 25.516 1 93.38 99 SER B CA 1
ATOM 2808 C C . SER B 1 99 ? 4.688 37.906 25.047 1 93.38 99 SER B C 1
ATOM 2810 O O . SER B 1 99 ? 4.301 38.75 25.844 1 93.38 99 SER B O 1
ATOM 2812 N N . GLU B 1 100 ? 4.398 37.969 23.812 1 94.62 100 GLU B N 1
ATOM 2813 C CA . GLU B 1 100 ? 3.465 38.906 23.203 1 94.62 100 GLU B CA 1
ATOM 2814 C C . GLU B 1 100 ? 2.354 38.188 22.453 1 94.62 100 GLU B C 1
ATOM 2816 O O . GLU B 1 100 ? 2.602 37.156 21.797 1 94.62 100 GLU B O 1
ATOM 2821 N N . LYS B 1 101 ? 1.201 38.781 22.578 1 96 101 LYS B N 1
ATOM 2822 C CA . LYS B 1 101 ? 0.059 38.156 21.906 1 96 101 LYS B CA 1
ATOM 2823 C C . LYS B 1 101 ? 0.123 38.406 20.391 1 96 101 LYS B C 1
ATOM 2825 O O . LYS B 1 101 ? 0.815 39.312 19.938 1 96 101 LYS B O 1
ATOM 2830 N N . VAL B 1 102 ? -0.615 37.594 19.656 1 96.69 102 VAL B N 1
ATOM 2831 C CA . VAL B 1 102 ? -0.613 37.656 18.203 1 96.69 102 VAL B CA 1
ATOM 2832 C C . VAL B 1 102 ? -2.037 37.875 17.688 1 96.69 102 VAL B C 1
ATOM 2834 O O . VAL B 1 102 ? -3 37.75 18.453 1 96.69 102 VAL B O 1
ATOM 2837 N N . ASP B 1 103 ? -2.109 38.156 16.391 1 94.62 103 ASP B N 1
ATOM 2838 C CA . ASP B 1 103 ? -3.408 38.438 15.797 1 94.62 103 ASP B CA 1
ATOM 2839 C C . ASP B 1 103 ? -4.078 37.188 15.242 1 94.62 103 ASP B C 1
ATOM 2841 O O . ASP B 1 103 ? -5.301 37.156 15.102 1 94.62 103 ASP B O 1
ATOM 2845 N N . ALA B 1 104 ? -3.264 36.25 14.867 1 96.94 104 ALA B N 1
ATOM 2846 C CA . ALA B 1 104 ? -3.814 35.031 14.289 1 96.94 104 ALA B CA 1
ATOM 2847 C C . ALA B 1 104 ? -2.926 33.844 14.602 1 96.94 104 ALA B C 1
ATOM 2849 O O . ALA B 1 104 ? -1.727 34 14.844 1 96.94 104 ALA B O 1
ATOM 2850 N N . CYS B 1 105 ? -3.551 32.688 14.617 1 97.94 105 CYS B N 1
ATOM 2851 C CA . CYS B 1 105 ? -2.855 31.406 14.758 1 97.94 105 CYS B CA 1
ATOM 2852 C C . CYS B 1 105 ? -3.34 30.406 13.719 1 97.94 105 CYS B C 1
ATOM 2854 O O . CYS B 1 105 ? -4.535 30.328 13.438 1 97.94 105 CYS B O 1
ATOM 2856 N N . ILE B 1 106 ? -2.393 29.734 13.102 1 98.5 106 ILE B N 1
ATOM 2857 C CA . ILE B 1 106 ? -2.73 28.641 12.203 1 98.5 106 ILE B CA 1
ATOM 2858 C C . ILE B 1 106 ? -2.102 27.344 12.711 1 98.5 106 ILE B C 1
ATOM 2860 O O . ILE B 1 106 ? -1.072 27.375 13.391 1 98.5 106 ILE B O 1
ATOM 2864 N N . CYS B 1 107 ? -2.697 26.25 12.445 1 98.69 107 CYS B N 1
ATOM 2865 C CA . CYS B 1 107 ? -2.223 24.906 12.711 1 98.69 107 CYS B CA 1
ATOM 2866 C C . CYS B 1 107 ? -2.666 23.938 11.609 1 98.69 107 CYS B C 1
ATOM 2868 O O . CYS B 1 107 ? -3.775 23.406 11.656 1 98.69 107 CYS B O 1
ATOM 2870 N N . CYS B 1 108 ? -1.729 23.703 10.742 1 97.12 108 CYS B N 1
ATOM 2871 C CA . CYS B 1 108 ? -2.131 23.078 9.484 1 97.12 108 CYS B CA 1
ATOM 2872 C C . CYS B 1 108 ? -1.571 21.672 9.359 1 97.12 108 CYS B C 1
ATOM 2874 O O . CYS B 1 108 ? -0.69 21.281 10.133 1 97.12 108 CYS B O 1
ATOM 2876 N N . LEU B 1 109 ? -2.154 20.953 8.406 1 94.5 109 LEU B N 1
ATOM 2877 C CA . LEU B 1 109 ? -1.725 19.625 7.973 1 94.5 109 LEU B CA 1
ATOM 2878 C C . LEU B 1 109 ? -1.902 18.609 9.086 1 94.5 109 LEU B C 1
ATOM 2880 O O . LEU B 1 109 ? -0.966 17.875 9.422 1 94.5 109 LEU B O 1
ATOM 2884 N N . ASP B 1 110 ? -3.062 18.688 9.68 1 96.44 110 ASP B N 1
ATOM 2885 C CA . ASP B 1 110 ? -3.633 17.719 10.602 1 96.44 110 ASP B CA 1
ATOM 2886 C C . ASP B 1 110 ? -2.77 17.562 11.852 1 96.44 110 ASP B C 1
ATOM 2888 O O . ASP B 1 110 ? -2.686 16.484 12.438 1 96.44 110 ASP B O 1
ATOM 2892 N N . SER B 1 111 ? -2.133 18.609 12.273 1 97.62 111 SER B N 1
ATOM 2893 C CA . SER B 1 111 ? -1.244 18.562 13.43 1 97.62 111 SER B CA 1
ATOM 2894 C C . SER B 1 111 ? -2.018 18.25 14.703 1 97.62 111 SER B C 1
ATOM 2896 O O . SER B 1 111 ? -1.497 17.594 15.609 1 97.62 111 SER B O 1
ATOM 2898 N N . ILE B 1 112 ? -3.256 18.734 14.844 1 98.44 112 ILE B N 1
ATOM 2899 C CA . ILE B 1 112 ? -4.078 18.469 16.016 1 98.44 112 ILE B CA 1
ATOM 2900 C C . ILE B 1 112 ? -4.301 16.953 16.172 1 98.44 112 ILE B C 1
ATOM 2902 O O . ILE B 1 112 ? -4.391 16.438 17.281 1 98.44 112 ILE B O 1
ATOM 2906 N N . ASN B 1 113 ? -4.355 16.266 15.062 1 98.44 113 ASN B N 1
ATOM 2907 C CA . ASN B 1 113 ? -4.59 14.828 15.078 1 98.44 113 ASN B CA 1
ATOM 2908 C C . ASN B 1 113 ? -3.434 14.078 15.742 1 98.44 113 ASN B C 1
ATOM 2910 O O . ASN B 1 113 ? -3.57 12.914 16.109 1 98.44 113 ASN B O 1
ATOM 2914 N N . HIS B 1 114 ? -2.305 14.711 15.906 1 97.38 114 HIS B N 1
ATOM 2915 C CA . HIS B 1 114 ? -1.148 14.086 16.531 1 97.38 114 HIS B CA 1
ATOM 2916 C C . HIS B 1 114 ? -1.271 14.102 18.062 1 97.38 114 HIS B C 1
ATOM 2918 O O . HIS B 1 114 ? -0.489 13.453 18.75 1 97.38 114 HIS B O 1
ATOM 2924 N N . LEU B 1 115 ? -2.209 14.852 18.547 1 97.31 115 LEU B N 1
ATOM 2925 C CA . LEU B 1 115 ? -2.514 14.82 19.984 1 97.31 115 LEU B CA 1
ATOM 2926 C C . LEU B 1 115 ? -3.428 13.648 20.312 1 97.31 115 LEU B C 1
ATOM 2928 O O . LEU B 1 115 ? -4.574 13.602 19.859 1 97.31 115 LEU B O 1
ATOM 2932 N N . ASN B 1 116 ? -3.047 12.773 21.156 1 93.56 116 ASN B N 1
ATOM 2933 C CA . ASN B 1 116 ? -3.719 11.484 21.281 1 93.56 116 ASN B CA 1
ATOM 2934 C C . ASN B 1 116 ? -4.66 11.453 22.484 1 93.56 116 ASN B C 1
ATOM 2936 O O . ASN B 1 116 ? -5.168 10.391 22.859 1 93.56 116 ASN B O 1
ATOM 2940 N N . ASN B 1 117 ? -4.789 12.625 23.078 1 94.25 117 ASN B N 1
ATOM 2941 C CA . ASN B 1 117 ? -5.758 12.656 24.172 1 94.25 117 ASN B CA 1
ATOM 2942 C C . ASN B 1 117 ? -6.43 14.016 24.297 1 94.25 117 ASN B C 1
ATOM 2944 O O . ASN B 1 117 ? -5.875 15.031 23.859 1 94.25 117 ASN B O 1
ATOM 2948 N N . ILE B 1 118 ? -7.488 13.945 25.047 1 95.56 118 ILE B N 1
ATOM 2949 C CA . ILE B 1 118 ? -8.391 15.094 25.141 1 95.56 118 ILE B CA 1
ATOM 2950 C C . ILE B 1 118 ? -7.715 16.203 25.938 1 95.56 118 ILE B C 1
ATOM 2952 O O . ILE B 1 118 ? -7.871 17.391 25.609 1 95.56 118 ILE B O 1
ATOM 2956 N N . ASP B 1 119 ? -7.008 15.906 26.922 1 97.56 119 ASP B N 1
ATOM 2957 C CA . ASP B 1 119 ? -6.367 16.906 27.766 1 97.56 119 ASP B CA 1
ATOM 2958 C C . ASP B 1 119 ? -5.367 17.734 26.969 1 97.56 119 ASP B C 1
ATOM 2960 O O . ASP B 1 119 ? -5.297 18.969 27.125 1 97.56 119 ASP B O 1
ATOM 2964 N N . ASP B 1 120 ? -4.66 17.062 26.188 1 98.12 120 ASP B N 1
ATOM 2965 C CA . ASP B 1 120 ? -3.67 17.75 25.375 1 98.12 120 ASP B CA 1
ATOM 2966 C C . ASP B 1 120 ? -4.344 18.672 24.359 1 98.12 120 ASP B C 1
ATOM 2968 O O . ASP B 1 120 ? -3.861 19.766 24.094 1 98.12 120 ASP B O 1
ATOM 2972 N N . VAL B 1 121 ? -5.43 18.234 23.766 1 98.56 121 VAL B N 1
ATOM 2973 C CA . VAL B 1 121 ? -6.156 19.047 22.797 1 98.56 121 VAL B CA 1
ATOM 2974 C C . VAL B 1 121 ? -6.695 20.297 23.484 1 98.56 121 VAL B C 1
ATOM 2976 O O . VAL B 1 121 ? -6.496 21.406 23 1 98.56 121 VAL B O 1
ATOM 2979 N N . GLN B 1 122 ? -7.258 20.078 24.578 1 98.38 122 GLN B N 1
ATOM 2980 C CA . GLN B 1 122 ? -7.84 21.203 25.297 1 98.38 122 GLN B CA 1
ATOM 2981 C C . GLN B 1 122 ? -6.762 22.188 25.766 1 98.38 122 GLN B C 1
ATOM 2983 O O . GLN B 1 122 ? -6.949 23.391 25.703 1 98.38 122 GLN B O 1
ATOM 2988 N N . ALA B 1 123 ? -5.672 21.656 26.266 1 98.56 123 ALA B N 1
ATOM 2989 C CA . ALA B 1 123 ? -4.562 22.516 26.672 1 98.56 123 ALA B CA 1
ATOM 2990 C C . ALA B 1 123 ? -4.051 23.328 25.484 1 98.56 123 ALA B C 1
ATOM 2992 O O . ALA B 1 123 ? -3.734 24.516 25.641 1 98.56 123 ALA B O 1
ATOM 2993 N N . THR B 1 124 ? -3.943 22.688 24.344 1 98.81 124 THR B N 1
ATOM 2994 C CA . THR B 1 124 ? -3.494 23.375 23.141 1 98.81 124 THR B CA 1
ATOM 2995 C C . THR B 1 124 ? -4.441 24.516 22.781 1 98.81 124 THR B C 1
ATOM 2997 O O . THR B 1 124 ? -4.004 25.641 22.547 1 98.81 124 THR B O 1
ATOM 3000 N N . PHE B 1 125 ? -5.738 24.25 22.766 1 98.75 125 PHE B N 1
ATOM 3001 C CA . PHE B 1 125 ? -6.723 25.266 22.438 1 98.75 125 PHE B CA 1
ATOM 3002 C C . PHE B 1 125 ? -6.656 26.422 23.438 1 98.75 125 PHE B C 1
ATOM 3004 O O . PHE B 1 125 ? -6.742 27.594 23.047 1 98.75 125 PHE B O 1
ATOM 3011 N N . LYS B 1 126 ? -6.457 26.109 24.688 1 98.38 126 LYS B N 1
ATOM 3012 C CA . LYS B 1 126 ? -6.344 27.125 25.719 1 98.38 126 LYS B CA 1
ATOM 3013 C C . LYS B 1 126 ? -5.102 27.984 25.5 1 98.38 126 LYS B C 1
ATOM 3015 O O . LYS B 1 126 ? -5.16 29.219 25.609 1 98.38 126 LYS B O 1
ATOM 3020 N N . ASN B 1 127 ? -4.027 27.328 25.25 1 98.62 127 ASN B N 1
ATOM 3021 C CA . ASN B 1 127 ? -2.789 28.047 25 1 98.62 127 ASN B CA 1
ATOM 3022 C C . ASN B 1 127 ? -2.924 28.984 23.797 1 98.62 127 ASN B C 1
ATOM 3024 O O . ASN B 1 127 ? -2.43 30.125 23.828 1 98.62 127 ASN B O 1
ATOM 3028 N N . VAL B 1 128 ? -3.547 28.531 22.766 1 98.56 128 VAL B N 1
ATOM 3029 C CA . VAL B 1 128 ? -3.758 29.359 21.578 1 98.56 128 VAL B CA 1
ATOM 3030 C C . VAL B 1 128 ? -4.641 30.547 21.938 1 98.56 128 VAL B C 1
ATOM 3032 O O . VAL B 1 128 ? -4.324 31.688 21.594 1 98.56 128 VAL B O 1
ATOM 3035 N N . TYR B 1 129 ? -5.727 30.25 22.625 1 98.25 129 TYR B N 1
ATOM 3036 C CA . TYR B 1 129 ? -6.629 31.328 23.031 1 98.25 129 TYR B CA 1
ATOM 3037 C C . TYR B 1 129 ? -5.887 32.406 23.828 1 98.25 129 TYR B C 1
ATOM 3039 O O . TYR B 1 129 ? -6.027 33.594 23.547 1 98.25 129 TYR B O 1
ATOM 3047 N N . ASP B 1 130 ? -5.078 31.969 24.766 1 97.81 130 ASP B N 1
ATOM 3048 C CA . ASP B 1 130 ? -4.344 32.875 25.625 1 97.81 130 ASP B CA 1
ATOM 3049 C C . ASP B 1 130 ? -3.303 33.688 24.844 1 97.81 130 ASP B C 1
ATOM 3051 O O . ASP B 1 130 ? -2.879 34.75 25.266 1 97.81 130 ASP B O 1
ATOM 3055 N N . SER B 1 131 ? -2.936 33.188 23.719 1 97.69 131 SER B N 1
ATOM 3056 C CA . SER B 1 131 ? -1.874 33.781 22.922 1 97.69 131 SER B CA 1
ATOM 3057 C C . SER B 1 131 ? -2.441 34.781 21.922 1 97.69 131 SER B C 1
ATOM 3059 O O . SER B 1 131 ? -1.694 35.562 21.312 1 97.69 131 SER B O 1
ATOM 3061 N N . LEU B 1 132 ? -3.709 34.781 21.75 1 96.81 132 LEU B N 1
ATOM 3062 C CA . LEU B 1 132 ? -4.344 35.625 20.75 1 96.81 132 LEU B CA 1
ATOM 3063 C C . LEU B 1 132 ? -4.758 36.969 21.344 1 96.81 132 LEU B C 1
ATOM 3065 O O . LEU B 1 132 ? -5.203 37 22.5 1 96.81 132 LEU B O 1
ATOM 3069 N N . ASN B 1 133 ? -4.656 38.031 20.609 1 95.25 133 ASN B N 1
ATOM 3070 C CA . ASN B 1 133 ? -5.305 39.312 20.922 1 95.25 133 ASN B CA 1
ATOM 3071 C C . ASN B 1 133 ? -6.824 39.188 20.859 1 95.25 133 ASN B C 1
ATOM 3073 O O . ASN B 1 133 ? -7.355 38.281 20.25 1 95.25 133 ASN B O 1
ATOM 3077 N N . ASN B 1 134 ? -7.434 40.219 21.516 1 93.69 134 ASN B N 1
ATOM 3078 C CA . ASN B 1 134 ? -8.875 40.312 21.297 1 93.69 134 ASN B CA 1
ATOM 3079 C C . ASN B 1 134 ? -9.195 40.469 19.812 1 93.69 134 ASN B C 1
ATOM 3081 O O . ASN B 1 134 ? -8.516 41.188 19.094 1 93.69 134 ASN B O 1
ATOM 3085 N N . ASN B 1 135 ? -10.156 39.719 19.375 1 92.31 135 ASN B N 1
ATOM 3086 C CA . ASN B 1 135 ? -10.602 39.656 17.984 1 92.31 135 ASN B CA 1
ATOM 3087 C C . ASN B 1 135 ? -9.648 38.844 17.109 1 92.31 135 ASN B C 1
ATOM 3089 O O . ASN B 1 135 ? -9.719 38.906 15.883 1 92.31 135 ASN B O 1
ATOM 3093 N N . GLY B 1 136 ? -8.727 38.188 17.766 1 95.25 136 GLY B N 1
ATOM 3094 C CA . GLY B 1 136 ? -7.836 37.312 17.047 1 95.25 136 GLY B CA 1
ATOM 3095 C C . GLY B 1 136 ? -8.539 36.094 16.484 1 95.25 136 GLY B C 1
ATOM 3096 O O . GLY B 1 136 ? -9.656 35.75 16.906 1 95.25 136 GLY B O 1
ATOM 3097 N N . VAL B 1 137 ? -7.918 35.438 15.461 1 96.12 137 VAL B N 1
ATOM 3098 C CA . VAL B 1 137 ? -8.539 34.312 14.773 1 96.12 137 VAL B CA 1
ATOM 3099 C C . VAL B 1 137 ? -7.629 33.094 14.859 1 96.12 137 VAL B C 1
ATOM 3101 O O . VAL B 1 137 ? -6.406 33.219 14.773 1 96.12 137 VAL B O 1
ATOM 3104 N N . PHE B 1 138 ? -8.188 31.953 15.07 1 98 138 PHE B N 1
ATOM 3105 C CA . PHE B 1 138 ? -7.52 30.656 15.031 1 98 138 PHE B CA 1
ATOM 3106 C C . PHE B 1 138 ? -8.086 29.797 13.906 1 98 138 PHE B C 1
ATOM 3108 O O . PHE B 1 138 ? -9.273 29.484 13.898 1 98 138 PHE B O 1
ATOM 3115 N N . VAL B 1 139 ? -7.238 29.422 12.922 1 98.44 139 VAL B N 1
ATOM 3116 C CA . VAL B 1 139 ? -7.637 28.547 11.82 1 98.44 139 VAL B CA 1
ATOM 3117 C C . VAL B 1 139 ? -6.789 27.281 11.836 1 98.44 139 VAL B C 1
ATOM 3119 O O . VAL B 1 139 ? -5.555 27.344 11.828 1 98.44 139 VAL B O 1
ATOM 3122 N N . PHE B 1 140 ? -7.418 26.141 11.898 1 98.75 140 PHE B N 1
ATOM 3123 C CA . PHE B 1 140 ? -6.68 24.891 11.844 1 98.75 140 PHE B CA 1
ATOM 3124 C C . PHE B 1 140 ? -7.461 23.828 11.07 1 98.75 140 PHE B C 1
ATOM 3126 O O . PHE B 1 140 ? -8.664 23.984 10.859 1 98.75 140 PHE B O 1
ATOM 3133 N N . ASP B 1 141 ? -6.707 22.844 10.57 1 98.69 141 ASP B N 1
ATOM 3134 C CA . ASP B 1 141 ? -7.367 21.734 9.883 1 98.69 141 ASP B CA 1
ATOM 3135 C C . ASP B 1 141 ? -7.148 20.422 10.617 1 98.69 141 ASP B C 1
ATOM 3137 O O . ASP B 1 141 ? -6.238 20.297 11.445 1 98.69 141 ASP B O 1
ATOM 3141 N N . VAL B 1 142 ? -8.062 19.453 10.336 1 98.62 142 VAL B N 1
ATOM 3142 C CA . VAL B 1 142 ? -7.953 18.109 10.906 1 98.62 142 VAL B CA 1
ATOM 3143 C C . VAL B 1 142 ? -8.383 17.078 9.867 1 98.62 142 VAL B C 1
ATOM 3145 O O . VAL B 1 142 ? -9.258 17.344 9.047 1 98.62 142 VAL B O 1
ATOM 3148 N N . ASN B 1 143 ? -7.719 15.953 9.922 1 98.31 143 ASN B N 1
ATOM 3149 C CA . ASN B 1 143 ? -8.312 14.781 9.289 1 98.31 143 ASN B CA 1
ATOM 3150 C C . ASN B 1 143 ? -9.539 14.297 10.055 1 98.31 143 ASN B C 1
ATOM 3152 O O . ASN B 1 143 ? -9.555 14.305 11.289 1 98.31 143 ASN B O 1
ATOM 3156 N N . THR B 1 144 ? -10.547 13.836 9.375 1 98.5 144 THR B N 1
ATOM 3157 C CA . THR B 1 144 ? -11.828 13.5 9.992 1 98.5 144 THR B CA 1
ATOM 3158 C C . THR B 1 144 ? -11.828 12.055 10.461 1 98.5 144 THR B C 1
ATOM 3160 O O . THR B 1 144 ? -10.945 11.273 10.102 1 98.5 144 THR B O 1
ATOM 3163 N N . VAL B 1 145 ? -12.859 11.789 11.242 1 98.19 145 VAL B N 1
ATOM 3164 C CA . VAL B 1 145 ? -13.086 10.414 11.68 1 98.19 145 VAL B CA 1
ATOM 3165 C C . VAL B 1 145 ? -13.359 9.523 10.461 1 98.19 145 VAL B C 1
ATOM 3167 O O . VAL B 1 145 ? -12.859 8.398 10.383 1 98.19 145 VAL B O 1
ATOM 3170 N N . TYR B 1 146 ? -14.133 10.031 9.492 1 97.75 146 TYR B N 1
ATOM 3171 C CA . TYR B 1 146 ? -14.398 9.312 8.258 1 97.75 146 TYR B CA 1
ATOM 3172 C C . TYR B 1 146 ? -13.094 8.93 7.555 1 97.75 146 TYR B C 1
ATOM 3174 O O . TYR B 1 146 ? -12.922 7.785 7.129 1 97.75 146 TYR B O 1
ATOM 3182 N N . LYS B 1 147 ? -12.211 9.828 7.398 1 98.06 147 LYS B N 1
ATOM 3183 C CA . LYS B 1 147 ? -10.945 9.57 6.727 1 98.06 147 LYS B CA 1
ATOM 3184 C C . LYS B 1 147 ? -10.172 8.453 7.426 1 98.06 147 LYS B C 1
ATOM 3186 O O . LYS B 1 147 ? -9.648 7.551 6.773 1 98.06 147 LYS B O 1
ATOM 3191 N N . HIS B 1 148 ? -10.078 8.602 8.781 1 98.06 148 HIS B N 1
ATOM 3192 C CA . HIS B 1 148 ? -9.312 7.613 9.539 1 98.06 148 HIS B CA 1
ATOM 3193 C C . HIS B 1 148 ? -9.945 6.227 9.43 1 98.06 148 HIS B C 1
ATOM 3195 O O . HIS B 1 148 ? -9.234 5.23 9.266 1 98.06 148 HIS B O 1
ATOM 3201 N N . ASN B 1 149 ? -11.273 6.188 9.453 1 96.94 149 ASN B N 1
ATOM 3202 C CA . ASN B 1 149 ? -11.984 4.914 9.555 1 96.94 149 ASN B CA 1
ATOM 3203 C C . ASN B 1 149 ? -12.172 4.262 8.188 1 96.94 149 ASN B C 1
ATOM 3205 O O . ASN B 1 149 ? -12.211 3.037 8.078 1 96.94 149 ASN B O 1
ATOM 3209 N N . GLU B 1 150 ? -12.352 5.109 7.152 1 95.62 150 GLU B N 1
ATOM 3210 C CA . GLU B 1 150 ? -12.789 4.559 5.871 1 95.62 150 GLU B CA 1
ATOM 3211 C C . GLU B 1 150 ? -11.695 4.688 4.816 1 95.62 150 GLU B C 1
ATOM 3213 O O . GLU B 1 150 ? -11.617 3.869 3.895 1 95.62 150 GLU B O 1
ATOM 3218 N N . VAL B 1 151 ? -10.969 5.711 4.895 1 95.81 151 VAL B N 1
ATOM 3219 C CA . VAL B 1 151 ? -9.992 5.973 3.844 1 95.81 151 VAL B CA 1
ATOM 3220 C C . VAL B 1 151 ? -8.633 5.41 4.254 1 95.81 151 VAL B C 1
ATOM 3222 O O . VAL B 1 151 ? -8.062 4.566 3.557 1 95.81 151 VAL B O 1
ATOM 3225 N N . LEU B 1 152 ? -8.07 5.875 5.434 1 96.94 152 LEU B N 1
ATOM 3226 C CA . LEU B 1 152 ? -6.805 5.336 5.91 1 96.94 152 LEU B CA 1
ATOM 3227 C C . LEU B 1 152 ? -6.969 3.895 6.375 1 96.94 152 LEU B C 1
ATOM 3229 O O . LEU B 1 152 ? -6.426 2.973 5.762 1 96.94 152 LEU B O 1
ATOM 3233 N N . ALA B 1 153 ? -7.734 3.721 7.488 1 95.75 153 ALA B N 1
ATOM 3234 C CA . ALA B 1 153 ? -8.078 2.369 7.922 1 95.75 153 ALA B CA 1
ATOM 3235 C C . ALA B 1 153 ? -6.859 1.449 7.855 1 95.75 153 ALA B C 1
ATOM 3237 O O . ALA B 1 153 ? -5.805 1.764 8.414 1 95.75 153 ALA B O 1
ATOM 3238 N N . ASP B 1 154 ? -6.895 0.365 7.184 1 95.81 154 ASP B N 1
ATOM 3239 C CA . ASP B 1 154 ? -5.777 -0.558 7.016 1 95.81 154 ASP B CA 1
ATOM 3240 C C . ASP B 1 154 ? -5.18 -0.448 5.617 1 95.81 154 ASP B C 1
ATOM 3242 O O . ASP B 1 154 ? -4.496 -1.365 5.156 1 95.81 154 ASP B O 1
ATOM 3246 N N . ASN B 1 155 ? -5.516 0.646 4.973 1 95.44 155 ASN B N 1
ATOM 3247 C CA . ASN B 1 155 ? -5.109 0.763 3.574 1 95.44 155 ASN B CA 1
ATOM 3248 C C . ASN B 1 155 ? -3.678 1.271 3.445 1 95.44 155 ASN B C 1
ATOM 3250 O O . ASN B 1 155 ? -3.152 1.897 4.367 1 95.44 155 ASN B O 1
ATOM 3254 N N . THR B 1 156 ? -3.094 0.957 2.352 1 97.06 156 THR B N 1
ATOM 3255 C CA . THR B 1 156 ? -1.74 1.382 2.006 1 97.06 156 THR B CA 1
ATOM 3256 C C . THR B 1 156 ? -1.745 2.213 0.726 1 97.06 156 THR B C 1
ATOM 3258 O O . THR B 1 156 ? -2.455 1.889 -0.229 1 97.06 156 THR B O 1
ATOM 3261 N N . PHE B 1 157 ? -1.003 3.26 0.769 1 93.56 157 PHE B N 1
ATOM 3262 C CA . PHE B 1 157 ? -0.821 4.113 -0.4 1 93.56 157 PHE B CA 1
ATOM 3263 C C . PHE B 1 157 ? 0.643 4.145 -0.824 1 93.56 157 PHE B C 1
ATOM 3265 O O . PHE B 1 157 ? 1.54 4.07 0.017 1 93.56 157 PHE B O 1
ATOM 3272 N N . VAL B 1 158 ? 0.866 4.219 -2.119 1 95 158 VAL B N 1
ATOM 3273 C CA . VAL B 1 158 ? 2.229 4.246 -2.641 1 95 158 VAL B CA 1
ATOM 3274 C C . VAL B 1 158 ? 2.395 5.434 -3.588 1 95 158 VAL B C 1
ATOM 3276 O O . VAL B 1 158 ? 1.495 5.742 -4.371 1 95 158 VAL B O 1
ATOM 3279 N N . PHE B 1 159 ? 3.498 6.059 -3.461 1 90.31 159 PHE B N 1
ATOM 3280 C CA . PHE B 1 159 ? 3.9 7.137 -4.355 1 90.31 159 PHE B CA 1
ATOM 3281 C C . PHE B 1 159 ? 5.246 6.832 -5.004 1 90.31 159 PHE B C 1
ATOM 3283 O O . PHE B 1 159 ? 6.277 6.836 -4.332 1 90.31 159 PHE B O 1
ATOM 3290 N N . ASP B 1 160 ? 5.234 6.504 -6.219 1 92.38 160 ASP B N 1
ATOM 3291 C CA . ASP B 1 160 ? 6.422 6.188 -7.008 1 92.38 160 ASP B CA 1
ATOM 3292 C C . ASP B 1 160 ? 6.879 7.398 -7.82 1 92.38 160 ASP B C 1
ATOM 3294 O O . ASP B 1 160 ? 6.367 7.645 -8.914 1 92.38 160 ASP B O 1
ATOM 3298 N N . GLU B 1 161 ? 7.84 8.109 -7.328 1 87.56 161 GLU B N 1
ATOM 3299 C CA . GLU B 1 161 ? 8.344 9.328 -7.957 1 87.56 161 GLU B CA 1
ATOM 3300 C C . GLU B 1 161 ? 9.734 9.109 -8.547 1 87.56 161 GLU B C 1
ATOM 3302 O O . GLU B 1 161 ? 10.336 8.055 -8.344 1 87.56 161 GLU B O 1
ATOM 3307 N N . ASP B 1 162 ? 10.234 10.039 -9.281 1 87.62 162 ASP B N 1
ATOM 3308 C CA . ASP B 1 162 ? 11.508 9.891 -9.977 1 87.62 162 ASP B CA 1
ATOM 3309 C C . ASP B 1 162 ? 12.656 9.703 -8.984 1 87.62 162 ASP B C 1
ATOM 3311 O O . ASP B 1 162 ? 13.555 8.891 -9.211 1 87.62 162 ASP B O 1
ATOM 3315 N N . ASP B 1 163 ? 12.617 10.406 -7.895 1 87.88 163 ASP B N 1
ATOM 3316 C CA . ASP B 1 163 ? 13.789 10.422 -7.023 1 87.88 163 ASP B CA 1
ATOM 3317 C C . ASP B 1 163 ? 13.484 9.766 -5.68 1 87.88 163 ASP B C 1
ATOM 3319 O O . ASP B 1 163 ? 14.367 9.633 -4.832 1 87.88 163 ASP B O 1
ATOM 3323 N N . TYR B 1 164 ? 12.258 9.352 -5.539 1 88.88 164 TYR B N 1
ATOM 3324 C CA . TYR B 1 164 ? 11.953 8.664 -4.285 1 88.88 164 TYR B CA 1
ATOM 3325 C C . TYR B 1 164 ? 10.734 7.758 -4.438 1 88.88 164 TYR B C 1
ATOM 3327 O O . TYR B 1 164 ? 9.953 7.914 -5.379 1 88.88 164 TYR B O 1
ATOM 3335 N N . TYR B 1 165 ? 10.633 6.734 -3.592 1 93.38 165 TYR B N 1
ATOM 3336 C CA . TYR B 1 165 ? 9.516 5.812 -3.441 1 93.38 165 TYR B CA 1
ATOM 3337 C C . TYR B 1 165 ? 8.977 5.836 -2.014 1 93.38 165 TYR B C 1
ATOM 3339 O O . TYR B 1 165 ? 9.711 5.555 -1.065 1 93.38 165 TYR B O 1
ATOM 3347 N N . LEU B 1 166 ? 7.684 6.254 -1.902 1 92.56 166 LEU B N 1
ATOM 3348 C CA . LEU B 1 166 ? 7.102 6.375 -0.57 1 92.56 166 LEU B CA 1
ATOM 3349 C C . LEU B 1 166 ? 5.992 5.352 -0.366 1 92.56 166 LEU B C 1
ATOM 3351 O O . LEU B 1 166 ? 5.102 5.219 -1.211 1 92.56 166 LEU B O 1
ATOM 3355 N N . VAL B 1 167 ? 6.098 4.672 0.688 1 95.75 167 VAL B N 1
ATOM 3356 C CA . VAL B 1 167 ? 5.027 3.787 1.138 1 95.75 167 VAL B CA 1
ATOM 3357 C C . VAL B 1 167 ? 4.363 4.371 2.383 1 95.75 167 VAL B C 1
ATOM 3359 O O . VAL B 1 167 ? 5.02 4.574 3.406 1 95.75 167 VAL B O 1
ATOM 3362 N N . TRP B 1 168 ? 3.088 4.66 2.205 1 94.06 168 TRP B N 1
ATOM 3363 C CA . TRP B 1 168 ? 2.234 5.113 3.299 1 94.06 168 TRP B CA 1
ATOM 3364 C C . TRP B 1 168 ? 1.28 4.008 3.738 1 94.06 168 TRP B C 1
ATOM 3366 O O . TRP B 1 168 ? 0.196 3.852 3.172 1 94.06 168 TRP B O 1
ATOM 3376 N N . ASP B 1 169 ? 1.768 3.318 4.762 1 96.94 169 ASP B N 1
ATOM 3377 C CA . ASP B 1 169 ? 0.999 2.188 5.273 1 96.94 169 ASP B CA 1
ATOM 3378 C C . ASP B 1 169 ? 0.229 2.57 6.535 1 96.94 169 ASP B C 1
ATOM 3380 O O . ASP B 1 169 ? 0.737 3.314 7.375 1 96.94 169 ASP B O 1
ATOM 3384 N N . ASN B 1 170 ? -1.018 2.127 6.609 1 97.44 170 ASN B N 1
ATOM 3385 C CA . ASN B 1 170 ? -1.846 2.438 7.77 1 97.44 170 ASN B CA 1
ATOM 3386 C C . ASN B 1 170 ? -2.365 1.171 8.445 1 97.44 170 ASN B C 1
ATOM 3388 O O . ASN B 1 170 ? -2.656 0.179 7.77 1 97.44 170 ASN B O 1
ATOM 3392 N N . GLU B 1 171 ? -2.432 1.209 9.703 1 97.62 171 GLU B N 1
ATOM 3393 C CA . GLU B 1 171 ? -3.055 0.178 10.523 1 97.62 171 GLU B CA 1
ATOM 3394 C C . GLU B 1 171 ? -4.109 0.775 11.453 1 97.62 171 GLU B C 1
ATOM 3396 O O . GLU B 1 171 ? -3.799 1.624 12.289 1 97.62 171 GLU B O 1
ATOM 3401 N N . ALA B 1 172 ? -5.305 0.304 11.328 1 97.62 172 ALA B N 1
ATOM 3402 C CA . ALA B 1 172 ? -6.359 0.766 12.227 1 97.62 172 ALA B CA 1
ATOM 3403 C C . ALA B 1 172 ? -6.125 0.263 13.648 1 97.62 172 ALA B C 1
ATOM 3405 O O . ALA B 1 172 ? -6.012 -0.943 13.875 1 97.62 172 ALA B O 1
ATOM 3406 N N . VAL B 1 173 ? -5.973 1.144 14.602 1 97.38 173 VAL B N 1
ATOM 3407 C CA . VAL B 1 173 ? -5.836 0.81 16.016 1 97.38 173 VAL B CA 1
ATOM 3408 C C . VAL B 1 173 ? -7.215 0.675 16.656 1 97.38 173 VAL B C 1
ATOM 3410 O O . VAL B 1 173 ? -7.461 -0.25 17.438 1 97.38 173 VAL B O 1
ATOM 3413 N N . ASP B 1 174 ? -8.078 1.593 16.359 1 96.06 174 ASP B N 1
ATOM 3414 C CA . ASP B 1 174 ? -9.492 1.586 16.719 1 96.06 174 ASP B CA 1
ATOM 3415 C C . ASP B 1 174 ? -10.312 2.416 15.75 1 96.06 174 ASP B C 1
ATOM 3417 O O . ASP B 1 174 ? -9.898 2.641 14.609 1 96.06 174 ASP B O 1
ATOM 3421 N N . ASP B 1 175 ? -11.477 2.844 16.188 1 94.81 175 ASP B N 1
ATOM 3422 C CA . ASP B 1 175 ? -12.414 3.461 15.258 1 94.81 175 ASP B CA 1
ATOM 3423 C C . ASP B 1 175 ? -11.992 4.887 14.914 1 94.81 175 ASP B C 1
ATOM 3425 O O . ASP B 1 175 ? -12.547 5.5 14 1 94.81 175 ASP B O 1
ATOM 3429 N N . ARG B 1 176 ? -11.008 5.488 15.578 1 95.75 176 ARG B N 1
ATOM 3430 C CA . ARG B 1 176 ? -10.641 6.863 15.258 1 95.75 176 ARG B CA 1
ATOM 3431 C C . ARG B 1 176 ? -9.125 7.023 15.18 1 95.75 176 ARG B C 1
ATOM 3433 O O . ARG B 1 176 ? -8.633 8.031 14.688 1 95.75 176 ARG B O 1
ATOM 3440 N N . THR B 1 177 ? -8.43 6.004 15.688 1 98 177 THR B N 1
ATOM 3441 C CA . THR B 1 177 ? -6.973 6.102 15.742 1 98 177 THR B CA 1
ATOM 3442 C C . THR B 1 177 ? -6.328 5.176 14.719 1 98 177 THR B C 1
ATOM 3444 O O . THR B 1 177 ? -6.738 4.02 14.57 1 98 177 THR B O 1
ATOM 3447 N N . VAL B 1 178 ? -5.367 5.711 13.992 1 98.12 178 VAL B N 1
ATOM 3448 C CA . VAL B 1 178 ? -4.602 4.926 13.031 1 98.12 178 VAL B CA 1
ATOM 3449 C C . VAL B 1 178 ? -3.111 5.031 13.344 1 98.12 178 VAL B C 1
ATOM 3451 O O . VAL B 1 178 ? -2.633 6.086 13.773 1 98.12 178 VAL B O 1
ATOM 3454 N N . ARG B 1 179 ? -2.441 3.939 13.273 1 98.12 179 ARG B N 1
ATOM 3455 C CA . ARG B 1 179 ? -0.982 3.934 13.227 1 98.12 179 ARG B CA 1
ATOM 3456 C C . ARG B 1 179 ? -0.478 4.07 11.797 1 98.12 179 ARG B C 1
ATOM 3458 O O . ARG B 1 179 ? -0.894 3.318 10.914 1 98.12 179 ARG B O 1
ATOM 3465 N N . ILE B 1 180 ? 0.332 5.051 11.531 1 95.38 180 ILE B N 1
ATOM 3466 C CA . ILE B 1 180 ? 0.848 5.352 10.203 1 95.38 180 ILE B CA 1
ATOM 3467 C C . ILE B 1 180 ? 2.32 4.957 10.117 1 95.38 180 ILE B C 1
ATOM 3469 O O . ILE B 1 180 ? 3.125 5.355 10.961 1 95.38 180 ILE B O 1
ATOM 3473 N N . LEU B 1 181 ? 2.65 4.125 9.242 1 95.38 181 LEU B N 1
ATOM 3474 C CA . LEU B 1 181 ? 4.02 3.717 8.938 1 95.38 181 LEU B CA 1
ATOM 3475 C C . LEU B 1 181 ? 4.465 4.258 7.586 1 95.38 181 LEU B C 1
ATOM 3477 O O . LEU B 1 181 ? 3.898 3.896 6.551 1 95.38 181 LEU B O 1
ATOM 3481 N N . LEU B 1 182 ? 5.488 5.086 7.594 1 92.38 182 LEU B N 1
ATOM 3482 C CA . LEU B 1 182 ? 6.027 5.66 6.367 1 92.38 182 LEU B CA 1
ATOM 3483 C C . LEU B 1 182 ? 7.406 5.086 6.059 1 92.38 182 LEU B C 1
ATOM 3485 O O . LEU B 1 182 ? 8.297 5.109 6.914 1 92.38 182 LEU B O 1
ATOM 3489 N N . ASP B 1 183 ? 7.555 4.504 4.961 1 93.94 183 ASP B N 1
ATOM 3490 C CA . ASP B 1 183 ? 8.852 4.066 4.445 1 93.94 183 ASP B CA 1
ATOM 3491 C C . ASP B 1 183 ? 9.188 4.785 3.141 1 93.94 183 ASP B C 1
ATOM 3493 O O . ASP B 1 183 ? 8.453 4.684 2.158 1 93.94 183 ASP B O 1
ATOM 3497 N N . MET B 1 184 ? 10.289 5.477 3.197 1 91.88 184 MET B N 1
ATOM 3498 C CA . MET B 1 184 ? 10.742 6.219 2.025 1 91.88 184 MET B CA 1
ATOM 3499 C C . MET B 1 184 ? 12.062 5.668 1.504 1 91.88 184 MET B C 1
ATOM 3501 O O . MET B 1 184 ? 12.992 5.449 2.277 1 91.88 184 MET B O 1
ATOM 3505 N N . PHE B 1 185 ? 12.109 5.363 0.301 1 94.12 185 PHE B N 1
ATOM 3506 C CA . PHE B 1 185 ? 13.328 4.969 -0.393 1 94.12 185 PHE B CA 1
ATOM 3507 C C . PHE B 1 185 ? 13.805 6.078 -1.324 1 94.12 185 PHE B C 1
ATOM 3509 O O . PHE B 1 185 ? 13.18 6.34 -2.354 1 94.12 185 PHE B O 1
ATOM 3516 N N . LEU B 1 186 ? 14.898 6.684 -0.95 1 90.94 186 LEU B N 1
ATOM 3517 C CA . LEU B 1 186 ? 15.438 7.816 -1.693 1 90.94 186 LEU B CA 1
ATOM 3518 C C . LEU B 1 186 ? 16.562 7.371 -2.619 1 90.94 186 LEU B C 1
ATOM 3520 O O . LEU B 1 186 ? 17.531 6.754 -2.172 1 90.94 186 LEU B O 1
ATOM 3524 N N . PHE B 1 187 ? 16.422 7.664 -3.881 1 92.94 187 PHE B N 1
ATOM 3525 C CA . PHE B 1 187 ? 17.469 7.344 -4.836 1 92.94 187 PHE B CA 1
ATOM 3526 C C . PHE B 1 187 ? 18.719 8.18 -4.57 1 92.94 187 PHE B C 1
ATOM 3528 O O . PHE B 1 187 ? 18.641 9.406 -4.488 1 92.94 187 PHE B O 1
ATOM 3535 N N . ASN B 1 188 ? 19.828 7.57 -4.406 1 92.44 188 ASN B N 1
ATOM 3536 C CA . ASN B 1 188 ? 21.047 8.297 -4.055 1 92.44 18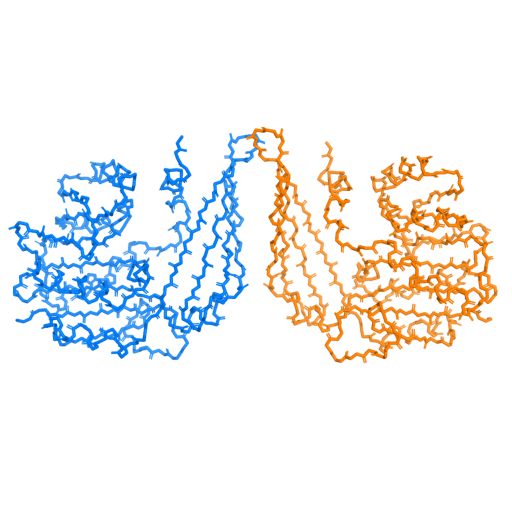8 ASN B CA 1
ATOM 3537 C C . ASN B 1 188 ? 22.016 8.359 -5.23 1 92.44 188 ASN B C 1
ATOM 3539 O O . ASN B 1 188 ? 23.203 8.633 -5.047 1 92.44 188 ASN B O 1
ATOM 3543 N N . GLY B 1 189 ? 21.562 8.109 -6.391 1 92.69 189 GLY B N 1
ATOM 3544 C CA . GLY B 1 189 ? 22.375 8.125 -7.59 1 92.69 189 GLY B CA 1
ATOM 3545 C C . GLY B 1 189 ? 22.734 6.738 -8.086 1 92.69 189 GLY B C 1
ATOM 3546 O O . GLY B 1 189 ? 23.031 6.555 -9.273 1 92.69 189 GLY B O 1
ATOM 3547 N N . GLU B 1 190 ? 22.781 5.777 -7.293 1 92.88 190 GLU B N 1
ATOM 3548 C CA . GLU B 1 190 ? 23.125 4.406 -7.652 1 92.88 190 GLU B CA 1
ATOM 3549 C C . GLU B 1 190 ? 22.094 3.418 -7.113 1 92.88 190 GLU B C 1
ATOM 3551 O O . GLU B 1 190 ? 21.703 2.479 -7.805 1 92.88 190 GLU B O 1
ATOM 3556 N N . ASN B 1 191 ? 21.812 3.619 -5.918 1 95.94 191 ASN B N 1
ATOM 3557 C CA . ASN B 1 191 ? 20.844 2.799 -5.188 1 95.94 191 ASN B CA 1
ATOM 3558 C C . ASN B 1 191 ? 19.953 3.648 -4.297 1 95.94 191 ASN B C 1
ATOM 3560 O O . ASN B 1 191 ? 19.766 4.84 -4.551 1 95.94 191 ASN B O 1
ATOM 3564 N N . TYR B 1 192 ? 19.203 2.949 -3.389 1 95.12 192 TYR B N 1
ATOM 3565 C CA . TYR B 1 192 ? 18.219 3.68 -2.59 1 95.12 192 TYR B CA 1
ATOM 3566 C C . TYR B 1 192 ? 18.578 3.633 -1.109 1 95.12 192 TYR B C 1
ATOM 3568 O O . TYR B 1 192 ? 19 2.59 -0.6 1 95.12 192 TYR B O 1
ATOM 3576 N N . ASP B 1 193 ? 18.469 4.766 -0.481 1 92.94 193 ASP B N 1
ATOM 3577 C CA . ASP B 1 193 ? 18.531 4.832 0.975 1 92.94 193 ASP B CA 1
ATOM 3578 C C . ASP B 1 193 ? 17.141 4.801 1.595 1 92.94 193 ASP B C 1
ATOM 3580 O O . ASP B 1 193 ? 16.234 5.484 1.124 1 92.94 193 ASP B O 1
ATOM 3584 N N . ARG B 1 194 ? 17 3.932 2.629 1 93 194 ARG B N 1
ATOM 3585 C CA . ARG B 1 194 ? 15.688 3.803 3.26 1 93 194 ARG B CA 1
ATOM 3586 C C . ARG B 1 194 ? 15.594 4.676 4.508 1 93 194 ARG B C 1
ATOM 3588 O O . ARG B 1 194 ? 16.531 4.73 5.305 1 93 194 ARG B O 1
ATOM 3595 N N . PHE B 1 195 ? 14.492 5.391 4.629 1 88.12 195 PHE B N 1
ATOM 3596 C CA . PHE B 1 195 ? 14.102 6.121 5.832 1 88.12 195 PHE B CA 1
ATOM 3597 C C . PHE B 1 195 ? 12.711 5.711 6.285 1 88.12 195 PHE B C 1
ATOM 3599 O O . PHE B 1 195 ? 11.797 5.578 5.465 1 88.12 195 PHE B O 1
ATOM 3606 N N . SER B 1 196 ? 12.578 5.457 7.543 1 90.81 196 SER B N 1
ATOM 3607 C CA . SER B 1 196 ? 11.281 5.016 8.055 1 90.81 196 SER B CA 1
ATOM 3608 C C . SER B 1 196 ? 10.828 5.883 9.227 1 90.81 196 SER B C 1
ATOM 3610 O O . SER B 1 196 ? 11.648 6.359 10.008 1 90.81 196 SER B O 1
ATOM 3612 N N . GLU B 1 197 ? 9.57 6.148 9.289 1 87.62 197 GLU B N 1
ATOM 3613 C CA . GLU B 1 197 ? 8.914 6.848 10.391 1 87.62 197 GLU B CA 1
ATOM 3614 C C . GLU B 1 197 ? 7.613 6.16 10.789 1 87.62 197 GLU B C 1
ATOM 3616 O O . GLU B 1 197 ? 6.949 5.543 9.953 1 87.62 197 GLU B O 1
ATOM 3621 N N . GLU B 1 198 ? 7.344 6.207 12.008 1 92.62 198 GLU B N 1
ATOM 3622 C CA . GLU B 1 198 ? 6.094 5.66 12.523 1 92.62 198 GLU B CA 1
ATOM 3623 C C . GLU B 1 198 ? 5.488 6.574 13.586 1 92.62 198 GLU B C 1
ATOM 3625 O O . GLU B 1 198 ? 6.203 7.098 14.438 1 92.62 198 GLU B O 1
ATOM 3630 N N . PHE B 1 199 ? 4.215 6.797 13.461 1 92.56 199 PHE B N 1
ATOM 3631 C CA . PHE B 1 199 ? 3.504 7.582 14.461 1 92.56 199 PHE B CA 1
ATOM 3632 C C . PHE B 1 199 ? 2.016 7.246 14.461 1 92.56 199 PHE B C 1
ATOM 3634 O O . PHE B 1 199 ? 1.532 6.562 13.555 1 92.56 199 PHE B O 1
ATOM 3641 N N . GLU B 1 200 ? 1.304 7.742 15.477 1 96.75 200 GLU B N 1
ATOM 3642 C CA . GLU B 1 200 ? -0.141 7.551 15.578 1 96.75 200 GLU B CA 1
ATOM 3643 C C . GLU B 1 200 ? -0.881 8.883 15.445 1 96.75 200 GLU B C 1
ATOM 3645 O O . GLU B 1 200 ? -0.402 9.914 15.914 1 96.75 200 GLU B O 1
ATOM 3650 N N . GLU B 1 201 ? -2.004 8.836 14.797 1 97.62 201 GLU B N 1
ATOM 3651 C CA . GLU B 1 201 ? -2.938 9.961 14.75 1 97.62 201 GLU B CA 1
ATOM 3652 C C . GLU B 1 201 ? -4.305 9.562 15.297 1 97.62 201 GLU B C 1
ATOM 3654 O O . GLU B 1 201 ? -4.766 8.445 15.07 1 97.62 201 GLU B O 1
ATOM 3659 N N . THR B 1 202 ? -4.906 10.492 15.961 1 98.44 202 THR B N 1
ATOM 3660 C CA . THR B 1 202 ? -6.262 10.312 16.469 1 98.44 202 THR B CA 1
ATOM 3661 C C . THR B 1 202 ? -7.199 11.375 15.906 1 98.44 202 THR B C 1
ATOM 3663 O O . THR B 1 202 ? -6.895 12.57 15.969 1 98.44 202 THR B O 1
ATOM 3666 N N . ALA B 1 203 ? -8.32 10.906 15.352 1 98.38 203 ALA B N 1
ATOM 3667 C CA . ALA B 1 203 ? -9.32 11.828 14.836 1 98.38 203 ALA B CA 1
ATOM 3668 C C . ALA B 1 203 ? -10.383 12.133 15.891 1 98.38 203 ALA B C 1
ATOM 3670 O O . ALA B 1 203 ? -10.758 11.258 16.672 1 98.38 203 ALA B O 1
ATOM 3671 N N . TYR B 1 204 ? -10.844 13.305 15.914 1 98.44 204 TYR B N 1
ATOM 3672 C CA . TYR B 1 204 ? -11.891 13.773 16.828 1 98.44 204 TYR B CA 1
ATOM 3673 C C . TYR B 1 204 ? -13.094 14.289 16.047 1 98.44 204 TYR B C 1
ATOM 3675 O O . TYR B 1 204 ? -12.945 14.836 14.953 1 98.44 204 TYR B O 1
ATOM 3683 N N . SER B 1 205 ? -14.273 14.133 16.594 1 97.88 205 SER B N 1
ATOM 3684 C CA . SER B 1 205 ? -15.484 14.594 15.922 1 97.88 205 SER B CA 1
ATOM 3685 C C . SER B 1 205 ? -15.578 16.109 15.922 1 97.88 205 SER B C 1
ATOM 3687 O O . SER B 1 205 ? -14.953 16.781 16.75 1 97.88 205 SER B O 1
ATOM 3689 N N . VAL B 1 206 ? -16.406 16.594 14.977 1 98.31 206 VAL B N 1
ATOM 3690 C CA . VAL B 1 206 ? -16.656 18.031 14.914 1 98.31 206 VAL B CA 1
ATOM 3691 C C . VAL B 1 206 ? -17.25 18.5 16.234 1 98.31 206 VAL B C 1
ATOM 3693 O O . VAL B 1 206 ? -16.875 19.562 16.734 1 98.31 206 VAL B O 1
ATOM 3696 N N . GLU B 1 207 ? -18.109 17.734 16.812 1 97.94 207 GLU B N 1
ATOM 3697 C CA . GLU B 1 207 ? -18.766 18.094 18.078 1 97.94 207 GLU B CA 1
ATOM 3698 C C . GLU B 1 207 ? -17.75 18.172 19.219 1 97.94 207 GLU B C 1
ATOM 3700 O O . GLU B 1 207 ? -17.781 19.109 20.016 1 97.94 207 GLU B O 1
ATOM 3705 N N . GLU B 1 208 ? -16.922 17.234 19.312 1 98.31 208 GLU B N 1
ATOM 3706 C CA . GLU B 1 208 ? -15.891 17.219 20.344 1 98.31 208 GLU B CA 1
ATOM 3707 C C . GLU B 1 208 ? -14.992 18.453 20.234 1 98.31 208 GLU B C 1
ATOM 3709 O O . GLU B 1 208 ? -14.82 19.188 21.219 1 98.31 208 GLU B O 1
ATOM 3714 N N . LEU B 1 209 ? -14.484 18.672 19.078 1 98.69 209 LEU B N 1
ATOM 3715 C CA . LEU B 1 209 ? -13.57 19.781 18.875 1 98.69 209 LEU B CA 1
ATOM 3716 C C . LEU B 1 209 ? -14.258 21.125 19.156 1 98.69 209 LEU B C 1
ATOM 3718 O O . LEU B 1 209 ? -13.672 22 19.797 1 98.69 209 LEU B O 1
ATOM 3722 N N . SER B 1 210 ? -15.492 21.25 18.688 1 98.44 210 SER B N 1
ATOM 3723 C CA . SER B 1 210 ? -16.234 22.469 18.922 1 98.44 210 SER B CA 1
ATOM 3724 C C . SER B 1 210 ? -16.469 22.703 20.422 1 98.44 210 SER B C 1
ATOM 3726 O O . SER B 1 210 ? -16.328 23.828 20.906 1 98.44 210 SER B O 1
ATOM 3728 N N . THR B 1 211 ? -16.75 21.656 21.109 1 98.25 211 THR B N 1
ATOM 3729 C CA . THR B 1 211 ? -16.969 21.734 22.547 1 98.25 211 THR B CA 1
ATOM 3730 C C . THR B 1 211 ? -15.703 22.172 23.266 1 98.25 211 THR B C 1
ATOM 3732 O O . THR B 1 211 ? -15.742 23.047 24.125 1 98.25 211 THR B O 1
ATOM 3735 N N . TRP B 1 212 ? -14.602 21.609 22.922 1 98.5 212 TRP B N 1
ATOM 3736 C CA . TRP B 1 212 ? -13.336 21.906 23.578 1 98.5 212 TRP B CA 1
ATOM 3737 C C . TRP B 1 212 ? -12.875 23.328 23.25 1 98.5 212 TRP B C 1
ATOM 3739 O O . TRP B 1 212 ? -12.258 24 24.078 1 98.5 212 TRP B O 1
ATOM 3749 N N . LEU B 1 213 ? -13.148 23.766 22.031 1 98.69 213 LEU B N 1
ATOM 3750 C CA . LEU B 1 213 ? -12.875 25.156 21.641 1 98.69 213 LEU B CA 1
ATOM 3751 C C . LEU B 1 213 ? -13.703 26.125 22.484 1 98.69 213 LEU B C 1
ATOM 3753 O O . LEU B 1 213 ? -13.172 27.109 22.984 1 98.69 213 LEU B O 1
ATOM 3757 N N . LYS B 1 214 ? -14.977 25.828 22.656 1 98 214 LYS B N 1
ATOM 3758 C CA . LYS B 1 214 ? -15.852 26.672 23.453 1 98 214 LYS B CA 1
ATOM 3759 C C . LYS B 1 214 ? -15.383 26.719 24.906 1 98 214 LYS B C 1
ATOM 3761 O O . LYS B 1 214 ? -15.391 27.781 25.547 1 98 214 LYS B O 1
ATOM 3766 N N . ASN B 1 215 ? -15 25.594 25.375 1 97.75 215 ASN B N 1
ATOM 3767 C CA . ASN B 1 215 ? -14.492 25.516 26.734 1 97.75 215 ASN B CA 1
ATOM 3768 C C . ASN B 1 215 ? -13.258 26.391 26.922 1 97.75 215 ASN B C 1
ATOM 3770 O O . ASN B 1 215 ? -12.984 26.859 28.031 1 97.75 215 ASN B O 1
ATOM 3774 N N . SER B 1 216 ? -12.531 26.609 25.891 1 97.56 216 SER B N 1
ATOM 3775 C CA . SER B 1 216 ? -11.305 27.391 25.953 1 97.56 216 SER B CA 1
ATOM 3776 C C . SER B 1 216 ? -11.602 28.891 25.797 1 97.56 216 SER B C 1
ATOM 3778 O O . SER B 1 216 ? -10.711 29.719 25.922 1 97.56 216 SER B O 1
ATOM 3780 N N . GLY B 1 217 ? -12.812 29.234 25.359 1 97.56 217 GLY B N 1
ATOM 3781 C CA . GLY B 1 217 ? -13.219 30.625 25.312 1 97.56 217 GLY B CA 1
ATOM 3782 C C . GLY B 1 217 ? -13.562 31.094 23.906 1 97.56 217 GLY B C 1
ATOM 3783 O O . GLY B 1 217 ? -14.078 32.188 23.734 1 97.56 217 GLY B O 1
ATOM 3784 N N . PHE B 1 218 ? -13.344 30.266 22.922 1 98.06 218 PHE B N 1
ATOM 3785 C CA . PHE B 1 218 ? -13.617 30.672 21.547 1 98.06 218 PHE B CA 1
ATOM 3786 C C . PHE B 1 218 ? -15.117 30.766 21.297 1 98.06 218 PHE B C 1
ATOM 3788 O O . PHE B 1 218 ? -15.898 30.016 21.906 1 98.06 218 PHE B O 1
ATOM 3795 N N . VAL B 1 219 ? -15.383 31.703 20.391 1 92.81 219 VAL B N 1
ATOM 3796 C CA . VAL B 1 219 ? -16.781 31.859 19.984 1 92.81 219 VAL B CA 1
ATOM 3797 C C . VAL B 1 219 ? -16.875 31.891 18.469 1 92.81 219 VAL B C 1
ATOM 3799 O O . VAL B 1 219 ? -15.852 31.922 17.781 1 92.81 219 VAL B O 1
ATOM 3802 N N . ASN B 1 220 ? -18.078 31.781 17.875 1 90.62 220 ASN B N 1
ATOM 3803 C CA . ASN B 1 220 ? -18.328 31.844 16.438 1 90.62 220 ASN B CA 1
ATOM 3804 C C . ASN B 1 220 ? -17.5 30.812 15.68 1 90.62 220 ASN B C 1
ATOM 3806 O O . ASN B 1 220 ? -16.766 31.172 14.75 1 90.62 220 ASN B O 1
ATOM 3810 N N . ILE B 1 221 ? -17.594 29.641 16.203 1 97.06 221 ILE B N 1
ATOM 3811 C CA . ILE B 1 221 ? -16.828 28.562 15.594 1 97.06 221 ILE B CA 1
ATOM 3812 C C . ILE B 1 221 ? -17.516 28.109 14.305 1 97.06 221 ILE B C 1
ATOM 3814 O O . ILE B 1 221 ? -18.672 27.688 14.32 1 97.06 221 ILE B O 1
ATOM 3818 N N . LYS B 1 222 ? -16.781 28.234 13.18 1 97.69 222 LYS B N 1
ATOM 3819 C CA . LYS B 1 222 ? -17.234 27.766 11.875 1 97.69 222 LYS B CA 1
ATOM 3820 C C . LYS B 1 222 ? -16.375 26.609 11.367 1 97.69 222 LYS B C 1
ATOM 3822 O O . LYS B 1 222 ? -15.156 26.609 11.562 1 97.69 222 LYS B O 1
ATOM 3827 N N . VAL B 1 223 ? -17.047 25.688 10.711 1 98.62 223 VAL B N 1
ATOM 3828 C CA . VAL B 1 223 ? -16.344 24.516 10.195 1 98.62 223 VAL B CA 1
ATOM 3829 C C . VAL B 1 223 ? -16.656 24.359 8.711 1 98.62 223 VAL B C 1
ATOM 3831 O O . VAL B 1 223 ? -17.812 24.438 8.289 1 98.62 223 VAL B O 1
ATOM 3834 N N . TYR B 1 224 ? -15.57 24.125 7.93 1 98.56 224 TYR B N 1
ATOM 3835 C CA . TYR B 1 224 ? -15.719 24.047 6.48 1 98.56 224 TYR B CA 1
ATOM 3836 C C . TYR B 1 224 ? -15.055 22.797 5.934 1 98.56 224 TYR B C 1
ATOM 3838 O O . TYR B 1 224 ? -14.047 22.328 6.477 1 98.56 224 TYR B O 1
ATOM 3846 N N . ASP B 1 225 ? -15.633 22.281 4.82 1 98.31 225 ASP B N 1
ATOM 3847 C CA . ASP B 1 225 ? -14.961 21.25 4.039 1 98.31 225 ASP B CA 1
ATOM 3848 C C . ASP B 1 225 ? -13.695 21.797 3.387 1 98.31 225 ASP B C 1
ATOM 3850 O O . ASP B 1 225 ? -13.617 22.969 3.053 1 98.31 225 ASP B O 1
ATOM 3854 N N . GLU B 1 226 ? -12.758 20.953 3.203 1 96.69 226 GLU B N 1
ATOM 3855 C CA . GLU B 1 226 ? -11.414 21.344 2.777 1 96.69 226 GLU B CA 1
ATOM 3856 C C . GLU B 1 226 ? -11.469 22.219 1.521 1 96.69 226 GLU B C 1
ATOM 3858 O O . GLU B 1 226 ? -12.023 21.797 0.5 1 96.69 226 GLU B O 1
ATOM 3863 N N . LEU B 1 227 ? -10.82 23.359 1.686 1 96.62 227 LEU B N 1
ATOM 3864 C CA . LEU B 1 227 ? -10.578 24.312 0.6 1 96.62 227 LEU B CA 1
ATOM 3865 C C . LEU B 1 227 ? -11.883 24.703 -0.079 1 96.62 227 LEU B C 1
ATOM 3867 O O . LEU B 1 227 ? -11.953 24.781 -1.308 1 96.62 227 LEU B O 1
ATOM 3871 N N . SER B 1 228 ? -12.844 24.859 0.679 1 97.38 228 SER B N 1
ATOM 3872 C CA . SER B 1 228 ? -14.164 25.312 0.259 1 97.38 228 SER B CA 1
ATOM 3873 C C . SER B 1 228 ? -14.852 26.109 1.361 1 97.38 228 SER B C 1
ATOM 3875 O O . SER B 1 228 ? -14.258 26.359 2.414 1 97.38 228 SER B O 1
ATOM 3877 N N . TYR B 1 229 ? -16.062 26.578 1.065 1 97.38 229 TYR B N 1
ATOM 3878 C CA . TYR B 1 229 ? -16.859 27.266 2.068 1 97.38 229 TYR B CA 1
ATOM 3879 C C . TYR B 1 229 ? -18.125 26.484 2.387 1 97.38 229 TYR B C 1
ATOM 3881 O O . TYR B 1 229 ? -19.094 27.031 2.93 1 97.38 229 TYR B O 1
ATOM 3889 N N . ASP B 1 230 ? -18.047 25.219 2.014 1 97.69 230 ASP B N 1
ATOM 3890 C CA . ASP B 1 230 ? -19.188 24.344 2.242 1 97.69 230 ASP B CA 1
ATOM 3891 C C . ASP B 1 230 ? -19.156 23.75 3.65 1 97.69 230 ASP B C 1
ATOM 3893 O O . ASP B 1 230 ? -18.078 23.578 4.234 1 97.69 230 ASP B O 1
ATOM 3897 N N . GLU B 1 231 ? -20.297 23.438 4.109 1 97.44 231 GLU B N 1
ATOM 3898 C CA . GLU B 1 231 ? -20.406 22.719 5.379 1 97.44 231 GLU B CA 1
ATOM 3899 C C . GLU B 1 231 ? -19.828 21.312 5.258 1 97.44 231 GLU B C 1
ATOM 3901 O O . GLU B 1 231 ? -19.812 20.734 4.164 1 97.44 231 GLU B O 1
ATOM 3906 N N . PRO B 1 232 ? -19.359 20.766 6.395 1 97.81 232 PRO B N 1
ATOM 3907 C CA . PRO B 1 232 ? -18.844 19.391 6.375 1 97.81 232 PRO B CA 1
ATOM 3908 C C . PRO B 1 232 ? -19.891 18.391 5.891 1 97.81 232 PRO B C 1
ATOM 3910 O O . PRO B 1 232 ? -21.078 18.516 6.207 1 97.81 232 PRO B O 1
ATOM 3913 N N . LYS B 1 233 ? -19.438 17.359 5.078 1 96.75 233 LYS B N 1
ATOM 3914 C CA . LYS B 1 233 ? -20.234 16.203 4.684 1 96.75 233 LYS B CA 1
ATOM 3915 C C . LYS B 1 233 ? -19.812 14.953 5.461 1 96.75 233 LYS B C 1
ATOM 3917 O O . LYS B 1 233 ? -18.781 14.961 6.145 1 96.75 233 LYS B O 1
ATOM 3922 N N . ASN B 1 234 ? -20.578 13.961 5.316 1 96.5 234 ASN B N 1
ATOM 3923 C CA . ASN B 1 234 ? -20.297 12.727 6.035 1 96.5 234 ASN B CA 1
ATOM 3924 C C . ASN B 1 234 ? -19 12.086 5.562 1 96.5 234 ASN B C 1
ATOM 3926 O O . ASN B 1 234 ? -18.344 11.367 6.32 1 96.5 234 ASN B O 1
ATOM 3930 N N . ASP B 1 235 ? -18.641 12.375 4.379 1 96.88 235 ASP B N 1
ATOM 3931 C CA . ASP B 1 235 ? -17.453 11.742 3.826 1 96.88 235 ASP B CA 1
ATOM 3932 C C . ASP B 1 235 ? -16.328 12.766 3.625 1 96.88 235 ASP B C 1
ATOM 3934 O O . ASP B 1 235 ? -15.398 12.531 2.85 1 96.88 235 ASP B O 1
ATOM 3938 N N . SER B 1 236 ? -16.484 13.922 4.281 1 98.12 236 SER B N 1
ATOM 3939 C CA . SER B 1 236 ? -15.375 14.867 4.254 1 98.12 236 SER B CA 1
ATOM 3940 C C . SER B 1 236 ? -14.117 14.258 4.859 1 98.12 236 SER B C 1
ATOM 3942 O O . SER B 1 236 ? -14.172 13.648 5.93 1 98.12 236 SER B O 1
ATOM 3944 N N . GLU B 1 237 ? -13.023 14.484 4.223 1 97.94 237 GLU B N 1
ATOM 3945 C CA . GLU B 1 237 ? -11.789 13.859 4.676 1 97.94 237 GLU B CA 1
ATOM 3946 C C . GLU B 1 237 ? -10.953 14.828 5.512 1 97.94 237 GLU B C 1
ATOM 3948 O O . GLU B 1 237 ? -10.172 14.406 6.359 1 97.94 237 GLU B O 1
ATOM 3953 N N . ARG B 1 238 ? -11.047 16.062 5.254 1 98.25 238 ARG B N 1
ATOM 3954 C CA . ARG B 1 238 ? -10.352 17.125 5.973 1 98.25 238 ARG B CA 1
ATOM 3955 C C . ARG B 1 238 ? -11.273 18.312 6.203 1 98.25 238 ARG B C 1
ATOM 3957 O O . ARG B 1 238 ? -12.039 18.703 5.316 1 98.25 238 ARG B O 1
ATOM 3964 N N . LEU B 1 239 ? -11.234 18.828 7.371 1 98.81 239 LEU B N 1
ATOM 3965 C CA . LEU B 1 239 ? -12.062 19.969 7.734 1 98.81 239 LEU B CA 1
ATOM 3966 C C . LEU B 1 239 ? -11.195 21.125 8.234 1 98.81 239 LEU B C 1
ATOM 3968 O O . LEU B 1 239 ? -10.133 20.906 8.805 1 98.81 239 LEU B O 1
ATOM 3972 N N . TYR B 1 240 ? -11.633 22.312 8.008 1 98.75 240 TYR B N 1
ATOM 3973 C CA . TYR B 1 240 ? -11.031 23.531 8.547 1 98.75 240 TYR B CA 1
ATOM 3974 C C . TYR B 1 240 ? -11.922 24.156 9.609 1 98.75 240 TYR B C 1
ATOM 3976 O O . TYR B 1 240 ? -13.125 24.312 9.406 1 98.75 240 TYR B O 1
ATOM 3984 N N . PHE B 1 241 ? -11.375 24.484 10.703 1 98.81 241 PHE B N 1
ATOM 3985 C CA . PHE B 1 241 ? -12.047 25.219 11.773 1 98.81 241 PHE B CA 1
ATOM 3986 C C . PHE B 1 241 ? -11.578 26.672 11.805 1 98.81 241 PHE B C 1
ATOM 3988 O O . PHE B 1 241 ? -10.383 26.938 11.734 1 98.81 241 PHE B O 1
ATOM 3995 N N . VAL B 1 242 ? -12.531 27.562 11.867 1 98.06 242 VAL B N 1
ATOM 3996 C CA . VAL B 1 242 ? -12.281 28.984 12 1 98.06 242 VAL B CA 1
ATOM 3997 C C . VAL B 1 242 ? -12.922 29.516 13.289 1 98.06 242 VAL B C 1
ATOM 3999 O O . VAL B 1 242 ? -14.141 29.484 13.43 1 98.06 242 VAL B O 1
ATOM 4002 N N . CYS B 1 243 ? -12.094 29.953 14.195 1 97.19 243 CYS B N 1
ATOM 4003 C CA . CYS B 1 243 ? -12.516 30.359 15.531 1 97.19 243 CYS B CA 1
ATOM 4004 C C . CYS B 1 243 ? -12.062 31.781 15.844 1 97.19 243 CYS B C 1
ATOM 4006 O O . CYS B 1 243 ? -10.969 32.188 15.445 1 97.19 243 CYS B O 1
ATOM 4008 N N . LYS B 1 244 ? -12.883 32.469 16.641 1 95.38 244 LYS B N 1
ATOM 4009 C CA . LYS B 1 244 ? -12.555 33.844 16.984 1 95.38 244 LYS B CA 1
ATOM 4010 C C . LYS B 1 244 ? -12.516 34.031 18.5 1 95.38 244 LYS B C 1
ATOM 4012 O O . LYS B 1 244 ? -13.312 33.438 19.219 1 95.38 244 LYS B O 1
ATOM 4017 N N . LYS B 1 245 ? -11.531 34.781 18.859 1 94.5 245 LYS B N 1
ATOM 4018 C CA . LYS B 1 245 ? -11.5 35.281 20.234 1 94.5 245 LYS B CA 1
ATOM 4019 C C . LYS B 1 245 ? -12.219 36.625 20.344 1 94.5 245 LYS B C 1
ATOM 4021 O O . LYS B 1 245 ? -11.969 37.562 19.547 1 94.5 245 LYS B O 1
ATOM 4026 N N . VAL B 1 246 ? -13.18 36.719 21.266 1 87.5 246 VAL B N 1
ATOM 4027 C CA . VAL B 1 246 ? -13.852 37.969 21.5 1 87.5 246 VAL B CA 1
ATOM 4028 C C . VAL B 1 246 ? -13.43 38.562 22.844 1 87.5 246 VAL B C 1
ATOM 4030 O O . VAL B 1 246 ? -13.133 37.812 23.781 1 87.5 246 VAL B O 1
#

Radius of gyration: 29.92 Å; Cα contacts (8 Å, |Δi|>4): 1052; chains: 2; bounding box: 45×87×55 Å

Solvent-accessible surface area (backbone atoms only — not comparable to full-atom values): 25132 Å² total; per-residue (Å²): 125,54,56,63,46,51,43,48,68,43,42,59,70,73,46,67,80,68,46,54,63,61,53,46,54,54,53,46,53,55,32,53,76,60,70,54,70,80,43,42,33,34,29,44,61,28,48,52,29,66,67,51,47,57,45,40,75,70,61,26,32,36,38,33,27,25,65,50,68,60,24,43,54,50,14,51,55,50,43,54,73,73,43,78,56,60,48,79,42,81,34,44,71,54,59,60,83,65,94,64,66,26,46,31,36,36,29,52,87,30,50,65,21,57,42,82,46,69,66,48,49,40,36,24,45,32,38,51,49,72,30,36,33,83,60,9,40,40,40,36,30,32,50,23,36,44,26,37,50,69,60,40,22,68,40,41,47,76,46,85,54,94,57,34,37,38,37,45,35,30,38,54,74,53,76,31,30,31,38,39,40,37,40,34,35,35,55,72,86,84,40,23,44,79,42,59,49,73,52,60,36,30,36,62,52,72,66,56,53,52,50,41,38,42,74,42,59,40,42,80,75,43,63,20,22,63,96,54,89,43,66,71,55,84,76,37,44,37,36,34,39,41,32,30,35,116,123,54,56,64,47,50,43,48,67,43,42,59,71,74,48,66,80,68,47,55,59,60,53,46,54,54,53,46,54,56,33,53,76,61,67,54,70,82,41,42,33,34,31,45,60,30,49,52,29,67,69,51,46,56,44,40,76,71,60,26,33,38,40,35,27,25,65,49,67,60,26,44,53,50,14,50,55,51,43,55,74,72,44,77,56,61,47,78,43,82,34,46,72,54,59,61,84,66,94,63,66,27,46,30,36,37,28,52,87,31,50,66,22,58,42,84,44,68,67,48,48,39,38,23,43,32,38,50,49,73,31,36,34,82,59,10,40,41,39,34,31,34,49,24,36,43,26,36,50,70,60,40,21,69,39,40,46,76,46,85,52,96,57,35,37,38,38,44,36,28,39,54,74,53,77,30,29,31,38,40,37,37,43,33,34,36,54,72,87,84,40,23,44,78,42,62,49,73,51,59,38,30,36,61,51,72,66,57,51,52,50,42,38,43,74,42,59,41,42,80,74,43,62,20,25,63,94,54,89,43,66,69,55,84,76,39,46,36,36,35,39,41,32,29,35,114

Sequence (492 aa):
MSSYQTFAYLYDELTQNVEYEKRCDYILSFFEKNGIKSCTVLDLACGTGSMSIPFMKKGYNIIGLDYSEEMLEIASNRLFEAGNNFSLLKAKMQEFELSEKVDACICCLDSINHLNNIDDVQATFKNVYDSLNNNGVFVFDVNTVYKHNEVLADNTFVFDEDDYYLVWDNEAVDDRTVRILLDMFLFNGENYDRFSEEFEETAYSVEELSTWLKNSGFVNIKVYDELSYDEPKNDSERLYFVCKKVMSSYQTFAYLYDELTQNVEYEKRCDYILSFFEKNGIKSCTVLDLACGTGSMSIPFMKKGYNIIGLDYSEEMLEIASNRLFEAGNNFSLLKAKMQEFELSEKVDACICCLDSINHLNNIDDVQATFKNVYDSLNNNGVFVFDVNTVYKHNEVLADNTFVFDEDDYYLVWDNEAVDDRTVRILLDMFLFNGENYDRFSEEFEETAYSVEELSTWLKNSGFVNIKVYDELSYDEPKNDSERLYFVCKKV